Protein AF-A0A7C1VR73-F1 (afdb_monomer_lite)

Radius of gyration: 32.73 Å; chains: 1; bounding box: 96×60×107 Å

pLDDT: mean 88.0, std 13.29, range [36.06, 98.62]

Secondary structure (DSSP, 8-state):
----------------PPPPP----EEEEEE-SSS-SSS-EEE-SHHHHHHHH-TTSSPPTTS-THHHHHHHHHTT-S-EEEEEE-BS-BB-EEEEEB--SSS-----EE-SS-BS-GGG---S--PEEP-TT-EE-TT-EEE-SS--SEEEEEEE-EE--SS-----SSSS-EEESSS-EEEEEEESS-EEEEEEESS-SGGGGGEEEEEEETTT-TTT--STT-EEEEEEETTEEEEEEEEEBSSTT-B-TTS-B-BHHHHHTT-SSEEEEE-TTS-TTPPBPPEEEEEE-B--B-BS---HHHHHHHHGGGSSTTSTT--EEE-TT---HHHHHHHHHHHHHHSS-EEEEEPPHHHHHTHHHHHHHIIIIII----SSEEEEE--EEEEETTTTEEEEE-SHHHHHHHHHHHHHHS-TTS-S-STTT-EE--SEESS---HHHHHHHHHTTEEEEEEETTTEEEE---B-S--S-SGGGBHHHHHHHHHHHHHHHHHHHTTTTS--SHHHHHHHHHHHHHHHHHHHHTTSEEEEEEE-STTT--HHHHHTT----EEEEEEPPPP-----------TTS------

Structure (mmCIF, N/CA/C/O backbone):
data_AF-A0A7C1VR73-F1
#
_entry.id   AF-A0A7C1VR73-F1
#
loop_
_atom_site.group_PDB
_atom_site.id
_atom_site.type_symbol
_atom_site.label_atom_id
_atom_site.label_alt_id
_atom_site.label_comp_id
_atom_site.label_asym_id
_atom_site.label_entity_id
_atom_site.label_seq_id
_atom_site.pdbx_PDB_ins_code
_atom_site.Cartn_x
_atom_site.Cartn_y
_atom_site.Cartn_z
_atom_site.occupancy
_atom_site.B_iso_or_equiv
_atom_site.auth_seq_id
_atom_site.auth_comp_id
_atom_site.auth_asym_id
_atom_site.auth_atom_id
_atom_site.pdbx_PDB_model_num
ATOM 1 N N . MET A 1 1 ? -62.239 -28.107 -29.898 1.00 41.88 1 MET A N 1
ATOM 2 C CA . MET A 1 1 ? -61.138 -27.174 -29.583 1.00 41.88 1 MET A CA 1
ATOM 3 C C . MET A 1 1 ? -60.971 -27.168 -28.075 1.00 41.88 1 MET A C 1
ATOM 5 O O . MET A 1 1 ? -61.849 -26.666 -27.390 1.00 41.88 1 MET A O 1
ATOM 9 N N . ALA A 1 2 ? -59.943 -27.841 -27.559 1.00 41.19 2 ALA A N 1
ATOM 10 C CA . ALA A 1 2 ? -59.667 -27.897 -26.126 1.00 41.19 2 ALA A CA 1
ATOM 11 C C . ALA A 1 2 ? -58.832 -26.669 -25.737 1.00 41.19 2 ALA A C 1
ATOM 13 O O . ALA A 1 2 ? -57.740 -26.480 -26.274 1.00 41.19 2 ALA A O 1
ATOM 14 N N . GLY A 1 3 ? -59.363 -25.830 -24.846 1.00 45.09 3 GLY A N 1
ATOM 15 C CA . GLY A 1 3 ? -58.618 -24.732 -24.239 1.00 45.09 3 GLY A CA 1
ATOM 16 C C . GLY A 1 3 ? -57.527 -25.302 -23.340 1.00 45.09 3 GLY A C 1
ATOM 17 O O . GLY A 1 3 ? -57.824 -25.970 -22.351 1.00 45.09 3 GLY A O 1
ATOM 18 N N . ARG A 1 4 ? -56.263 -25.087 -23.708 1.00 42.50 4 ARG A N 1
ATOM 19 C CA . ARG A 1 4 ? -55.124 -25.401 -22.845 1.00 42.50 4 ARG A CA 1
ATOM 20 C C . ARG A 1 4 ? -55.093 -24.388 -21.703 1.00 42.50 4 ARG A C 1
ATOM 22 O O . ARG A 1 4 ? -54.873 -23.205 -21.941 1.00 42.50 4 ARG A O 1
ATOM 29 N N . ALA A 1 5 ? -55.314 -24.866 -20.483 1.00 45.78 5 ALA A N 1
ATOM 30 C CA . ALA A 1 5 ? -54.963 -24.141 -19.273 1.00 45.78 5 ALA A CA 1
ATOM 31 C C . ALA A 1 5 ? -53.433 -24.023 -19.217 1.00 45.78 5 ALA A C 1
ATOM 33 O O . ALA A 1 5 ? -52.739 -25.038 -19.175 1.00 45.78 5 ALA A O 1
ATOM 34 N N . ASN A 1 6 ? -52.920 -22.796 -19.269 1.00 43.28 6 ASN A N 1
ATOM 35 C CA . ASN A 1 6 ? -51.515 -22.501 -19.015 1.00 43.28 6 ASN A CA 1
ATOM 36 C C . ASN A 1 6 ? -51.379 -22.136 -17.534 1.00 43.28 6 ASN A C 1
ATOM 38 O O . ASN A 1 6 ? -52.066 -21.231 -17.065 1.00 43.28 6 ASN A O 1
ATOM 42 N N . VAL A 1 7 ? -50.504 -22.834 -16.812 1.00 46.16 7 VAL A N 1
ATOM 43 C CA . VAL A 1 7 ? -50.016 -22.399 -15.499 1.00 46.16 7 VAL A CA 1
ATOM 44 C C . VAL A 1 7 ? -48.717 -21.640 -15.773 1.00 46.16 7 VAL A C 1
ATOM 46 O O . VAL A 1 7 ? -47.742 -22.284 -16.162 1.00 46.16 7 VAL A O 1
ATOM 49 N N . PRO A 1 8 ? -48.680 -20.300 -15.672 1.00 47.41 8 PRO A N 1
ATOM 50 C CA . PRO A 1 8 ? -47.426 -19.575 -15.802 1.00 47.41 8 PRO A CA 1
ATOM 51 C C . PRO A 1 8 ? -46.543 -19.928 -14.602 1.00 47.41 8 PRO A C 1
ATOM 53 O O . PRO A 1 8 ? -46.908 -19.681 -13.455 1.00 47.41 8 PRO A O 1
ATOM 56 N N . ILE A 1 9 ? -45.401 -20.555 -14.873 1.00 47.34 9 ILE A N 1
ATOM 57 C CA . ILE A 1 9 ? -44.324 -20.713 -13.898 1.00 47.34 9 ILE A CA 1
ATOM 58 C C . ILE A 1 9 ? -43.444 -19.476 -14.062 1.00 47.34 9 ILE A C 1
ATOM 60 O O . ILE A 1 9 ? -42.855 -19.284 -15.123 1.00 47.34 9 ILE A O 1
ATOM 64 N N . SER A 1 10 ? -43.410 -18.619 -13.044 1.00 42.75 10 SER A N 1
ATOM 65 C CA . SER A 1 10 ? -42.447 -17.524 -12.944 1.00 42.75 10 SER A CA 1
ATOM 66 C C . SER A 1 10 ? -41.270 -17.994 -12.101 1.00 42.75 10 SER A C 1
ATOM 68 O O . SER A 1 10 ? -41.431 -18.289 -10.915 1.00 42.75 10 SER A O 1
ATOM 70 N N . GLU A 1 11 ? -40.100 -18.073 -12.714 1.00 36.06 11 GLU A N 1
ATOM 71 C CA . GLU A 1 11 ? -38.838 -18.241 -12.006 1.00 36.06 11 GLU A CA 1
ATOM 72 C C . GLU A 1 11 ? -38.366 -16.843 -11.591 1.00 36.06 11 GLU A C 1
ATOM 74 O O . GLU A 1 11 ? -38.124 -15.990 -12.441 1.00 36.06 11 GLU A O 1
ATOM 79 N N . ILE A 1 12 ? -38.352 -16.577 -10.283 1.00 45.25 12 ILE A N 1
ATOM 80 C CA . ILE A 1 12 ? -37.849 -15.323 -9.714 1.00 45.25 12 ILE A CA 1
ATOM 81 C C . ILE A 1 12 ? -36.491 -15.645 -9.108 1.00 45.25 12 ILE A C 1
ATOM 83 O O . ILE A 1 12 ? -36.416 -16.303 -8.068 1.00 45.25 12 ILE A O 1
ATOM 87 N N . ASP A 1 13 ? -35.431 -15.190 -9.766 1.00 41.38 13 ASP A N 1
ATOM 88 C CA . ASP A 1 13 ? -34.083 -15.256 -9.223 1.00 41.38 13 ASP A CA 1
ATOM 89 C C . ASP A 1 13 ? -33.935 -14.196 -8.118 1.00 41.38 13 ASP A C 1
ATOM 91 O O . ASP A 1 13 ? -33.962 -12.994 -8.374 1.00 41.38 13 ASP A O 1
ATOM 95 N N . GLN A 1 14 ? -33.846 -14.645 -6.864 1.00 45.62 14 GLN A N 1
ATOM 96 C CA . GLN A 1 14 ? -33.634 -13.783 -5.695 1.00 45.62 14 GLN A CA 1
ATOM 97 C C . GLN A 1 14 ? -32.149 -13.646 -5.326 1.00 45.62 14 GLN A C 1
ATOM 99 O O . GLN A 1 14 ? -31.835 -13.194 -4.227 1.00 45.62 14 GLN A O 1
ATOM 104 N N . SER A 1 15 ? -31.221 -14.047 -6.199 1.00 50.62 15 SER A N 1
ATOM 105 C CA . SER A 1 15 ? -29.792 -14.114 -5.885 1.00 50.62 15 SER A CA 1
ATOM 106 C C . SER A 1 15 ? -29.019 -12.804 -6.074 1.00 50.62 15 SER A C 1
ATOM 108 O O . SER A 1 15 ? -27.812 -12.860 -6.300 1.00 50.62 15 SER A O 1
ATOM 110 N N . VAL A 1 16 ? -29.649 -11.626 -5.907 1.00 50.84 16 VAL A N 1
ATOM 111 C CA . VAL A 1 16 ? -28.905 -10.357 -5.742 1.00 50.84 16 VAL A CA 1
ATOM 112 C C . VAL A 1 16 ? -28.076 -10.476 -4.462 1.00 50.84 16 VAL A C 1
ATOM 114 O O . VAL A 1 16 ? -28.526 -10.201 -3.349 1.00 50.84 16 VAL A O 1
ATOM 117 N N . ARG A 1 17 ? -26.880 -11.038 -4.619 1.00 55.00 17 ARG A N 1
ATOM 118 C CA . ARG A 1 17 ? -26.003 -11.451 -3.540 1.00 55.00 17 ARG A CA 1
ATOM 119 C C . ARG A 1 17 ? -25.170 -10.241 -3.179 1.00 55.00 17 ARG A C 1
ATOM 121 O O . ARG A 1 17 ? -24.411 -9.741 -4.002 1.00 55.00 17 ARG A O 1
ATOM 128 N N . VAL A 1 18 ? -25.303 -9.796 -1.938 1.00 58.94 18 VAL A N 1
ATOM 129 C CA . VAL A 1 18 ? -24.375 -8.821 -1.378 1.00 58.94 18 VAL A CA 1
ATOM 130 C C . VAL A 1 18 ? -22.959 -9.423 -1.439 1.00 58.94 18 VAL A C 1
ATOM 132 O O . VAL A 1 18 ? -22.805 -10.589 -1.044 1.00 58.94 18 VAL A O 1
ATOM 135 N N . PRO A 1 19 ? -21.957 -8.700 -1.978 1.00 61.22 19 PRO A N 1
ATOM 136 C CA . PRO A 1 19 ? -20.627 -9.248 -2.198 1.00 61.22 19 PRO A CA 1
ATOM 137 C C . PRO A 1 19 ? -20.040 -9.856 -0.922 1.00 61.22 19 PRO A C 1
ATOM 139 O O . PRO A 1 19 ? -20.206 -9.340 0.186 1.00 61.22 19 PRO A O 1
ATOM 142 N N . GLU A 1 20 ? -19.347 -10.980 -1.079 1.00 68.50 20 GLU A N 1
ATOM 143 C CA . GLU A 1 20 ? -18.633 -11.622 0.020 1.00 68.50 20 GLU A CA 1
ATOM 144 C C . GLU A 1 20 ? -17.377 -10.815 0.367 1.00 68.50 20 GLU A C 1
ATOM 146 O O . GLU A 1 20 ? -16.708 -10.287 -0.520 1.00 68.50 20 GLU A O 1
ATOM 151 N N . PHE A 1 21 ? -17.054 -10.715 1.660 1.00 82.62 21 PHE A N 1
ATOM 152 C CA . PHE A 1 21 ? -15.876 -9.985 2.124 1.00 82.62 21 PHE A CA 1
ATOM 153 C C . PHE A 1 21 ? -14.603 -10.571 1.482 1.00 82.62 21 PHE A C 1
ATOM 155 O O . PHE A 1 21 ? -14.265 -11.723 1.763 1.00 82.62 21 PHE A O 1
ATOM 162 N N . PRO A 1 22 ? -13.863 -9.803 0.661 1.00 84.12 22 PRO A N 1
ATOM 163 C CA . PRO A 1 22 ? -12.777 -10.353 -0.148 1.00 84.12 22 PRO A CA 1
ATOM 164 C C . PRO A 1 22 ? -11.484 -10.581 0.655 1.00 84.12 22 PRO A C 1
ATOM 166 O O . PRO A 1 22 ? -10.487 -11.046 0.107 1.00 84.12 22 PRO A O 1
ATOM 169 N N . GLY A 1 23 ? -11.482 -10.276 1.956 1.00 90.25 23 GLY A N 1
ATOM 170 C CA . GLY A 1 23 ? -10.312 -10.336 2.829 1.00 90.25 23 GLY A CA 1
ATOM 171 C C . GLY A 1 23 ? -9.720 -8.958 3.122 1.00 90.25 23 GLY A C 1
ATOM 172 O O . GLY A 1 23 ? -10.150 -7.938 2.589 1.00 90.25 23 GLY A O 1
ATOM 173 N N . VAL A 1 24 ? -8.722 -8.927 4.008 1.00 94.75 24 VAL A N 1
ATOM 174 C CA . VAL A 1 24 ? -8.040 -7.688 4.405 1.00 94.75 24 VAL A CA 1
ATOM 175 C C . VAL A 1 24 ? -6.930 -7.380 3.408 1.00 94.75 24 VAL A C 1
ATOM 177 O O . VAL A 1 24 ? -5.869 -8.007 3.428 1.00 94.75 24 VAL A O 1
ATOM 180 N N . TYR A 1 25 ? -7.182 -6.390 2.562 1.00 96.25 25 TYR A N 1
ATOM 181 C CA . TYR A 1 25 ? -6.183 -5.785 1.691 1.00 96.25 25 TYR A CA 1
ATOM 182 C C . TYR A 1 25 ? -5.473 -4.653 2.434 1.00 96.25 25 TYR A C 1
ATOM 184 O O . TYR A 1 25 ? -6.102 -3.686 2.873 1.00 96.25 25 TYR A O 1
ATOM 192 N N . GLY A 1 26 ? -4.161 -4.788 2.587 1.00 97.50 26 GLY A N 1
ATOM 193 C CA . GLY A 1 26 ? -3.307 -3.744 3.134 1.00 97.50 26 GLY A CA 1
ATOM 194 C C . GLY A 1 26 ? -2.782 -2.834 2.033 1.00 97.50 26 GLY A C 1
ATOM 195 O O . GLY A 1 26 ? -2.582 -3.276 0.905 1.00 97.50 26 GLY A O 1
ATOM 196 N N . GLY A 1 27 ? -2.518 -1.578 2.365 1.00 97.75 27 GLY A N 1
ATOM 197 C CA . GLY A 1 27 ? -1.725 -0.657 1.562 1.00 97.75 27 GLY A CA 1
ATOM 198 C C . GLY A 1 27 ? -0.509 -0.180 2.339 1.00 97.75 27 GLY A C 1
ATOM 199 O O . GLY A 1 27 ? -0.595 0.021 3.551 1.00 97.75 27 GLY A O 1
ATOM 200 N N . ILE A 1 28 ? 0.615 0.007 1.656 1.00 98.00 28 ILE A N 1
ATOM 201 C CA . ILE A 1 28 ? 1.827 0.586 2.235 1.00 98.00 28 ILE A CA 1
ATOM 202 C C . ILE A 1 28 ? 2.627 1.349 1.178 1.00 98.00 28 ILE A C 1
ATOM 204 O O . ILE A 1 28 ? 2.721 0.937 0.018 1.00 98.00 28 ILE A O 1
ATOM 208 N N . LEU A 1 29 ? 3.228 2.459 1.600 1.00 97.50 29 LEU A N 1
ATOM 209 C CA . LEU A 1 29 ? 4.176 3.226 0.804 1.00 97.50 29 LEU A CA 1
ATOM 210 C C . LEU A 1 29 ? 5.596 2.939 1.290 1.00 97.50 29 LEU A C 1
ATOM 212 O O . LEU A 1 29 ? 5.867 2.969 2.490 1.00 97.50 29 LEU A O 1
ATOM 216 N N . ILE A 1 30 ? 6.515 2.661 0.366 1.00 96.62 30 ILE A N 1
ATOM 217 C CA . ILE A 1 30 ? 7.900 2.309 0.696 1.00 96.62 30 ILE A CA 1
ATOM 218 C C . ILE A 1 30 ? 8.856 3.136 -0.163 1.00 96.62 30 ILE A C 1
ATOM 220 O O . ILE A 1 30 ? 8.864 3.019 -1.386 1.00 96.62 30 ILE A O 1
ATOM 224 N N . ALA A 1 31 ? 9.710 3.935 0.480 1.00 95.75 31 ALA A N 1
ATOM 225 C CA . ALA A 1 31 ? 10.888 4.490 -0.178 1.00 95.75 31 ALA A CA 1
ATOM 226 C C . ALA A 1 31 ? 11.865 3.349 -0.492 1.00 95.75 31 ALA A C 1
ATOM 228 O O . ALA A 1 31 ? 12.334 2.657 0.419 1.00 95.75 31 ALA A O 1
ATOM 229 N N . SER A 1 32 ? 12.119 3.127 -1.779 1.00 95.44 32 SER A N 1
ATOM 230 C CA . SER A 1 32 ? 12.824 1.947 -2.275 1.00 95.44 32 SER A CA 1
ATOM 231 C C . SER A 1 32 ? 13.739 2.288 -3.460 1.00 95.44 32 SER A C 1
ATOM 233 O O . SER A 1 32 ? 13.376 3.165 -4.245 1.00 95.44 32 SER A O 1
ATOM 235 N N . PRO A 1 33 ? 14.886 1.604 -3.645 1.00 93.06 33 PRO A N 1
ATOM 236 C CA . PRO A 1 33 ? 15.738 1.767 -4.830 1.00 93.06 33 PRO A CA 1
ATOM 237 C C . PRO A 1 33 ? 15.195 1.087 -6.099 1.00 93.06 33 PRO A C 1
ATOM 239 O O . PRO A 1 33 ? 15.652 1.397 -7.194 1.00 93.06 33 PRO A O 1
ATOM 242 N N . LYS A 1 34 ? 14.215 0.180 -5.990 1.00 94.88 34 LYS A N 1
ATOM 243 C CA . LYS A 1 34 ? 13.584 -0.504 -7.133 1.00 94.88 34 LYS A CA 1
ATOM 244 C C . LYS A 1 34 ? 12.065 -0.566 -6.967 1.00 94.88 34 LYS A C 1
ATOM 246 O O . LYS A 1 34 ? 11.558 -0.557 -5.842 1.00 94.88 34 LYS A O 1
ATOM 251 N N . GLY A 1 35 ? 11.353 -0.646 -8.089 1.00 94.75 35 GLY A N 1
ATOM 252 C CA . GLY A 1 35 ? 9.925 -0.949 -8.162 1.00 94.75 35 GLY A CA 1
ATOM 253 C C . GLY A 1 35 ? 9.114 0.139 -8.869 1.00 94.75 35 GLY A C 1
ATOM 254 O O . GLY A 1 35 ? 9.629 1.247 -9.060 1.00 94.75 35 GLY A O 1
ATOM 255 N N . PRO A 1 36 ? 7.851 -0.159 -9.217 1.00 92.00 36 PRO A N 1
ATOM 256 C CA . PRO A 1 36 ? 7.009 0.706 -10.036 1.00 92.00 36 PRO A CA 1
ATOM 257 C C . PRO A 1 36 ? 6.685 2.034 -9.359 1.00 92.00 36 PRO A C 1
ATOM 259 O O . PRO A 1 36 ? 6.276 2.091 -8.190 1.00 92.00 36 PRO A O 1
ATOM 262 N N . VAL A 1 37 ? 6.867 3.105 -10.134 1.00 91.31 37 VAL A N 1
ATOM 263 C CA . VAL A 1 37 ? 6.730 4.502 -9.703 1.00 91.31 37 VAL A CA 1
ATOM 264 C C . VAL A 1 37 ? 5.441 5.166 -10.190 1.00 91.31 37 VAL A C 1
ATOM 266 O O . VAL A 1 37 ? 5.194 6.312 -9.845 1.00 91.31 37 VAL A O 1
ATOM 269 N N . ASP A 1 38 ? 4.620 4.471 -10.972 1.00 86.12 38 ASP A N 1
ATOM 270 C CA . ASP A 1 38 ? 3.404 4.990 -11.608 1.00 86.12 38 ASP A CA 1
ATOM 271 C C . ASP A 1 38 ? 2.120 4.504 -10.927 1.00 86.12 38 ASP A C 1
ATOM 273 O O . ASP A 1 38 ? 1.092 5.171 -10.993 1.00 86.12 38 ASP A O 1
ATOM 277 N N . LYS A 1 39 ? 2.158 3.327 -10.291 1.00 88.38 39 LYS A N 1
ATOM 278 C CA . LYS A 1 39 ? 0.974 2.711 -9.684 1.00 88.38 39 LYS A CA 1
ATOM 279 C C . LYS A 1 39 ? 1.298 1.748 -8.543 1.00 88.38 39 LYS A C 1
ATOM 281 O O . LYS A 1 39 ? 2.384 1.161 -8.506 1.00 88.38 39 LYS A O 1
ATOM 286 N N . PRO A 1 40 ? 0.343 1.521 -7.624 1.00 94.75 40 PRO A N 1
ATOM 287 C CA . PRO A 1 40 ? 0.461 0.494 -6.603 1.00 94.75 40 PRO A CA 1
ATOM 288 C C . PRO A 1 40 ? 0.506 -0.897 -7.237 1.00 94.75 40 PRO A C 1
ATOM 290 O O . PRO A 1 40 ? -0.255 -1.224 -8.149 1.00 94.75 40 PRO A O 1
ATOM 293 N N . LYS A 1 41 ? 1.403 -1.741 -6.734 1.00 94.75 41 LYS A N 1
ATOM 294 C CA . LYS A 1 41 ? 1.575 -3.128 -7.162 1.00 94.75 41 LYS A CA 1
ATOM 295 C C . LYS A 1 41 ? 1.011 -4.051 -6.090 1.00 94.75 41 LYS A C 1
ATOM 297 O O . LYS A 1 41 ? 1.390 -3.937 -4.927 1.00 94.75 41 LYS A O 1
ATOM 302 N N . LEU A 1 42 ? 0.129 -4.973 -6.475 1.00 95.81 42 LEU A N 1
ATOM 303 C CA . LEU A 1 42 ? -0.329 -6.024 -5.569 1.00 95.81 42 LEU A CA 1
ATOM 304 C C . LEU A 1 42 ? 0.789 -7.052 -5.378 1.00 95.81 42 LEU A C 1
ATOM 306 O O . LEU A 1 42 ? 1.302 -7.607 -6.350 1.00 95.81 42 LEU A O 1
ATOM 310 N N . ILE A 1 43 ? 1.137 -7.295 -4.123 1.00 97.25 43 ILE A N 1
ATOM 311 C CA . ILE A 1 43 ? 2.166 -8.218 -3.670 1.00 97.25 43 ILE A CA 1
ATOM 312 C C . ILE A 1 43 ? 1.509 -9.293 -2.812 1.00 97.25 43 ILE A C 1
ATOM 314 O O . ILE A 1 43 ? 0.716 -8.989 -1.917 1.00 97.25 43 ILE A O 1
ATOM 318 N N . THR A 1 44 ? 1.843 -10.551 -3.106 1.00 96.81 44 THR A N 1
ATOM 319 C CA . THR A 1 44 ? 1.170 -11.715 -2.511 1.00 96.81 44 THR A CA 1
ATOM 320 C C . THR A 1 44 ? 2.013 -12.462 -1.490 1.00 96.81 44 THR A C 1
ATOM 322 O O . THR A 1 44 ? 1.487 -13.226 -0.687 1.00 96.81 44 THR A O 1
ATOM 325 N N . ASN A 1 45 ? 3.328 -12.258 -1.507 1.00 97.69 45 ASN A N 1
ATOM 326 C CA . ASN A 1 45 ? 4.260 -12.922 -0.611 1.00 97.69 45 ASN A CA 1
ATOM 327 C C . ASN A 1 45 ? 5.569 -12.123 -0.501 1.00 97.69 45 ASN A C 1
ATOM 329 O O . ASN A 1 45 ? 5.811 -11.175 -1.250 1.00 97.69 45 ASN A O 1
ATOM 333 N N . GLU A 1 46 ? 6.416 -12.508 0.451 1.00 97.38 46 GLU A N 1
ATOM 334 C CA . GLU A 1 46 ? 7.709 -11.860 0.681 1.00 97.38 46 GLU A CA 1
ATOM 335 C C . GLU A 1 46 ? 8.643 -11.947 -0.535 1.00 97.38 46 GLU A C 1
ATOM 337 O O . GLU A 1 46 ? 9.313 -10.970 -0.857 1.00 97.38 46 GLU A O 1
ATOM 342 N N . THR A 1 47 ? 8.688 -13.085 -1.231 1.00 96.88 47 THR A N 1
ATOM 343 C CA . THR A 1 47 ? 9.548 -13.251 -2.409 1.00 96.88 47 THR A CA 1
ATOM 344 C C . THR A 1 47 ? 9.164 -12.265 -3.510 1.00 96.88 47 THR A C 1
ATOM 346 O O . THR A 1 47 ? 10.044 -11.615 -4.064 1.00 96.88 47 THR A O 1
ATOM 349 N N . ASP A 1 48 ? 7.868 -12.073 -3.768 1.00 96.06 48 ASP A N 1
ATOM 350 C CA . ASP A 1 48 ? 7.373 -11.063 -4.707 1.00 96.06 48 ASP A CA 1
ATOM 351 C C . ASP A 1 48 ? 7.776 -9.652 -4.264 1.00 96.06 48 ASP A C 1
ATOM 353 O O . ASP A 1 48 ? 8.258 -8.868 -5.083 1.00 96.06 48 ASP A O 1
ATOM 357 N N . LEU A 1 49 ? 7.615 -9.326 -2.974 1.00 97.69 49 LEU A N 1
ATOM 358 C CA . LEU A 1 49 ? 8.002 -8.019 -2.434 1.00 97.69 49 LEU A CA 1
ATOM 359 C C . LEU A 1 49 ? 9.469 -7.718 -2.747 1.00 97.69 49 LEU A C 1
ATOM 361 O O . LEU A 1 49 ? 9.783 -6.666 -3.297 1.00 97.69 49 LEU A O 1
ATOM 365 N N . LEU A 1 50 ? 10.356 -8.646 -2.394 1.00 97.38 50 LEU A N 1
ATOM 366 C CA . LEU A 1 50 ? 11.794 -8.485 -2.569 1.00 97.38 50 LEU A CA 1
ATOM 367 C C . LEU A 1 50 ? 12.161 -8.452 -4.055 1.00 97.38 50 LEU A C 1
ATOM 369 O O . LEU A 1 50 ? 12.889 -7.570 -4.490 1.00 97.38 50 LEU A O 1
ATOM 373 N N . ARG A 1 51 ? 11.576 -9.330 -4.869 1.00 94.81 51 ARG A N 1
ATOM 374 C CA . ARG A 1 51 ? 11.825 -9.385 -6.314 1.00 94.81 51 ARG A CA 1
ATOM 375 C C . ARG A 1 51 ? 11.458 -8.089 -7.042 1.00 94.81 51 ARG A C 1
ATOM 377 O O . ARG A 1 51 ? 12.201 -7.635 -7.920 1.00 94.81 51 ARG A O 1
ATOM 384 N N . PHE A 1 52 ? 10.316 -7.490 -6.703 1.00 95.75 52 PHE A N 1
ATOM 385 C CA . PHE A 1 52 ? 9.842 -6.265 -7.354 1.00 95.75 52 PHE A CA 1
ATOM 386 C C . PHE A 1 52 ? 10.448 -4.997 -6.764 1.00 95.75 52 PHE A C 1
ATOM 388 O O . PHE A 1 52 ? 10.701 -4.060 -7.514 1.00 95.75 52 PHE A O 1
ATOM 395 N N . PHE A 1 53 ? 10.682 -4.950 -5.453 1.00 97.19 53 PHE A N 1
ATOM 396 C CA . PHE A 1 53 ? 11.075 -3.716 -4.779 1.00 97.19 53 PHE A CA 1
ATOM 397 C C . PHE A 1 53 ? 12.524 -3.699 -4.302 1.00 97.19 53 PHE A C 1
ATOM 399 O O . PHE A 1 53 ? 12.963 -2.660 -3.840 1.00 97.19 53 PHE A O 1
ATOM 406 N N . THR A 1 54 ? 13.313 -4.767 -4.424 1.00 96.38 54 THR A N 1
ATOM 407 C CA . THR A 1 54 ? 14.742 -4.709 -4.085 1.00 96.38 54 THR A CA 1
ATOM 408 C C . THR A 1 54 ? 15.627 -5.182 -5.245 1.00 96.38 54 THR A C 1
ATOM 410 O O . THR A 1 54 ? 15.255 -6.092 -5.987 1.00 96.38 54 THR A O 1
ATOM 413 N N . PRO A 1 55 ? 16.799 -4.554 -5.466 1.00 93.75 55 PRO A N 1
ATOM 414 C CA . PRO A 1 55 ? 17.715 -4.957 -6.533 1.00 93.75 55 PRO A CA 1
ATOM 415 C C . PRO A 1 55 ? 18.262 -6.377 -6.362 1.00 93.75 55 PRO A C 1
ATOM 417 O O . PRO A 1 55 ? 18.463 -7.078 -7.354 1.00 93.75 55 PRO A O 1
ATOM 420 N N . ASP A 1 56 ? 18.502 -6.792 -5.117 1.00 92.75 56 ASP A N 1
ATOM 421 C CA . ASP A 1 56 ? 19.199 -8.032 -4.740 1.00 92.75 56 ASP A CA 1
ATOM 422 C C . ASP A 1 56 ? 18.296 -9.050 -4.032 1.00 92.75 56 ASP A C 1
ATOM 424 O O . ASP A 1 56 ? 18.784 -9.916 -3.310 1.00 92.75 56 ASP A O 1
ATOM 428 N N . GLU A 1 57 ? 16.976 -8.911 -4.178 1.00 94.94 57 GLU A N 1
ATOM 429 C CA . GLU A 1 57 ? 15.970 -9.779 -3.546 1.00 94.94 57 GLU A CA 1
ATOM 430 C C . GLU A 1 57 ? 16.158 -9.940 -2.024 1.00 94.94 57 GLU A C 1
ATOM 432 O O . GLU A 1 57 ? 15.823 -10.959 -1.421 1.00 94.94 57 GLU A O 1
ATOM 437 N N . ARG A 1 58 ? 16.688 -8.899 -1.377 1.00 95.81 58 ARG A N 1
ATOM 438 C CA . ARG A 1 58 ? 16.883 -8.811 0.073 1.00 95.81 58 ARG A CA 1
ATOM 439 C C . ARG A 1 58 ? 16.715 -7.377 0.564 1.00 95.81 58 ARG A C 1
ATOM 441 O O . ARG A 1 58 ? 16.850 -6.437 -0.216 1.00 95.81 58 ARG A O 1
ATOM 448 N N . VAL A 1 59 ? 16.441 -7.207 1.855 1.00 96.69 59 VAL A N 1
ATOM 449 C CA . VAL A 1 59 ? 16.416 -5.881 2.495 1.00 96.69 59 VAL A CA 1
ATOM 450 C C . VAL A 1 59 ? 17.817 -5.538 2.988 1.00 96.69 59 VAL A C 1
ATOM 452 O O . VAL A 1 59 ? 18.377 -6.269 3.804 1.00 96.69 59 VAL A O 1
ATOM 455 N N . GLU A 1 60 ? 18.383 -4.424 2.532 1.00 95.44 60 GLU A N 1
ATOM 456 C CA . GLU A 1 60 ? 19.728 -4.001 2.934 1.00 95.44 60 GLU A CA 1
ATOM 457 C C . GLU A 1 60 ? 19.722 -2.991 4.087 1.00 95.44 60 GLU A C 1
ATOM 459 O O . GLU A 1 60 ? 18.723 -2.325 4.384 1.00 95.44 60 GLU A O 1
ATOM 464 N N . VAL A 1 61 ? 20.869 -2.850 4.757 1.00 94.69 61 VAL A N 1
ATOM 465 C CA . VAL A 1 61 ? 21.054 -1.818 5.781 1.00 94.69 61 VAL A CA 1
ATOM 466 C C . VAL A 1 61 ? 20.869 -0.431 5.163 1.00 94.69 61 VAL A C 1
ATOM 468 O O . VAL A 1 61 ? 21.604 -0.041 4.266 1.00 94.69 61 VAL A O 1
ATOM 471 N N . GLY A 1 62 ? 19.920 0.334 5.703 1.00 91.06 62 GLY A N 1
ATOM 472 C CA . GLY A 1 62 ? 19.589 1.681 5.228 1.00 91.06 62 GLY A CA 1
ATOM 473 C C . GLY A 1 62 ? 18.281 1.745 4.443 1.00 91.06 62 GLY A C 1
ATOM 474 O O . GLY A 1 62 ? 17.757 2.838 4.253 1.00 91.06 62 GLY A O 1
ATOM 475 N N . PHE A 1 63 ? 17.711 0.600 4.053 1.00 94.75 63 PHE A N 1
ATOM 476 C CA . PHE A 1 63 ? 16.385 0.575 3.438 1.00 94.75 63 PHE A CA 1
ATOM 477 C C . PHE A 1 63 ? 15.300 0.964 4.444 1.00 94.75 63 PHE A C 1
ATOM 479 O O . PHE A 1 63 ? 15.462 0.818 5.661 1.00 94.75 63 PHE A O 1
ATOM 486 N N . SER A 1 64 ? 14.177 1.448 3.910 1.00 94.69 64 SER A N 1
ATOM 487 C CA . SER A 1 64 ? 13.010 1.846 4.693 1.00 94.69 64 SER A CA 1
ATOM 488 C C . SER A 1 64 ? 12.549 0.733 5.637 1.00 94.69 64 SER A C 1
ATOM 490 O O . SER A 1 64 ? 12.444 -0.435 5.252 1.00 94.69 64 SER A O 1
ATOM 492 N N . SER A 1 65 ? 12.175 1.107 6.864 1.00 94.62 65 SER A N 1
ATOM 493 C CA . SER A 1 65 ? 11.536 0.192 7.813 1.00 94.62 65 SER A CA 1
ATOM 494 C C . SER A 1 65 ? 10.227 -0.398 7.287 1.00 94.62 65 SER A C 1
ATOM 496 O O . SER A 1 65 ? 9.826 -1.470 7.737 1.00 94.62 65 SER A O 1
ATOM 498 N N . GLY A 1 66 ? 9.605 0.257 6.299 1.00 96.88 66 GLY A N 1
ATOM 499 C CA . GLY A 1 66 ? 8.372 -0.193 5.661 1.00 96.88 66 GLY A CA 1
ATOM 500 C C . GLY A 1 66 ? 8.490 -1.566 4.998 1.00 96.88 66 GLY A C 1
ATOM 501 O O . GLY A 1 66 ? 7.492 -2.274 4.915 1.00 96.88 66 GLY A O 1
ATOM 502 N N . PHE A 1 67 ? 9.698 -2.010 4.624 1.00 98.19 67 PHE A N 1
ATOM 503 C CA . PHE A 1 67 ? 9.912 -3.392 4.185 1.00 98.19 67 PHE A CA 1
ATOM 504 C C . PHE A 1 67 ? 9.574 -4.404 5.283 1.00 98.19 67 PHE A C 1
ATOM 506 O O . PHE A 1 67 ? 8.927 -5.408 5.008 1.00 98.19 67 PHE A O 1
ATOM 513 N N . TYR A 1 68 ? 9.948 -4.138 6.537 1.00 97.81 68 TYR A N 1
ATOM 514 C CA . TYR A 1 68 ? 9.634 -5.039 7.648 1.00 97.81 68 TYR A CA 1
ATOM 515 C C . TYR A 1 68 ? 8.149 -4.999 8.013 1.00 97.81 68 TYR A C 1
ATOM 517 O O . TYR A 1 68 ? 7.594 -6.042 8.356 1.00 97.81 68 TYR A O 1
ATOM 525 N N . SER A 1 69 ? 7.487 -3.843 7.884 1.00 98.06 69 SER A N 1
ATOM 526 C CA . SER A 1 69 ? 6.026 -3.748 8.023 1.00 98.06 69 SER A CA 1
ATOM 527 C C . SER A 1 69 ? 5.307 -4.559 6.942 1.00 98.06 69 SER A C 1
ATOM 529 O O . SER A 1 69 ? 4.402 -5.334 7.248 1.00 98.06 69 SER A O 1
ATOM 531 N N . ALA A 1 70 ? 5.747 -4.433 5.687 1.00 98.31 70 ALA A N 1
ATOM 532 C CA . ALA A 1 70 ? 5.213 -5.190 4.561 1.00 98.31 70 ALA A CA 1
ATOM 533 C C . ALA A 1 70 ? 5.409 -6.701 4.744 1.00 98.31 70 ALA A C 1
ATOM 535 O O . ALA A 1 70 ? 4.449 -7.457 4.616 1.00 98.31 70 ALA A O 1
ATOM 536 N N . ILE A 1 71 ? 6.619 -7.139 5.111 1.00 97.81 71 ILE A N 1
ATOM 537 C CA . ILE A 1 71 ? 6.922 -8.552 5.383 1.00 97.81 71 ILE A CA 1
ATOM 538 C C . ILE A 1 71 ? 6.035 -9.083 6.512 1.00 97.81 71 ILE A C 1
ATOM 540 O O . ILE A 1 71 ? 5.402 -10.120 6.341 1.00 97.81 71 ILE A O 1
ATOM 544 N N . ALA A 1 72 ? 5.922 -8.354 7.627 1.00 97.56 72 ALA A N 1
ATOM 545 C CA . ALA A 1 72 ? 5.089 -8.762 8.757 1.00 97.56 72 ALA A CA 1
ATOM 546 C C . ALA A 1 72 ? 3.612 -8.924 8.363 1.00 97.56 72 ALA A C 1
ATOM 548 O O . ALA A 1 72 ? 2.965 -9.889 8.770 1.00 97.56 72 ALA A O 1
ATOM 549 N N . PHE A 1 73 ? 3.078 -8.013 7.543 1.00 98.31 73 PHE A N 1
ATOM 550 C CA . PHE A 1 73 ? 1.719 -8.125 7.016 1.00 98.31 73 PHE A CA 1
ATOM 551 C C . PHE A 1 73 ? 1.550 -9.356 6.112 1.00 98.31 73 PHE A C 1
ATOM 553 O O . PHE A 1 73 ? 0.583 -10.111 6.269 1.00 98.31 73 PHE A O 1
ATOM 560 N N . LEU A 1 74 ? 2.515 -9.590 5.217 1.00 97.94 74 LEU A N 1
ATOM 561 C CA . LEU A 1 74 ? 2.514 -10.698 4.257 1.00 97.94 74 LEU A CA 1
ATOM 562 C C . LEU A 1 74 ? 2.608 -12.086 4.913 1.00 97.94 74 LEU A C 1
ATOM 564 O O . LEU A 1 74 ? 2.256 -13.085 4.292 1.00 97.94 74 LEU A O 1
ATOM 568 N N . GLU A 1 75 ? 2.996 -12.181 6.189 1.00 94.75 75 GLU A N 1
ATOM 569 C CA . GLU A 1 75 ? 2.908 -13.439 6.946 1.00 94.75 75 GLU A CA 1
ATOM 570 C C . GLU A 1 75 ? 1.459 -13.901 7.184 1.00 94.75 75 GLU A C 1
ATOM 572 O O . GLU A 1 75 ? 1.218 -15.069 7.497 1.00 94.75 75 GLU A O 1
ATOM 577 N N . SER A 1 76 ? 0.489 -12.983 7.124 1.00 93.69 76 SER A N 1
ATOM 578 C CA . SER A 1 76 ? -0.923 -13.245 7.445 1.00 93.69 76 SER A CA 1
ATOM 579 C C . SER A 1 76 ? -1.900 -12.827 6.342 1.00 93.69 76 SER A C 1
ATOM 581 O O . SER A 1 76 ? -3.106 -12.994 6.526 1.00 93.69 76 SER A O 1
ATOM 583 N N . SER A 1 77 ? -1.429 -12.259 5.231 1.00 94.75 77 SER A N 1
ATOM 584 C CA . SER A 1 77 ? -2.259 -11.861 4.089 1.00 94.75 77 SER A CA 1
ATOM 585 C C . SER A 1 77 ? -1.473 -11.959 2.786 1.00 94.75 77 SER A C 1
ATOM 587 O O . SER A 1 77 ? -0.286 -11.671 2.755 1.00 94.75 77 SER A O 1
ATOM 589 N N . ASP A 1 78 ? -2.157 -12.299 1.702 1.00 95.50 78 ASP A N 1
ATOM 590 C CA . ASP A 1 78 ? -1.644 -12.326 0.328 1.00 95.50 78 ASP A CA 1
ATOM 591 C C . ASP A 1 78 ? -2.090 -11.097 -0.488 1.00 95.50 78 ASP A C 1
ATOM 593 O O . ASP A 1 78 ? -2.059 -11.099 -1.718 1.00 95.50 78 ASP A O 1
ATOM 597 N N . LYS A 1 79 ? -2.566 -10.053 0.198 1.00 95.94 79 LYS A N 1
ATOM 598 C CA . LYS A 1 79 ? -3.248 -8.900 -0.398 1.00 95.94 79 LYS A CA 1
ATOM 599 C C . LYS A 1 79 ? -2.608 -7.589 0.046 1.00 95.94 79 LYS A C 1
ATOM 601 O O . LYS A 1 79 ? -3.214 -6.831 0.802 1.00 95.94 79 LYS A O 1
ATOM 606 N N . LEU A 1 80 ? -1.371 -7.327 -0.371 1.00 97.75 80 LEU A N 1
ATOM 607 C CA . LEU A 1 80 ? -0.671 -6.086 -0.030 1.00 97.75 80 LEU A CA 1
ATOM 608 C C . LEU A 1 80 ? -0.444 -5.214 -1.262 1.00 97.75 80 LEU A C 1
ATOM 610 O O . LEU A 1 80 ? 0.342 -5.555 -2.138 1.00 97.75 80 LEU A O 1
ATOM 614 N N . TRP A 1 81 ? -1.083 -4.055 -1.307 1.00 97.50 81 TRP A N 1
ATOM 615 C CA . TRP A 1 81 ? -0.761 -3.001 -2.254 1.00 97.50 81 TRP A CA 1
ATOM 616 C C . TRP A 1 81 ? 0.489 -2.256 -1.788 1.00 97.50 81 TRP A C 1
ATOM 618 O O . TRP A 1 81 ? 0.489 -1.623 -0.733 1.00 97.50 81 TRP A O 1
ATOM 628 N N . VAL A 1 82 ? 1.555 -2.322 -2.579 1.00 97.56 82 VAL A N 1
ATOM 629 C CA . VAL A 1 82 ? 2.811 -1.620 -2.310 1.00 97.56 82 VAL A CA 1
ATOM 630 C C . VAL A 1 82 ? 3.013 -0.548 -3.361 1.00 97.56 82 VAL A C 1
ATOM 632 O O . VAL A 1 82 ? 2.956 -0.824 -4.560 1.00 97.56 82 VAL A O 1
ATOM 635 N N . ARG A 1 83 ? 3.290 0.673 -2.916 1.00 96.38 83 ARG A N 1
ATOM 636 C CA . ARG A 1 83 ? 3.664 1.777 -3.796 1.00 96.38 83 ARG A CA 1
ATOM 637 C C . ARG A 1 83 ? 5.060 2.272 -3.457 1.00 96.38 83 ARG A C 1
ATOM 639 O O . ARG A 1 83 ? 5.333 2.611 -2.305 1.00 96.38 83 ARG A O 1
ATOM 646 N N . ARG A 1 84 ? 5.943 2.319 -4.455 1.00 96.56 84 ARG A N 1
ATOM 647 C CA . ARG A 1 84 ? 7.266 2.919 -4.284 1.00 96.56 84 ARG A CA 1
ATOM 648 C C . ARG A 1 84 ? 7.150 4.435 -4.182 1.00 96.56 84 ARG A C 1
ATOM 650 O O . ARG A 1 84 ? 6.448 5.047 -4.978 1.00 96.56 84 ARG A O 1
ATOM 657 N N . VAL A 1 85 ? 7.899 5.026 -3.264 1.00 96.69 85 VAL A N 1
ATOM 658 C CA . VAL A 1 85 ? 8.101 6.477 -3.204 1.00 96.69 85 VAL A CA 1
ATOM 659 C C . VAL A 1 85 ? 9.526 6.793 -3.639 1.00 96.69 85 VAL A C 1
ATOM 661 O O . VAL A 1 85 ? 10.468 6.119 -3.220 1.00 96.69 85 VAL A O 1
ATOM 664 N N . GLU A 1 86 ? 9.670 7.787 -4.504 1.00 95.00 86 GLU A N 1
ATOM 665 C CA . GLU A 1 86 ? 10.932 8.227 -5.096 1.00 95.00 86 GLU A CA 1
ATOM 666 C C . GLU A 1 86 ? 10.958 9.759 -5.203 1.00 95.00 86 GLU A C 1
ATOM 668 O O . GLU A 1 86 ? 9.945 10.406 -4.937 1.00 95.00 86 GLU A O 1
ATOM 673 N N . ASN A 1 87 ? 12.118 10.330 -5.526 1.00 95.06 87 ASN A N 1
ATOM 674 C CA . ASN A 1 87 ? 12.262 11.759 -5.789 1.00 95.06 87 ASN A CA 1
ATOM 675 C C . ASN A 1 87 ? 13.134 11.984 -7.032 1.00 95.06 87 ASN A C 1
ATOM 677 O O . ASN A 1 87 ? 14.358 12.037 -6.923 1.00 95.06 87 ASN A O 1
ATOM 681 N N . ALA A 1 88 ? 12.507 12.151 -8.195 1.00 91.69 88 ALA A N 1
ATOM 682 C CA . ALA A 1 88 ? 13.172 12.354 -9.480 1.00 91.69 88 ALA A CA 1
ATOM 683 C C . ALA A 1 88 ? 14.180 11.243 -9.848 1.00 91.69 88 ALA A C 1
ATOM 685 O O . ALA A 1 88 ? 15.264 11.520 -10.372 1.00 91.69 88 ALA A O 1
ATOM 686 N N . ALA A 1 89 ? 13.839 9.987 -9.559 1.00 94.81 89 ALA A N 1
ATOM 687 C CA . ALA A 1 89 ? 14.580 8.825 -10.030 1.00 94.81 89 ALA A CA 1
ATOM 688 C C . ALA A 1 89 ? 14.486 8.710 -11.560 1.00 94.81 89 ALA A C 1
ATOM 690 O O . ALA A 1 89 ? 13.439 8.969 -12.153 1.00 94.81 89 ALA A O 1
ATOM 691 N N . LEU A 1 90 ? 15.579 8.295 -12.200 1.00 92.56 90 LEU A N 1
ATOM 692 C CA . LEU A 1 90 ? 15.669 8.164 -13.654 1.00 92.56 90 LEU A CA 1
ATOM 693 C C . LEU A 1 90 ? 15.975 6.726 -14.068 1.00 92.56 90 LEU A C 1
ATOM 695 O O . LEU A 1 90 ? 16.689 5.989 -13.379 1.00 92.56 90 LEU A O 1
ATOM 699 N N . HIS A 1 91 ? 15.451 6.345 -15.227 1.00 93.19 91 HIS A N 1
ATOM 700 C CA . HIS A 1 91 ? 15.739 5.079 -15.878 1.00 93.19 91 HIS A CA 1
ATOM 701 C C . HIS A 1 91 ? 17.132 5.104 -16.498 1.00 93.19 91 HIS A C 1
ATOM 703 O O . HIS A 1 91 ? 17.510 6.050 -17.190 1.00 93.19 91 HIS A O 1
ATOM 709 N N . GLY A 1 92 ? 17.873 4.026 -16.278 1.00 90.00 92 GLY A N 1
ATOM 710 C CA . GLY A 1 92 ? 19.041 3.685 -17.069 1.00 90.00 92 GLY A CA 1
ATOM 711 C C . GLY A 1 92 ? 18.634 2.908 -18.312 1.00 90.00 92 GLY A C 1
ATOM 712 O O . GLY A 1 92 ? 17.593 2.246 -18.335 1.00 90.00 92 GLY A O 1
ATOM 713 N N . GLY A 1 93 ? 19.461 2.972 -19.348 1.00 91.31 93 GLY A N 1
ATOM 714 C CA . GLY A 1 93 ? 19.144 2.337 -20.618 1.00 91.31 93 GLY A CA 1
ATOM 715 C C . GLY A 1 93 ? 20.334 2.141 -21.539 1.00 91.31 93 GLY A C 1
ATOM 716 O O . GLY A 1 93 ? 21.463 2.556 -21.259 1.00 91.31 93 GLY A O 1
ATOM 717 N N . VAL A 1 94 ? 20.045 1.482 -22.649 1.00 88.19 94 VAL A N 1
ATOM 718 C CA . VAL A 1 94 ? 20.941 1.207 -23.761 1.00 88.19 94 VAL A CA 1
ATOM 719 C C . VAL A 1 94 ? 20.158 1.364 -25.060 1.00 88.19 94 VAL A C 1
ATOM 721 O O . VAL A 1 94 ? 19.028 0.889 -25.180 1.00 88.19 94 VAL A O 1
ATOM 724 N N . MET A 1 95 ? 20.763 2.030 -26.034 1.00 86.69 95 MET A N 1
ATOM 725 C CA . MET A 1 95 ? 20.230 2.136 -27.382 1.00 86.69 95 MET A CA 1
ATOM 726 C C . MET A 1 95 ? 20.757 0.982 -28.230 1.00 86.69 95 MET A C 1
ATOM 728 O O . MET A 1 95 ? 21.970 0.778 -28.333 1.00 86.69 95 MET A O 1
ATOM 732 N N . LEU A 1 96 ? 19.843 0.219 -28.824 1.00 86.50 96 LEU A N 1
ATOM 733 C CA . LEU A 1 96 ? 20.164 -0.791 -29.820 1.00 86.50 96 LEU A CA 1
ATOM 734 C C . LEU A 1 96 ? 20.167 -0.143 -31.195 1.00 86.50 96 LEU A C 1
ATOM 736 O O . LEU A 1 96 ? 19.133 0.359 -31.643 1.00 86.50 96 LEU A O 1
ATOM 740 N N . THR A 1 97 ? 21.311 -0.207 -31.869 1.00 78.19 97 THR A N 1
ATOM 741 C CA . THR A 1 97 ? 21.444 0.311 -33.224 1.00 78.19 97 THR A CA 1
ATOM 742 C C . THR A 1 97 ? 21.297 -0.784 -34.278 1.00 78.19 97 THR A C 1
ATOM 744 O O . THR A 1 97 ? 21.591 -1.963 -34.042 1.00 78.19 97 THR A O 1
ATOM 747 N N . GLY A 1 98 ? 20.770 -0.393 -35.432 1.00 68.19 98 GLY A N 1
ATOM 748 C CA . GLY A 1 98 ? 20.577 -1.230 -36.600 1.00 68.19 98 GLY A CA 1
ATOM 749 C C . GLY A 1 98 ? 21.832 -1.309 -37.442 1.00 68.19 98 GLY A C 1
ATOM 750 O O . GLY A 1 98 ? 22.674 -0.416 -37.416 1.00 68.19 98 GLY A O 1
ATOM 751 N N . ASP A 1 99 ? 21.940 -2.389 -38.203 1.00 57.16 99 ASP A N 1
ATOM 752 C CA . ASP A 1 99 ? 23.015 -2.573 -39.167 1.00 57.16 99 ASP A CA 1
ATOM 753 C C . ASP A 1 99 ? 22.468 -2.575 -40.602 1.00 57.16 99 ASP A C 1
ATOM 755 O O . ASP A 1 99 ? 21.648 -3.419 -40.968 1.00 57.16 99 ASP A O 1
ATOM 759 N N . ILE A 1 100 ? 22.937 -1.631 -41.423 1.00 47.81 100 ILE A N 1
ATOM 760 C CA . ILE A 1 100 ? 22.749 -1.620 -42.887 1.00 47.81 100 ILE A CA 1
ATOM 761 C C . ILE A 1 100 ? 24.050 -1.942 -43.646 1.00 47.81 100 ILE A C 1
ATOM 763 O O . ILE A 1 100 ? 24.077 -1.923 -44.880 1.00 47.81 100 ILE A O 1
ATOM 767 N N . SER A 1 101 ? 25.143 -2.223 -42.930 1.00 44.50 101 SER A N 1
ATOM 768 C CA . SER A 1 101 ? 26.485 -2.440 -43.471 1.00 44.50 101 SER A CA 1
ATOM 769 C C . SER A 1 101 ? 26.876 -3.923 -43.486 1.00 44.50 101 SER A C 1
ATOM 771 O O . SER A 1 101 ? 26.301 -4.755 -42.800 1.00 44.50 101 SER A O 1
ATOM 773 N N . ASN A 1 102 ? 27.850 -4.297 -44.320 1.00 39.44 102 ASN A N 1
ATOM 774 C CA . ASN A 1 102 ? 28.381 -5.661 -44.356 1.00 39.44 102 ASN A CA 1
ATOM 775 C C . ASN A 1 102 ? 29.921 -5.611 -44.382 1.00 39.44 102 ASN A C 1
ATOM 777 O O . ASN A 1 102 ? 30.476 -5.185 -45.403 1.00 39.44 102 ASN A O 1
ATOM 781 N N . PRO A 1 103 ? 30.636 -6.040 -43.322 1.00 43.91 103 PRO A N 1
ATOM 782 C CA . PRO A 1 103 ? 30.130 -6.637 -42.079 1.00 43.91 103 PRO A CA 1
ATOM 783 C C . PRO A 1 103 ? 29.610 -5.594 -41.059 1.00 43.91 103 PRO A C 1
ATOM 785 O O . PRO A 1 103 ? 30.088 -4.460 -41.094 1.00 43.91 103 PRO A O 1
ATOM 788 N N . PRO A 1 104 ? 28.723 -5.990 -40.121 1.00 48.44 104 PRO A N 1
ATOM 789 C CA . PRO A 1 104 ? 28.228 -5.130 -39.045 1.00 48.44 104 PRO A CA 1
ATOM 790 C C . PRO A 1 104 ? 29.372 -4.529 -38.229 1.00 48.44 104 PRO A C 1
ATOM 792 O O . PRO A 1 104 ? 30.191 -5.271 -37.681 1.00 48.44 104 PRO A O 1
ATOM 795 N N . THR A 1 105 ? 29.440 -3.202 -38.105 1.00 48.59 105 THR A N 1
ATOM 796 C CA . THR A 1 105 ? 30.464 -2.527 -37.275 1.00 48.59 105 THR A CA 1
ATOM 797 C C . THR A 1 105 ? 29.918 -1.751 -36.081 1.00 48.59 105 THR A C 1
ATOM 799 O O . THR A 1 105 ? 30.717 -1.221 -35.309 1.00 48.59 105 THR A O 1
ATOM 802 N N . GLN A 1 106 ? 28.599 -1.680 -35.892 1.00 55.81 106 GLN A N 1
ATOM 803 C CA . GLN A 1 106 ? 28.011 -0.934 -34.778 1.00 55.81 106 GLN A CA 1
ATOM 804 C C . GLN A 1 106 ? 27.588 -1.824 -33.616 1.00 55.81 106 GLN A C 1
ATOM 806 O O . GLN A 1 106 ? 27.111 -2.941 -33.791 1.00 55.81 106 GLN A O 1
ATOM 811 N N . THR A 1 107 ? 27.787 -1.298 -32.413 1.00 61.06 107 THR A N 1
ATOM 812 C CA . THR A 1 107 ? 27.435 -1.930 -31.145 1.00 61.06 107 THR A CA 1
ATOM 813 C C . THR A 1 107 ? 26.499 -1.002 -30.396 1.00 61.06 107 THR A C 1
ATOM 815 O O . THR A 1 107 ? 26.689 0.213 -30.448 1.00 61.06 107 THR A O 1
ATOM 818 N N . ALA A 1 108 ? 25.550 -1.574 -29.657 1.00 70.50 108 ALA A N 1
ATOM 819 C CA . ALA A 1 108 ? 24.717 -0.830 -28.724 1.00 70.50 108 ALA A CA 1
ATOM 820 C C . ALA A 1 108 ? 25.538 0.151 -27.872 1.00 70.50 108 ALA A C 1
ATOM 822 O O . ALA A 1 108 ? 26.697 -0.120 -27.544 1.00 70.50 108 ALA A O 1
ATOM 823 N N . PHE A 1 109 ? 24.940 1.283 -27.508 1.00 75.12 109 PHE A N 1
ATOM 824 C CA . PHE A 1 109 ? 25.580 2.267 -26.640 1.00 75.12 109 PHE A CA 1
ATOM 825 C C . PHE A 1 109 ? 24.697 2.578 -25.439 1.00 75.12 109 PHE A C 1
ATOM 827 O O . PHE A 1 109 ? 23.475 2.660 -25.536 1.00 75.12 109 PHE A O 1
ATOM 834 N N . ALA A 1 110 ? 25.320 2.732 -24.275 1.00 74.75 110 ALA A N 1
ATOM 835 C CA . ALA A 1 110 ? 24.590 3.054 -23.062 1.00 74.75 110 ALA A CA 1
ATOM 836 C C . ALA A 1 110 ? 24.144 4.522 -23.092 1.00 74.75 110 ALA A C 1
ATOM 838 O O . ALA A 1 110 ? 24.861 5.379 -23.620 1.00 74.75 110 ALA A O 1
ATOM 839 N N . LEU A 1 111 ? 22.983 4.823 -22.508 1.00 69.25 111 LEU A N 1
ATOM 840 C CA . LEU A 1 111 ? 22.524 6.205 -22.396 1.00 69.25 111 LEU A CA 1
ATOM 841 C C . LEU A 1 111 ? 23.546 7.051 -21.629 1.00 69.25 111 LEU A C 1
ATOM 843 O O . LEU A 1 111 ? 24.132 6.599 -20.644 1.00 69.25 111 LEU A O 1
ATOM 847 N N . GLN A 1 112 ? 23.747 8.294 -22.069 1.00 69.31 112 GLN A N 1
ATOM 848 C CA . GLN A 1 112 ? 24.659 9.245 -21.417 1.00 69.31 112 GLN A CA 1
ATOM 849 C C . GLN A 1 112 ? 23.998 10.004 -20.258 1.00 69.31 112 GLN A C 1
ATOM 851 O O . GLN A 1 112 ? 24.685 10.489 -19.361 1.00 69.31 112 GLN A O 1
ATOM 856 N N . THR A 1 113 ? 22.670 10.097 -20.279 1.00 69.00 113 THR A N 1
ATOM 857 C CA . THR A 1 113 ? 21.825 10.684 -19.238 1.00 69.00 113 THR A CA 1
ATOM 858 C C . THR A 1 113 ? 20.642 9.760 -18.995 1.00 69.00 113 THR A C 1
ATOM 860 O O . THR A 1 113 ? 20.158 9.129 -19.930 1.00 69.00 113 THR A O 1
ATOM 863 N N . GLY A 1 114 ? 20.202 9.647 -17.743 1.00 70.25 114 GLY A N 1
ATOM 864 C CA . GLY A 1 114 ? 19.001 8.882 -17.425 1.00 70.25 114 GLY A CA 1
ATOM 865 C C . GLY A 1 114 ? 17.749 9.564 -17.966 1.00 70.25 114 GLY A C 1
ATOM 866 O O . GLY A 1 114 ? 17.742 10.777 -18.171 1.00 70.25 114 GLY A O 1
ATOM 867 N N . GLU A 1 115 ? 16.687 8.788 -18.146 1.00 73.94 115 GLU A N 1
ATOM 868 C CA . GLU A 1 115 ? 15.415 9.263 -18.700 1.00 73.94 115 GLU A CA 1
ATOM 869 C C . GLU A 1 115 ? 14.296 9.216 -17.660 1.00 73.94 115 GLU A C 1
ATOM 871 O O . GLU A 1 115 ? 14.260 8.326 -16.809 1.00 73.94 115 GLU A O 1
ATOM 876 N N . LEU A 1 116 ? 13.359 10.166 -17.732 1.00 73.69 116 LEU A N 1
ATOM 877 C CA . LEU A 1 116 ? 12.223 10.225 -16.802 1.00 73.69 116 LEU A CA 1
ATOM 878 C C . LEU A 1 116 ? 11.261 9.050 -16.997 1.00 73.69 116 LEU A C 1
ATOM 880 O O . LEU A 1 116 ? 10.794 8.468 -16.024 1.00 73.69 116 LEU A O 1
ATOM 884 N N . SER A 1 117 ? 10.957 8.709 -18.250 1.00 77.19 117 SER A N 1
ATOM 885 C CA . SER A 1 117 ? 10.149 7.541 -18.590 1.00 77.19 117 SER A CA 1
ATOM 886 C C . SER A 1 117 ? 10.502 7.025 -19.988 1.00 77.19 117 SER A C 1
ATOM 888 O O . SER A 1 117 ? 10.568 7.822 -20.930 1.00 77.19 117 SER A O 1
ATOM 890 N N . PRO A 1 118 ? 10.648 5.699 -20.165 1.00 72.19 118 PRO A N 1
ATOM 891 C CA . PRO A 1 118 ? 10.888 5.093 -21.470 1.00 72.19 118 PRO A CA 1
ATOM 892 C C . PRO A 1 118 ? 9.738 5.335 -22.446 1.00 72.19 118 PRO A C 1
ATOM 894 O O . PRO A 1 118 ? 9.967 5.534 -23.625 1.00 72.19 118 PRO A O 1
ATOM 897 N N . SER A 1 119 ? 8.487 5.381 -21.978 1.00 69.06 119 SER A N 1
ATOM 898 C CA . SER A 1 119 ? 7.333 5.568 -22.873 1.00 69.06 119 SER A CA 1
ATOM 899 C C . SER A 1 119 ? 7.235 6.981 -23.453 1.00 69.06 119 SER A C 1
ATOM 901 O O . SER A 1 119 ? 6.466 7.216 -24.379 1.00 69.06 119 SER A O 1
ATOM 903 N N . THR A 1 120 ? 7.946 7.942 -22.859 1.00 63.28 120 THR A N 1
ATOM 904 C CA . THR A 1 120 ? 8.003 9.335 -23.323 1.00 63.28 120 THR A CA 1
ATOM 905 C C . THR A 1 120 ? 9.306 9.663 -24.033 1.00 63.28 120 THR A C 1
ATOM 907 O O . THR A 1 120 ? 9.464 10.791 -24.497 1.00 63.28 120 THR A O 1
ATOM 910 N N . PHE A 1 121 ? 10.244 8.714 -24.091 1.00 68.00 121 PHE A N 1
ATOM 911 C CA . PHE A 1 121 ? 11.482 8.915 -24.817 1.00 68.00 121 PHE A CA 1
ATOM 912 C C . PHE A 1 121 ? 11.159 9.110 -26.301 1.00 68.00 121 PHE A C 1
ATOM 914 O O . PHE A 1 121 ? 10.252 8.495 -26.862 1.00 68.00 121 PHE A O 1
ATOM 921 N N . ALA A 1 122 ? 11.854 10.046 -26.927 1.00 64.12 122 ALA A N 1
ATOM 922 C CA . ALA A 1 122 ? 11.718 10.309 -28.344 1.00 64.12 122 ALA A CA 1
ATOM 923 C C . ALA A 1 122 ? 13.030 9.906 -28.997 1.00 64.12 122 ALA A C 1
ATOM 925 O O . ALA A 1 122 ? 14.079 10.463 -28.673 1.00 64.12 122 ALA A O 1
ATOM 926 N N . PHE A 1 123 ? 12.966 8.961 -29.933 1.00 68.00 123 PHE A N 1
ATOM 927 C CA . PHE A 1 123 ? 14.092 8.706 -30.820 1.00 68.00 123 PHE A CA 1
ATOM 928 C C . PHE A 1 123 ? 14.452 10.009 -31.525 1.00 68.00 123 PHE A C 1
ATOM 930 O O . PHE A 1 123 ? 13.561 10.741 -31.978 1.00 68.00 123 PHE A O 1
ATOM 937 N N . GLY A 1 124 ? 15.749 10.319 -31.558 1.00 54.69 124 GLY A N 1
ATOM 938 C CA . GLY A 1 124 ? 16.264 11.530 -32.174 1.00 54.69 124 GLY A CA 1
ATOM 939 C C . GLY A 1 124 ? 15.722 11.670 -33.593 1.00 54.69 124 GLY A C 1
ATOM 940 O O . GLY A 1 124 ? 16.141 10.977 -34.507 1.00 54.69 124 GLY A O 1
ATOM 941 N N . SER A 1 125 ? 14.764 12.573 -33.773 1.00 54.19 125 SER A N 1
ATOM 942 C CA . SER A 1 125 ? 14.255 13.003 -35.080 1.00 54.19 125 SER A CA 1
ATOM 943 C C . SER A 1 125 ? 14.087 14.526 -35.106 1.00 54.19 125 SER A C 1
ATOM 945 O O . SER A 1 125 ? 13.159 15.072 -35.695 1.00 54.19 125 SER A O 1
ATOM 947 N N . GLY A 1 126 ? 14.985 15.232 -34.410 1.00 50.81 126 GLY A N 1
ATOM 948 C CA . GLY A 1 126 ? 14.952 16.690 -34.257 1.00 50.81 126 GLY A CA 1
ATOM 949 C C . GLY A 1 126 ? 16.024 17.443 -35.041 1.00 50.81 126 GLY A C 1
ATOM 950 O O . GLY A 1 126 ? 16.025 18.673 -35.015 1.00 50.81 126 GLY A O 1
ATOM 951 N N . ALA A 1 127 ? 16.936 16.740 -35.719 1.00 65.62 127 ALA A N 1
ATOM 952 C CA . ALA A 1 127 ? 18.001 17.381 -36.470 1.00 65.62 127 ALA A CA 1
ATOM 953 C C . ALA A 1 127 ? 17.406 18.206 -37.620 1.00 65.62 127 ALA A C 1
ATOM 955 O O . ALA A 1 127 ? 16.735 17.686 -38.513 1.00 65.62 127 ALA A O 1
ATOM 956 N N . THR A 1 128 ? 17.624 19.517 -37.583 1.00 74.19 128 THR A N 1
ATOM 957 C CA . THR A 1 128 ? 17.163 20.401 -38.660 1.00 74.19 128 THR A CA 1
ATOM 958 C C . THR A 1 128 ? 18.102 20.281 -39.854 1.00 74.19 128 THR A C 1
ATOM 960 O O . THR A 1 128 ? 19.292 20.023 -39.693 1.00 74.19 128 THR A O 1
ATOM 963 N N . THR A 1 129 ? 17.611 20.467 -41.078 1.00 84.19 129 THR A N 1
ATOM 964 C CA . THR A 1 129 ? 18.528 20.574 -42.219 1.00 84.19 129 THR A CA 1
ATOM 965 C C . THR A 1 129 ? 19.465 21.756 -41.988 1.00 84.19 129 THR A C 1
ATOM 967 O O . THR A 1 129 ? 19.007 22.855 -41.659 1.00 84.19 129 THR A O 1
ATOM 970 N N . TRP A 1 130 ? 20.768 21.526 -42.141 1.00 92.69 130 TRP A N 1
ATOM 971 C CA . TRP A 1 130 ? 21.784 22.561 -42.054 1.00 92.69 130 TRP A CA 1
ATOM 972 C C . TRP A 1 130 ? 21.382 23.725 -42.964 1.00 92.69 130 TRP A C 1
ATOM 974 O O . TRP A 1 130 ? 20.997 23.542 -44.122 1.00 92.69 130 TRP A O 1
ATOM 984 N N . ALA A 1 131 ? 21.426 24.935 -42.417 1.00 91.62 131 ALA A N 1
ATOM 985 C CA . ALA A 1 131 ? 21.026 26.149 -43.103 1.00 91.62 131 ALA A CA 1
ATOM 986 C C . ALA A 1 131 ? 22.211 27.125 -43.151 1.00 91.62 131 ALA A C 1
ATOM 988 O O . ALA A 1 131 ? 22.910 27.287 -42.145 1.00 91.62 131 ALA A O 1
ATOM 989 N N . PRO A 1 132 ? 22.449 27.803 -44.287 1.00 95.31 132 PRO A N 1
ATOM 990 C CA . PRO A 1 132 ? 23.567 28.726 -44.425 1.00 95.31 132 PRO A CA 1
ATOM 991 C C . PRO A 1 132 ? 23.360 29.985 -43.585 1.00 95.31 132 PRO A C 1
ATOM 993 O O . PRO A 1 132 ? 22.276 30.567 -43.583 1.00 95.31 132 PRO A O 1
ATOM 996 N N . SER A 1 133 ? 24.427 30.453 -42.931 1.00 95.06 133 SER A N 1
ATOM 997 C CA . SER A 1 133 ? 24.411 31.667 -42.096 1.00 95.06 133 SER A CA 1
ATOM 998 C C . SER A 1 133 ? 23.344 31.647 -40.992 1.00 95.06 133 SER A C 1
ATOM 1000 O O . SER A 1 133 ? 22.835 32.700 -40.601 1.00 95.06 133 SER A O 1
ATOM 1002 N N . ASN A 1 134 ? 22.994 30.458 -40.497 1.00 94.19 134 ASN A N 1
ATOM 1003 C CA . ASN A 1 134 ? 22.021 30.278 -39.430 1.00 94.19 134 ASN A CA 1
ATOM 1004 C C . ASN A 1 134 ? 22.720 30.203 -38.068 1.00 94.19 134 ASN A C 1
ATOM 1006 O O . ASN A 1 134 ? 23.817 29.659 -37.947 1.00 94.19 134 ASN A O 1
ATOM 1010 N N . SER A 1 135 ? 22.090 30.764 -37.037 1.00 95.56 135 SER A N 1
ATOM 1011 C CA . SER A 1 135 ? 22.615 30.701 -35.672 1.00 95.56 135 SER A CA 1
ATOM 1012 C C . SER A 1 135 ? 22.161 29.411 -35.000 1.00 95.56 135 SER A C 1
ATOM 1014 O O . SER A 1 135 ? 20.966 29.127 -34.975 1.00 95.56 135 SER A O 1
ATOM 1016 N N . TYR A 1 136 ? 23.109 28.697 -34.402 1.00 92.88 136 TYR A N 1
ATOM 1017 C CA . TYR A 1 136 ? 22.889 27.452 -33.674 1.00 92.88 136 TYR A CA 1
ATOM 1018 C C . TYR A 1 136 ? 23.469 27.552 -32.260 1.00 92.88 136 TYR A C 1
ATOM 1020 O O . TYR A 1 136 ? 24.508 28.184 -32.028 1.00 92.88 136 TYR A O 1
ATOM 1028 N N . THR A 1 137 ? 22.789 26.937 -31.300 1.00 90.31 137 THR A N 1
ATOM 1029 C CA . THR A 1 137 ? 23.225 26.856 -29.906 1.00 90.31 137 THR A CA 1
ATOM 1030 C C . THR A 1 137 ? 23.996 25.570 -29.619 1.00 90.31 137 THR A C 1
ATOM 1032 O O . THR A 1 137 ? 24.072 24.666 -30.447 1.00 90.31 137 THR A O 1
ATOM 1035 N N . LEU A 1 138 ? 24.657 25.509 -28.460 1.00 85.69 138 LEU A N 1
ATOM 1036 C CA . LEU A 1 138 ? 25.382 24.310 -28.040 1.00 85.69 138 LEU A CA 1
ATOM 1037 C C . LEU A 1 138 ? 24.396 23.137 -27.940 1.00 85.69 138 LEU A C 1
ATOM 1039 O O . LEU A 1 138 ? 23.365 23.272 -27.288 1.00 85.69 138 LEU A O 1
ATOM 1043 N N . ASN A 1 139 ? 24.764 21.996 -28.520 1.00 75.38 139 ASN A N 1
ATOM 1044 C CA . ASN A 1 139 ? 23.958 20.780 -28.663 1.00 75.38 139 ASN A CA 1
ATOM 1045 C C . ASN A 1 139 ? 22.826 20.816 -29.700 1.00 75.38 139 ASN A C 1
ATOM 1047 O O . ASN A 1 139 ? 22.120 19.816 -29.807 1.00 75.38 139 ASN A O 1
ATOM 1051 N N . ASP A 1 140 ? 22.677 21.877 -30.498 1.00 84.75 140 ASP A N 1
ATOM 1052 C CA . ASP A 1 140 ? 21.805 21.811 -31.677 1.00 84.75 140 ASP A CA 1
ATOM 1053 C C . ASP A 1 140 ? 22.296 20.709 -32.626 1.00 84.75 140 ASP A C 1
ATOM 1055 O O . ASP A 1 140 ? 23.506 20.524 -32.805 1.00 84.75 140 ASP A O 1
ATOM 1059 N N . GLU A 1 141 ? 21.359 19.992 -33.242 1.00 87.69 141 GLU A N 1
ATOM 1060 C CA . GLU A 1 141 ? 21.648 18.895 -34.164 1.00 87.69 141 GLU A CA 1
ATOM 1061 C C . GLU A 1 141 ? 21.175 19.231 -35.577 1.00 87.69 141 GLU A C 1
ATOM 1063 O O . GLU A 1 141 ? 20.093 19.799 -35.781 1.00 87.69 141 GLU A O 1
ATOM 1068 N N . VAL A 1 142 ? 22.007 18.886 -36.560 1.00 85.06 142 VAL A N 1
ATOM 1069 C CA . VAL A 1 142 ? 21.723 19.119 -37.976 1.00 85.06 142 VAL A CA 1
ATOM 1070 C C . VAL A 1 142 ? 22.026 17.907 -38.845 1.00 85.06 142 VAL A C 1
ATOM 1072 O O . VAL A 1 142 ? 22.879 17.081 -38.512 1.00 85.06 142 VAL A O 1
ATOM 1075 N N . ILE A 1 143 ? 21.341 17.848 -39.986 1.00 81.75 143 ILE A N 1
ATOM 1076 C CA . ILE A 1 143 ? 21.662 16.965 -41.115 1.00 81.75 143 ILE A CA 1
ATOM 1077 C C . ILE A 1 143 ? 22.119 17.795 -42.318 1.00 81.75 143 ILE A C 1
ATOM 1079 O O . ILE A 1 143 ? 21.639 18.922 -42.472 1.00 81.75 143 ILE A O 1
ATOM 1083 N N . PRO A 1 144 ? 22.980 17.273 -43.205 1.00 82.31 144 PRO A N 1
ATOM 1084 C CA . PRO A 1 144 ? 23.360 18.009 -44.406 1.00 82.31 144 PRO A CA 1
ATOM 1085 C C . PRO A 1 144 ? 22.174 18.240 -45.365 1.00 82.31 144 PRO A C 1
ATOM 1087 O O . PRO A 1 144 ? 21.193 17.492 -45.356 1.00 82.31 144 PRO A O 1
ATOM 1090 N N . ILE A 1 145 ? 22.265 19.255 -46.235 1.00 78.75 145 ILE A N 1
ATOM 1091 C CA . ILE A 1 145 ? 21.268 19.616 -47.260 1.00 78.75 145 ILE A CA 1
ATOM 1092 C C . ILE A 1 145 ? 20.979 18.421 -48.169 1.00 78.75 145 ILE A C 1
ATOM 1094 O O . ILE A 1 145 ? 19.830 18.187 -48.547 1.00 78.75 145 ILE A O 1
ATOM 1098 N N . THR A 1 146 ? 22.024 17.673 -48.533 1.00 72.06 146 THR A N 1
ATOM 1099 C CA . THR A 1 146 ? 21.887 16.338 -49.124 1.00 72.06 146 THR A CA 1
ATOM 1100 C C . THR A 1 146 ? 22.250 15.319 -48.050 1.00 72.06 146 THR A C 1
ATOM 1102 O O . THR A 1 146 ? 23.438 15.194 -47.762 1.00 72.06 146 THR A O 1
ATOM 1105 N N . PRO A 1 147 ? 21.271 14.611 -47.459 1.00 66.69 147 PRO A N 1
ATOM 1106 C CA . PRO A 1 147 ? 21.532 13.696 -46.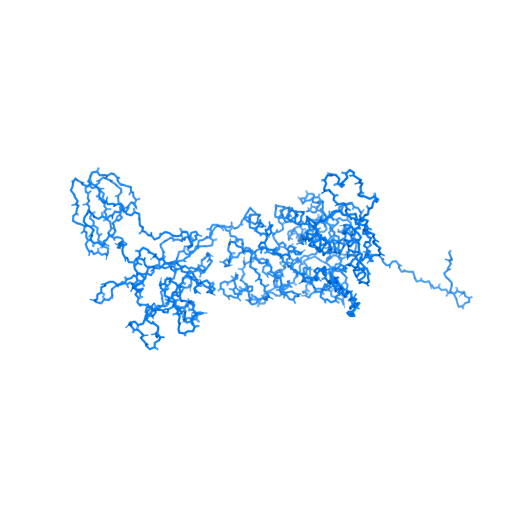354 1.00 66.69 147 PRO A CA 1
ATOM 1107 C C . PRO A 1 147 ? 22.608 12.664 -46.708 1.00 66.69 147 PRO A C 1
ATOM 1109 O O . PRO A 1 147 ? 22.522 12.001 -47.743 1.00 66.69 147 PRO A O 1
ATOM 1112 N N . ASP A 1 148 ? 23.613 12.535 -45.846 1.00 64.00 148 ASP A N 1
ATOM 1113 C CA . ASP A 1 148 ? 24.731 11.591 -45.974 1.00 64.00 148 ASP A CA 1
ATOM 1114 C C . ASP A 1 148 ? 24.646 10.426 -44.974 1.00 64.00 148 ASP A C 1
ATOM 1116 O O . ASP A 1 148 ? 25.548 9.591 -44.908 1.00 64.00 148 ASP A O 1
ATOM 1120 N N . GLY A 1 149 ? 23.543 10.368 -44.224 1.00 56.06 149 GLY A N 1
ATOM 1121 C CA . GLY A 1 149 ? 23.266 9.365 -43.207 1.00 56.06 149 GLY A CA 1
ATOM 1122 C C . GLY A 1 149 ? 23.661 9.788 -41.797 1.00 56.06 149 GLY A C 1
ATOM 1123 O O . GLY A 1 149 ? 23.220 9.127 -40.871 1.00 56.06 149 GLY A O 1
ATOM 1124 N N . PHE A 1 150 ? 24.398 10.884 -41.587 1.00 64.19 150 PHE A N 1
ATOM 1125 C CA . PHE A 1 150 ? 24.902 11.283 -40.267 1.00 64.19 150 PHE A CA 1
ATOM 1126 C C . PHE A 1 150 ? 24.109 12.434 -39.618 1.00 64.19 150 PHE A C 1
ATOM 1128 O O . PHE A 1 150 ? 23.486 13.256 -40.291 1.00 64.19 150 PHE A O 1
ATOM 1135 N N . VAL A 1 151 ? 24.164 12.504 -38.284 1.00 76.19 151 VAL A N 1
ATOM 1136 C CA . VAL A 1 151 ? 23.711 13.637 -37.462 1.00 76.19 151 VAL A CA 1
ATOM 1137 C C . VAL A 1 151 ? 24.921 14.333 -36.853 1.00 76.19 151 VAL A C 1
ATOM 1139 O O . VAL A 1 151 ? 25.823 13.700 -36.289 1.00 76.19 151 VAL A O 1
ATOM 1142 N N . TYR A 1 152 ? 24.914 15.660 -36.932 1.00 83.19 152 TYR A N 1
ATOM 1143 C CA . TYR A 1 152 ? 26.002 16.511 -36.480 1.00 83.19 152 TYR A CA 1
ATOM 1144 C C . TYR A 1 152 ? 25.545 17.409 -35.337 1.00 83.19 152 TYR A C 1
ATOM 1146 O O . TYR A 1 152 ? 24.635 18.215 -35.504 1.00 83.19 152 TYR A O 1
ATOM 1154 N N . ARG A 1 153 ? 26.200 17.295 -34.177 1.00 86.62 153 ARG A N 1
ATOM 1155 C CA . ARG A 1 153 ? 25.897 18.092 -32.981 1.00 86.62 153 ARG A CA 1
ATOM 1156 C C . ARG A 1 153 ? 26.869 19.250 -32.832 1.00 86.62 153 ARG A C 1
ATOM 1158 O O . ARG A 1 153 ? 28.086 19.062 -32.926 1.00 86.62 153 ARG A O 1
ATOM 1165 N N . ALA A 1 154 ? 26.350 20.437 -32.547 1.00 90.50 154 ALA A N 1
ATOM 1166 C CA . ALA A 1 154 ? 27.160 21.606 -32.240 1.00 90.50 154 ALA A CA 1
ATOM 1167 C C . ALA A 1 154 ? 27.873 21.419 -30.890 1.00 90.50 154 ALA A C 1
ATOM 1169 O O . ALA A 1 154 ? 27.240 21.364 -29.838 1.00 90.50 154 ALA A O 1
ATOM 1170 N N . THR A 1 155 ? 29.203 21.350 -30.911 1.00 86.06 155 THR A N 1
ATOM 1171 C CA . THR A 1 155 ? 30.068 21.269 -29.714 1.00 86.06 155 THR A CA 1
ATOM 1172 C C . THR A 1 155 ? 30.639 22.623 -29.300 1.00 86.06 155 THR A C 1
ATOM 1174 O O . THR A 1 155 ? 31.089 22.801 -28.169 1.00 86.06 155 THR A O 1
ATOM 1177 N N . VAL A 1 156 ? 30.570 23.602 -30.201 1.00 90.56 156 VAL A N 1
ATOM 1178 C CA . VAL A 1 156 ? 30.819 25.021 -29.944 1.00 90.56 156 VAL A CA 1
ATOM 1179 C C . VAL A 1 156 ? 29.673 25.776 -30.598 1.00 90.56 156 VAL A C 1
ATOM 1181 O O . VAL A 1 156 ? 29.468 25.589 -31.787 1.00 90.56 156 VAL A O 1
ATOM 1184 N N . ALA A 1 157 ? 28.915 26.579 -29.845 1.00 92.38 157 ALA A N 1
ATOM 1185 C CA . ALA A 1 157 ? 27.811 27.381 -30.384 1.00 92.38 157 ALA A CA 1
ATOM 1186 C C . ALA A 1 157 ? 28.325 28.482 -31.329 1.00 92.38 157 ALA A C 1
ATOM 1188 O O . ALA A 1 157 ? 29.399 29.038 -31.099 1.00 92.38 157 ALA A O 1
ATOM 1189 N N . GLY A 1 158 ? 27.549 28.846 -32.351 1.00 93.62 158 GLY A N 1
ATOM 1190 C CA . GLY A 1 158 ? 28.005 29.798 -33.362 1.00 93.62 158 GLY A CA 1
ATOM 1191 C C . GLY A 1 158 ? 27.026 29.990 -34.516 1.00 93.62 158 GLY A C 1
ATOM 1192 O O . GLY A 1 158 ? 25.859 29.614 -34.441 1.00 93.62 158 GLY A O 1
ATOM 1193 N N . THR A 1 159 ? 27.498 30.615 -35.591 1.00 95.81 159 THR A N 1
ATOM 1194 C CA . THR A 1 159 ? 26.738 30.781 -36.838 1.00 95.81 159 THR A CA 1
ATOM 1195 C C . THR A 1 159 ? 27.411 29.975 -37.940 1.00 95.81 159 THR A C 1
ATOM 1197 O O . THR A 1 159 ? 28.614 30.128 -38.132 1.00 95.81 159 THR A O 1
ATOM 1200 N N . SER A 1 160 ? 26.651 29.148 -38.659 1.00 96.00 160 SER A N 1
ATOM 1201 C CA . SER A 1 160 ? 27.182 28.335 -39.760 1.00 96.00 160 SER A CA 1
ATOM 1202 C C . SER A 1 160 ? 27.724 29.188 -40.914 1.00 96.00 160 SER A C 1
ATOM 1204 O O . SER A 1 160 ? 27.370 30.363 -41.083 1.00 96.00 160 SER A O 1
ATOM 1206 N N . GLY A 1 161 ? 28.579 28.596 -41.747 1.00 94.69 161 GLY A N 1
ATOM 1207 C CA . GLY A 1 161 ? 29.106 29.219 -42.954 1.00 94.69 161 GLY A CA 1
ATOM 1208 C C . GLY A 1 161 ? 28.030 29.594 -43.983 1.00 94.69 161 GLY A C 1
ATOM 1209 O O . GLY A 1 161 ? 26.861 29.219 -43.901 1.00 94.69 161 GLY A O 1
ATOM 1210 N N . SER A 1 162 ? 28.418 30.355 -45.009 1.00 94.69 162 SER A N 1
ATOM 1211 C CA . SER A 1 162 ? 27.532 30.681 -46.141 1.00 94.69 162 SER A CA 1
ATOM 1212 C C . SER A 1 162 ? 27.408 29.546 -47.166 1.00 94.69 162 SER A C 1
ATOM 1214 O O . SER A 1 162 ? 26.598 29.633 -48.086 1.00 94.69 162 SER A O 1
ATOM 1216 N N . THR A 1 163 ? 28.224 28.498 -47.043 1.00 93.69 163 THR A N 1
ATOM 1217 C CA . THR A 1 163 ? 28.215 27.283 -47.867 1.00 93.69 163 THR A CA 1
ATOM 1218 C C . THR A 1 163 ? 28.364 26.087 -46.941 1.00 93.69 163 THR A C 1
ATOM 1220 O O . THR A 1 163 ? 29.149 26.163 -45.999 1.00 93.69 163 THR A O 1
ATOM 1223 N N . GLU A 1 164 ? 27.614 25.021 -47.214 1.00 93.62 164 GLU A N 1
ATOM 1224 C CA . GLU A 1 164 ? 27.640 23.802 -46.407 1.00 93.62 164 GLU A CA 1
ATOM 1225 C C . GLU A 1 164 ? 29.061 23.218 -46.342 1.00 93.62 164 GLU A C 1
ATOM 1227 O O . GLU A 1 164 ? 29.698 23.060 -47.395 1.00 93.62 164 GLU A O 1
ATOM 1232 N N . PRO A 1 165 ? 29.592 22.922 -45.139 1.00 93.38 165 PRO A N 1
ATOM 1233 C CA . PRO A 1 165 ? 30.893 22.284 -45.008 1.00 93.38 165 PRO A CA 1
ATOM 1234 C C . PRO A 1 165 ? 30.841 20.850 -45.546 1.00 93.38 165 PRO A C 1
ATOM 1236 O O . PRO A 1 165 ? 29.808 20.188 -45.535 1.00 93.38 165 PRO A O 1
ATOM 1239 N N . THR A 1 166 ? 31.983 20.321 -45.986 1.00 93.50 166 THR A N 1
ATOM 1240 C CA . THR A 1 166 ? 32.083 18.878 -46.236 1.00 93.50 166 THR A CA 1
ATOM 1241 C C . THR A 1 166 ? 32.119 18.165 -44.895 1.00 93.50 166 THR A C 1
ATOM 1243 O O . THR A 1 166 ? 33.156 18.142 -44.227 1.00 93.50 166 THR A O 1
ATOM 1246 N N . PHE A 1 167 ? 30.974 17.630 -44.490 1.00 88.38 167 PHE A N 1
ATOM 1247 C CA . PHE A 1 167 ? 30.855 16.942 -43.223 1.00 88.38 167 PHE A CA 1
ATOM 1248 C C . PHE A 1 167 ? 31.708 15.657 -43.178 1.00 88.38 167 PHE A C 1
ATOM 1250 O O . PHE A 1 167 ? 31.921 14.998 -44.202 1.00 88.38 167 PHE A O 1
ATOM 1257 N N . PRO A 1 168 ? 32.269 15.309 -42.005 1.00 79.12 168 PRO A N 1
ATOM 1258 C CA . PRO A 1 168 ? 33.081 14.111 -41.852 1.00 79.12 168 PRO A CA 1
ATOM 1259 C C . PRO A 1 168 ? 32.212 12.848 -41.902 1.00 79.12 168 PRO A C 1
ATOM 1261 O O . PRO A 1 168 ? 31.203 12.757 -41.209 1.00 79.12 168 PRO A O 1
ATOM 1264 N N . ALA A 1 169 ? 32.664 11.844 -42.659 1.00 74.75 169 ALA A N 1
ATOM 1265 C CA . ALA A 1 169 ? 31.983 10.555 -42.846 1.00 74.75 169 ALA A CA 1
ATOM 1266 C C . ALA A 1 169 ? 32.475 9.449 -41.882 1.00 74.75 169 ALA A C 1
ATOM 1268 O O . ALA A 1 169 ? 32.447 8.264 -42.208 1.00 74.75 169 ALA A O 1
ATOM 1269 N N . THR A 1 170 ? 33.018 9.826 -40.720 1.00 54.72 170 THR A N 1
ATOM 1270 C CA . THR A 1 170 ? 33.579 8.902 -39.717 1.00 54.72 170 THR A CA 1
ATOM 1271 C C . THR A 1 170 ? 33.249 9.380 -38.308 1.00 54.72 170 THR A C 1
ATOM 1273 O O . THR A 1 170 ? 33.333 10.581 -38.052 1.00 54.72 170 THR A O 1
ATOM 1276 N N . ILE A 1 171 ? 32.967 8.454 -37.386 1.00 53.59 171 ILE A N 1
ATOM 1277 C CA . ILE A 1 171 ? 32.668 8.754 -35.976 1.00 53.59 171 ILE A CA 1
ATOM 1278 C C . ILE A 1 171 ? 33.852 8.325 -35.078 1.00 53.59 171 ILE A C 1
ATOM 1280 O O . ILE A 1 171 ? 34.299 7.182 -35.183 1.00 53.59 171 ILE A O 1
ATOM 1284 N N . PRO A 1 172 ? 34.354 9.189 -34.172 1.00 47.25 172 PRO A N 1
ATOM 1285 C CA . PRO A 1 172 ? 34.064 10.616 -34.081 1.00 47.25 172 PRO A CA 1
ATOM 1286 C C . PRO A 1 172 ? 34.814 11.394 -35.174 1.00 47.25 172 PRO A C 1
ATOM 1288 O O . PRO A 1 172 ? 35.994 11.157 -35.432 1.00 47.25 172 PRO A O 1
ATOM 1291 N N . GLY A 1 173 ? 34.147 12.372 -35.775 1.00 74.62 173 GLY A N 1
ATOM 1292 C CA . GLY A 1 173 ? 34.738 13.300 -36.735 1.00 74.62 173 GLY A CA 1
ATOM 1293 C C . GLY A 1 173 ? 34.230 14.703 -36.455 1.00 74.62 173 GLY A C 1
ATOM 1294 O O . GLY A 1 173 ? 33.044 14.876 -36.184 1.00 74.62 173 GLY A O 1
ATOM 1295 N N . THR A 1 174 ? 35.111 15.701 -36.487 1.00 87.75 174 THR A N 1
ATOM 1296 C CA . THR A 1 174 ? 34.735 17.099 -36.248 1.00 87.75 174 THR A CA 1
ATOM 1297 C C . THR A 1 174 ? 35.043 17.981 -37.445 1.00 87.75 174 THR A C 1
ATOM 1299 O O . THR A 1 174 ? 35.979 17.717 -38.203 1.00 87.75 174 THR A O 1
ATOM 1302 N N . ILE A 1 175 ? 34.261 19.047 -37.606 1.00 94.81 175 ILE A N 1
ATOM 1303 C CA . ILE A 1 175 ? 34.500 20.076 -38.618 1.00 94.81 175 ILE A CA 1
ATOM 1304 C C . ILE A 1 175 ? 34.168 21.462 -38.059 1.00 94.81 175 ILE A C 1
ATOM 1306 O O . ILE A 1 175 ? 33.153 21.644 -37.387 1.00 94.81 175 ILE A O 1
ATOM 1310 N N . ASP A 1 176 ? 35.052 22.428 -38.315 1.00 95.00 176 ASP A N 1
ATOM 1311 C CA . ASP A 1 176 ? 34.779 23.845 -38.070 1.00 95.00 176 ASP A CA 1
ATOM 1312 C C . ASP A 1 176 ? 34.025 24.428 -39.268 1.00 95.00 176 ASP A C 1
ATOM 1314 O O . ASP A 1 176 ? 34.445 24.277 -40.417 1.00 95.00 176 ASP A O 1
ATOM 1318 N N . ASP A 1 177 ? 32.910 25.086 -38.985 1.00 94.50 177 ASP A N 1
ATOM 1319 C CA . ASP A 1 177 ? 31.988 25.661 -39.959 1.00 94.50 177 ASP A CA 1
ATOM 1320 C C . ASP A 1 177 ? 31.803 27.155 -39.660 1.00 94.50 177 ASP A C 1
ATOM 1322 O O . ASP A 1 177 ? 30.722 27.629 -39.323 1.00 94.50 177 ASP A O 1
ATOM 1326 N N . ASN A 1 178 ? 32.902 27.915 -39.745 1.00 90.44 178 ASN A N 1
ATOM 1327 C CA . ASN A 1 178 ? 32.927 29.366 -39.522 1.00 90.44 178 ASN A CA 1
ATOM 1328 C C . ASN A 1 178 ? 32.625 29.782 -38.063 1.00 90.44 178 ASN A C 1
ATOM 1330 O O . ASN A 1 178 ? 31.902 30.745 -37.801 1.00 90.44 178 ASN A O 1
ATOM 1334 N N . GLY A 1 179 ? 33.241 29.089 -37.099 1.00 83.75 179 GLY A N 1
ATOM 1335 C CA . GLY A 1 179 ? 33.166 29.418 -35.671 1.00 83.75 179 GLY A CA 1
ATOM 1336 C C . GLY A 1 179 ? 32.128 28.623 -34.877 1.00 83.75 179 GLY A C 1
ATOM 1337 O O . GLY A 1 179 ? 32.127 28.712 -33.650 1.00 83.75 179 GLY A O 1
ATOM 1338 N N . ILE A 1 180 ? 31.291 27.825 -35.547 1.00 94.38 180 ILE A N 1
ATOM 1339 C CA . ILE A 1 180 ? 30.601 26.683 -34.938 1.00 94.38 180 ILE A CA 1
ATOM 1340 C C . ILE A 1 180 ? 31.422 25.411 -35.204 1.00 94.38 180 ILE A C 1
ATOM 1342 O O . ILE A 1 180 ? 32.005 25.260 -36.277 1.00 94.38 180 ILE A O 1
ATOM 1346 N N . THR A 1 181 ? 31.481 24.485 -34.246 1.00 95.12 181 THR A N 1
ATOM 1347 C CA . THR A 1 181 ? 32.156 23.189 -34.437 1.00 95.12 181 THR A CA 1
ATOM 1348 C C . THR A 1 181 ? 31.145 22.059 -34.363 1.00 95.12 181 THR A C 1
ATOM 1350 O O . THR A 1 181 ? 30.519 21.849 -33.323 1.00 95.12 181 THR A O 1
ATOM 1353 N N . TRP A 1 182 ? 31.032 21.299 -35.444 1.00 91.50 182 TRP A N 1
ATOM 1354 C CA . TRP A 1 182 ? 30.173 20.126 -35.536 1.00 91.50 182 TRP A CA 1
ATOM 1355 C C . TRP A 1 182 ? 30.946 18.863 -35.163 1.00 91.50 182 TRP A C 1
ATOM 1357 O O . TRP A 1 182 ? 32.094 18.696 -35.574 1.00 91.50 182 TRP A O 1
ATOM 1367 N N . LEU A 1 183 ? 30.314 17.968 -34.409 1.00 83.69 183 LEU A N 1
ATOM 1368 C CA . LEU A 1 183 ? 30.780 16.610 -34.136 1.00 83.69 183 LEU A CA 1
ATOM 1369 C C . LEU A 1 183 ? 29.789 15.626 -34.758 1.00 83.69 183 LEU A C 1
ATOM 1371 O O . LEU A 1 183 ? 28.594 15.728 -34.494 1.00 83.69 183 LEU A O 1
ATOM 1375 N N . ALA A 1 184 ? 30.276 14.673 -35.550 1.00 77.75 184 ALA A N 1
ATOM 1376 C CA . ALA A 1 184 ? 29.480 13.525 -35.975 1.00 77.75 184 ALA A CA 1
ATOM 1377 C C . ALA A 1 184 ? 29.120 12.699 -34.731 1.00 77.75 184 ALA A C 1
ATOM 1379 O O . ALA A 1 184 ? 30.014 12.124 -34.101 1.00 77.75 184 ALA A O 1
ATOM 1380 N N . VAL A 1 185 ? 27.842 12.699 -34.345 1.00 62.75 185 VAL A N 1
ATOM 1381 C CA . VAL A 1 185 ? 27.358 12.071 -33.100 1.00 62.75 185 VAL A CA 1
ATOM 1382 C C . VAL A 1 185 ? 26.482 10.844 -33.327 1.00 62.75 185 VAL A C 1
ATOM 1384 O O . VAL A 1 185 ? 26.242 10.112 -32.374 1.00 62.75 185 VAL A O 1
ATOM 1387 N N . GLY A 1 186 ? 26.038 10.597 -34.558 1.00 60.56 186 GLY A N 1
ATOM 1388 C CA . GLY A 1 186 ? 25.214 9.439 -34.892 1.00 60.56 186 GLY A CA 1
ATOM 1389 C C . GLY A 1 186 ? 24.802 9.431 -36.356 1.00 60.56 186 GLY A C 1
ATOM 1390 O O . GLY A 1 186 ? 25.323 10.214 -37.154 1.00 60.56 186 GLY A O 1
ATOM 1391 N N . THR A 1 187 ? 23.855 8.564 -36.689 1.00 54.09 187 THR A N 1
ATOM 1392 C CA . THR A 1 187 ? 23.151 8.526 -37.972 1.00 54.09 187 THR A CA 1
ATOM 1393 C C . THR A 1 187 ? 21.669 8.819 -37.764 1.00 54.09 187 THR A C 1
ATOM 1395 O O . THR A 1 187 ? 21.158 8.709 -36.653 1.00 54.09 187 THR A O 1
ATOM 1398 N N . THR A 1 188 ? 20.966 9.243 -38.813 1.00 52.22 188 THR A N 1
ATOM 1399 C CA . THR A 1 188 ? 19.508 9.480 -38.735 1.00 52.22 188 THR A CA 1
ATOM 1400 C C . THR A 1 188 ? 18.676 8.192 -38.781 1.00 52.22 188 THR A C 1
ATOM 1402 O O . THR A 1 188 ? 17.481 8.243 -38.506 1.00 52.22 188 THR A O 1
ATOM 1405 N N . ASP A 1 189 ? 19.305 7.047 -39.078 1.00 54.22 189 ASP A N 1
ATOM 1406 C CA . ASP A 1 189 ? 18.637 5.825 -39.548 1.00 54.22 189 ASP A CA 1
ATOM 1407 C C . ASP A 1 189 ? 18.957 4.556 -38.728 1.00 54.22 189 ASP A C 1
ATOM 1409 O O . ASP A 1 189 ? 18.564 3.461 -39.136 1.00 54.22 189 ASP A O 1
ATOM 1413 N N . GLU A 1 190 ? 19.661 4.648 -37.590 1.00 63.88 190 GLU A N 1
ATOM 1414 C CA . GLU A 1 190 ? 20.156 3.438 -36.905 1.00 63.88 190 GLU A CA 1
ATOM 1415 C C . GLU A 1 190 ? 19.663 3.236 -35.469 1.00 63.88 190 GLU A C 1
ATOM 1417 O O . GLU A 1 190 ? 19.716 2.101 -35.021 1.00 63.88 190 GLU A O 1
ATOM 1422 N N . ASP A 1 191 ? 19.119 4.219 -34.748 1.00 77.00 191 ASP A N 1
ATOM 1423 C CA . ASP A 1 191 ? 18.568 3.988 -33.398 1.00 77.00 191 ASP A CA 1
ATOM 1424 C C . ASP A 1 191 ? 17.247 3.203 -33.473 1.00 77.00 191 ASP A C 1
ATOM 1426 O O . ASP A 1 191 ? 16.183 3.777 -33.702 1.00 77.00 191 ASP A O 1
ATOM 1430 N N . LEU A 1 192 ? 17.293 1.879 -33.307 1.00 82.56 192 LEU A N 1
ATOM 1431 C CA . LEU A 1 192 ? 16.132 1.015 -33.542 1.00 82.56 192 LEU A CA 1
ATOM 1432 C C . LEU A 1 192 ? 15.243 0.850 -32.324 1.00 82.56 192 LEU A C 1
ATOM 1434 O O . LEU A 1 192 ? 14.021 0.806 -32.454 1.00 82.56 192 LEU A O 1
ATOM 1438 N N . VAL A 1 193 ? 15.857 0.613 -31.167 1.00 88.38 193 VAL A N 1
ATOM 1439 C CA . VAL A 1 193 ? 15.145 0.211 -29.954 1.00 88.38 193 VAL A CA 1
ATOM 1440 C C . VAL A 1 193 ? 15.881 0.759 -28.744 1.00 88.38 193 VAL A C 1
ATOM 1442 O O . VAL A 1 193 ? 17.049 0.440 -28.523 1.00 88.38 193 VAL A O 1
ATOM 1445 N N . LEU A 1 194 ? 15.174 1.510 -27.909 1.00 89.31 194 LEU A N 1
ATOM 1446 C CA . LEU A 1 194 ? 15.637 1.821 -26.565 1.00 89.31 194 LEU A CA 1
ATOM 1447 C C . LEU A 1 194 ? 15.288 0.641 -25.661 1.00 89.31 194 LEU A C 1
ATOM 1449 O O . LEU A 1 194 ? 14.114 0.306 -25.519 1.00 89.31 194 LEU A O 1
ATOM 1453 N N . ILE A 1 195 ? 16.288 0.047 -25.013 1.00 94.44 195 ILE A N 1
ATOM 1454 C CA . ILE A 1 195 ? 16.075 -0.856 -23.882 1.00 94.44 195 ILE A CA 1
ATOM 1455 C C . ILE A 1 195 ? 16.381 -0.091 -22.601 1.00 94.44 195 ILE A C 1
ATOM 1457 O O . ILE A 1 195 ? 17.502 0.367 -22.393 1.00 94.44 195 ILE A O 1
ATOM 1461 N N . SER A 1 196 ? 15.399 0.030 -21.720 1.00 95.31 196 SER A N 1
ATOM 1462 C CA . SER A 1 196 ? 15.541 0.699 -20.427 1.00 95.31 196 SER A CA 1
ATOM 1463 C C . SER A 1 196 ? 15.331 -0.277 -19.278 1.00 95.31 196 SER A C 1
ATOM 1465 O O . SER A 1 196 ? 14.748 -1.346 -19.462 1.00 95.31 196 SER A O 1
ATOM 1467 N N . GLY A 1 197 ? 15.713 0.114 -18.062 1.00 95.94 197 GLY A N 1
AT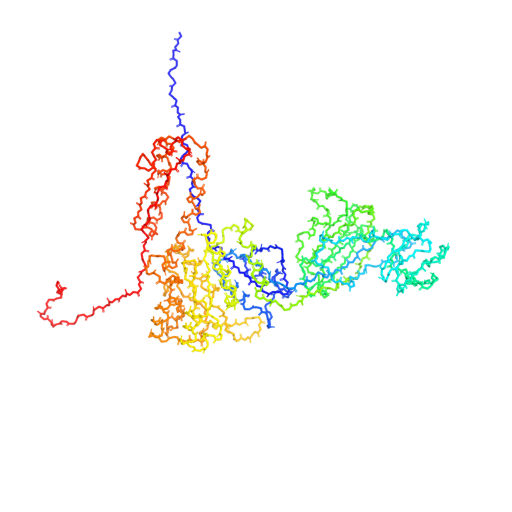OM 1468 C CA . GLY A 1 197 ? 15.241 -0.565 -16.860 1.00 95.94 197 GLY A CA 1
ATOM 1469 C C . GLY A 1 197 ? 13.717 -0.492 -16.744 1.00 95.94 197 GLY A C 1
ATOM 1470 O O . GLY A 1 197 ? 13.097 0.483 -17.184 1.00 95.94 197 GLY A O 1
ATOM 1471 N N . ALA A 1 198 ? 13.112 -1.529 -16.163 1.00 94.75 198 ALA A N 1
ATOM 1472 C CA . ALA A 1 198 ? 11.659 -1.630 -16.014 1.00 94.75 198 ALA A CA 1
ATOM 1473 C C . ALA A 1 198 ? 11.060 -0.537 -15.126 1.00 94.75 198 ALA A C 1
ATOM 1475 O O . ALA A 1 198 ? 9.955 -0.074 -15.387 1.00 94.75 198 ALA A O 1
ATOM 1476 N N . ASP A 1 199 ? 11.833 -0.109 -14.135 1.00 95.31 199 ASP A N 1
ATOM 1477 C CA . ASP A 1 199 ? 11.530 0.960 -13.196 1.00 95.31 199 ASP A CA 1
ATOM 1478 C C . ASP A 1 199 ? 12.802 1.807 -13.012 1.00 95.31 199 ASP A C 1
ATOM 1480 O O . ASP A 1 199 ? 13.906 1.255 -13.143 1.00 95.31 199 ASP A O 1
ATOM 1484 N N . PRO A 1 200 ? 12.696 3.103 -12.668 1.00 95.31 200 PRO A N 1
ATOM 1485 C CA . PRO A 1 200 ? 13.870 3.957 -12.534 1.00 95.31 200 PRO A CA 1
ATOM 1486 C C . PRO A 1 200 ? 14.735 3.532 -11.343 1.00 95.31 200 PRO A C 1
ATOM 1488 O O . PRO A 1 200 ? 14.261 2.865 -10.415 1.00 95.31 200 PRO A O 1
ATOM 1491 N N . GLY A 1 201 ? 16.005 3.920 -11.340 1.00 96.12 201 GLY A N 1
ATOM 1492 C CA . GLY A 1 201 ? 16.911 3.655 -10.224 1.00 96.12 201 GLY A CA 1
ATOM 1493 C C . GLY A 1 201 ? 18.319 3.260 -10.644 1.00 96.12 201 GLY A C 1
ATOM 1494 O O . GLY A 1 201 ? 18.569 2.820 -11.769 1.00 96.12 201 GLY A O 1
ATOM 1495 N N . VAL A 1 202 ? 19.251 3.359 -9.694 1.00 96.19 202 VAL A N 1
ATOM 1496 C CA . VAL A 1 202 ? 20.665 2.990 -9.896 1.00 96.19 202 VAL A CA 1
ATOM 1497 C C . VAL A 1 202 ? 20.818 1.512 -10.251 1.00 96.19 202 VAL A C 1
ATOM 1499 O O . VAL A 1 202 ? 21.724 1.161 -11.002 1.00 96.19 202 VAL A O 1
ATOM 1502 N N . TRP A 1 203 ? 19.902 0.654 -9.790 1.00 95.81 203 TRP A N 1
ATOM 1503 C CA . TRP A 1 203 ? 19.912 -0.784 -10.081 1.00 95.81 203 TRP A CA 1
ATOM 1504 C C . TRP A 1 203 ? 19.895 -1.111 -11.580 1.00 95.81 203 TRP A C 1
ATOM 1506 O O . TRP A 1 203 ? 20.325 -2.192 -11.972 1.00 95.81 203 TRP A O 1
ATOM 1516 N N . ASN A 1 204 ? 19.415 -0.193 -12.429 1.00 96.81 204 ASN A N 1
ATOM 1517 C CA . ASN A 1 204 ? 19.446 -0.354 -13.885 1.00 96.81 204 ASN A CA 1
ATOM 1518 C C . ASN A 1 204 ? 20.883 -0.523 -14.401 1.00 96.81 204 ASN A C 1
ATOM 1520 O O . ASN A 1 204 ? 21.099 -1.238 -15.371 1.00 96.81 204 ASN A O 1
ATOM 1524 N N . ASN A 1 205 ? 21.862 0.095 -13.734 1.00 95.56 205 ASN A N 1
ATOM 1525 C CA . ASN A 1 205 ? 23.268 0.085 -14.140 1.00 95.56 205 ASN A CA 1
ATOM 1526 C C . ASN A 1 205 ? 23.959 -1.269 -13.890 1.00 95.56 205 ASN A C 1
ATOM 1528 O O . ASN A 1 205 ? 25.053 -1.500 -14.400 1.00 95.56 205 ASN A O 1
ATOM 1532 N N . ASP A 1 206 ? 23.323 -2.164 -13.126 1.00 95.69 206 ASP A N 1
ATOM 1533 C CA . ASP A 1 206 ? 23.800 -3.533 -12.890 1.00 95.69 206 ASP A CA 1
ATOM 1534 C C . ASP A 1 206 ? 23.228 -4.537 -13.904 1.00 95.69 206 ASP A C 1
ATOM 1536 O O . ASP A 1 206 ? 23.580 -5.722 -13.885 1.00 95.69 206 ASP A O 1
ATOM 1540 N N . ILE A 1 207 ? 22.328 -4.073 -14.777 1.00 96.75 207 ILE A N 1
ATOM 1541 C CA . ILE A 1 207 ? 21.672 -4.885 -15.795 1.00 96.75 207 ILE A CA 1
ATOM 1542 C C . ILE A 1 207 ? 22.439 -4.779 -17.105 1.00 96.75 207 ILE A C 1
ATOM 1544 O O . ILE A 1 207 ? 22.833 -3.703 -17.547 1.00 96.75 207 ILE A O 1
ATOM 1548 N N . SER A 1 208 ? 22.615 -5.919 -17.759 1.00 95.81 208 SER A N 1
ATOM 1549 C CA . SER A 1 208 ? 23.164 -6.001 -19.106 1.00 95.81 208 SER A CA 1
ATOM 1550 C C . SER A 1 208 ? 22.325 -6.930 -19.968 1.00 95.81 208 SER A C 1
ATOM 1552 O O . SER A 1 208 ? 21.587 -7.770 -19.456 1.00 95.81 208 SER A O 1
ATOM 1554 N N . ILE A 1 209 ? 22.413 -6.768 -21.284 1.00 95.06 209 ILE A N 1
ATOM 1555 C CA . ILE A 1 209 ? 21.636 -7.555 -22.238 1.00 95.06 209 ILE A CA 1
ATOM 1556 C C . ILE A 1 209 ? 22.528 -8.224 -23.274 1.00 95.06 209 ILE A C 1
ATOM 1558 O O . ILE A 1 209 ? 23.575 -7.698 -23.656 1.00 95.06 209 ILE A O 1
ATOM 1562 N N . LYS A 1 210 ? 22.082 -9.379 -23.756 1.00 91.81 210 LYS A N 1
ATOM 1563 C CA . LYS A 1 210 ? 22.570 -10.000 -24.987 1.00 91.81 210 LYS A CA 1
ATOM 1564 C C . LYS A 1 210 ? 21.458 -10.046 -26.012 1.00 91.81 210 LYS A C 1
ATOM 1566 O O . LYS A 1 210 ? 20.299 -10.261 -25.663 1.00 91.81 210 LYS A O 1
ATOM 1571 N N . VAL A 1 211 ? 21.839 -9.880 -27.269 1.00 89.75 211 VAL A N 1
ATOM 1572 C CA . VAL A 1 211 ? 20.931 -9.871 -28.413 1.00 89.75 211 VAL A CA 1
ATOM 1573 C C . VAL A 1 211 ? 21.445 -10.881 -29.419 1.00 89.75 211 VAL A C 1
ATOM 1575 O O . VAL A 1 211 ? 22.585 -10.766 -29.855 1.00 89.75 211 VAL A O 1
ATOM 1578 N N . LEU A 1 212 ? 20.623 -11.864 -29.781 1.00 86.12 212 LEU A N 1
ATOM 1579 C CA . LEU A 1 212 ? 20.941 -12.841 -30.829 1.00 86.12 212 LEU A CA 1
ATOM 1580 C C . LEU A 1 212 ? 19.883 -12.773 -31.924 1.00 86.12 212 LEU A C 1
ATOM 1582 O O . LEU A 1 212 ? 18.694 -12.697 -31.621 1.00 86.12 212 LEU A O 1
ATOM 1586 N N . THR A 1 213 ? 20.296 -12.811 -33.188 1.00 77.31 213 THR A N 1
ATOM 1587 C CA . THR A 1 213 ? 19.383 -12.667 -34.333 1.00 77.31 213 THR A CA 1
ATOM 1588 C C . THR A 1 213 ? 19.195 -13.990 -35.074 1.00 77.31 213 THR A C 1
ATOM 1590 O O . THR A 1 213 ? 20.044 -14.878 -34.993 1.00 77.31 213 THR A O 1
ATOM 1593 N N . PHE A 1 214 ? 18.095 -14.128 -35.824 1.00 69.56 214 PHE A N 1
ATOM 1594 C CA . PHE A 1 214 ? 17.902 -15.254 -36.751 1.00 69.56 214 PHE A CA 1
ATOM 1595 C C . PHE A 1 214 ? 19.049 -15.390 -37.759 1.00 69.56 214 PHE A C 1
ATOM 1597 O O . PHE A 1 214 ? 19.519 -16.497 -38.005 1.00 69.56 214 PHE A O 1
ATOM 1604 N N . GLU A 1 215 ? 19.512 -14.272 -38.316 1.00 63.84 215 GLU A N 1
ATOM 1605 C CA . GLU A 1 215 ? 20.483 -14.259 -39.416 1.00 63.84 215 GLU A CA 1
ATOM 1606 C C . GLU A 1 215 ? 21.874 -14.748 -38.987 1.00 63.84 215 GLU A C 1
ATOM 1608 O O . GLU A 1 215 ? 22.578 -15.400 -39.759 1.00 63.84 215 GLU A O 1
ATOM 1613 N N . THR A 1 216 ? 22.266 -14.476 -37.742 1.00 64.88 216 THR A N 1
ATOM 1614 C CA . THR A 1 216 ? 23.584 -14.839 -37.197 1.00 64.88 216 THR A CA 1
ATOM 1615 C C . THR A 1 216 ? 23.551 -16.090 -36.320 1.00 64.88 216 THR A C 1
ATOM 1617 O O . THR A 1 216 ? 24.551 -16.802 -36.230 1.00 64.88 216 THR A O 1
ATOM 1620 N N . SER A 1 217 ? 22.394 -16.400 -35.723 1.00 69.31 217 SER A N 1
ATOM 1621 C CA . SER A 1 217 ? 22.189 -17.506 -34.781 1.00 69.31 217 SER A CA 1
ATOM 1622 C C . SER A 1 217 ? 20.906 -18.321 -35.091 1.00 69.31 217 SER A C 1
ATOM 1624 O O . SER A 1 217 ? 20.037 -18.469 -34.220 1.00 69.31 217 SER A O 1
ATOM 1626 N N . PRO A 1 218 ? 20.766 -18.917 -36.298 1.00 67.94 218 PRO A N 1
ATOM 1627 C CA . PRO A 1 218 ? 19.537 -19.598 -36.745 1.00 67.94 218 PRO A CA 1
ATOM 1628 C C . PRO A 1 218 ? 19.213 -20.891 -35.973 1.00 67.94 218 PRO A C 1
ATOM 1630 O O . PRO A 1 218 ? 18.084 -21.385 -35.996 1.00 67.94 218 PRO A O 1
ATOM 1633 N N . ASP A 1 219 ? 20.196 -21.452 -35.263 1.00 70.44 219 ASP A N 1
ATOM 1634 C CA . ASP A 1 219 ? 19.988 -22.606 -34.381 1.00 70.44 219 ASP A CA 1
ATOM 1635 C C . ASP A 1 219 ? 19.212 -22.227 -33.103 1.00 70.44 219 ASP A C 1
ATOM 1637 O O . ASP A 1 219 ? 18.560 -23.083 -32.492 1.00 70.44 219 ASP A O 1
ATOM 1641 N N . VAL A 1 220 ? 19.254 -20.943 -32.723 1.00 68.75 220 VAL A N 1
ATOM 1642 C CA . VAL A 1 220 ? 18.649 -20.383 -31.505 1.00 68.75 220 VAL A CA 1
ATOM 1643 C C . VAL A 1 220 ? 17.338 -19.667 -31.829 1.00 68.75 220 VAL A C 1
ATOM 1645 O O . VAL A 1 220 ? 16.314 -19.938 -31.201 1.00 68.75 220 VAL A O 1
ATOM 1648 N N . VAL A 1 221 ? 17.336 -18.805 -32.846 1.00 76.00 221 VAL A N 1
ATOM 1649 C CA . VAL A 1 221 ? 16.145 -18.078 -33.294 1.00 76.00 221 VAL A CA 1
ATOM 1650 C C . VAL A 1 221 ? 15.597 -18.776 -34.532 1.00 76.00 221 VAL A C 1
ATOM 1652 O O . VAL A 1 221 ? 16.283 -18.876 -35.537 1.00 76.00 221 VAL A O 1
ATOM 1655 N N . LYS A 1 222 ? 14.361 -19.284 -34.466 1.00 77.25 222 LYS A N 1
ATOM 1656 C CA . LYS A 1 222 ? 13.738 -20.071 -35.557 1.00 77.25 222 LYS A CA 1
ATOM 1657 C C . LYS A 1 222 ? 12.595 -19.353 -36.271 1.00 77.25 222 LYS A C 1
ATOM 1659 O O . LYS A 1 222 ? 12.023 -19.893 -37.215 1.00 77.25 222 LYS A O 1
ATOM 1664 N N . VAL A 1 223 ? 12.242 -18.161 -35.799 1.00 82.12 223 VAL A N 1
ATOM 1665 C CA . VAL A 1 223 ? 11.194 -17.322 -36.381 1.00 82.12 223 VAL A CA 1
ATOM 1666 C C . VAL A 1 223 ? 11.868 -16.244 -37.222 1.00 82.12 223 VAL A C 1
ATOM 1668 O O . VAL A 1 223 ? 12.734 -15.525 -36.734 1.00 82.12 223 VAL A O 1
ATOM 1671 N N . THR A 1 224 ? 11.478 -16.140 -38.490 1.00 81.31 224 THR A N 1
ATOM 1672 C CA . THR A 1 224 ? 11.962 -15.087 -39.390 1.00 81.31 224 THR A CA 1
ATOM 1673 C C . THR A 1 224 ? 11.489 -13.718 -38.912 1.00 81.31 224 THR A C 1
ATOM 1675 O O . THR A 1 224 ? 10.339 -13.581 -38.480 1.00 81.31 224 THR A O 1
ATOM 1678 N N . ASN A 1 225 ? 12.332 -12.702 -39.068 1.00 81.69 225 ASN A N 1
ATOM 1679 C CA . ASN A 1 225 ? 12.119 -11.353 -38.542 1.00 81.69 225 ASN A CA 1
ATOM 1680 C C . ASN A 1 225 ? 11.951 -11.287 -37.015 1.00 81.69 225 ASN A C 1
ATOM 1682 O O . ASN A 1 225 ? 11.173 -10.482 -36.502 1.00 81.69 225 ASN A O 1
ATOM 1686 N N . ALA A 1 226 ? 12.661 -12.146 -36.287 1.00 88.06 226 ALA A N 1
ATOM 1687 C CA . ALA A 1 226 ? 12.718 -12.121 -34.833 1.00 88.06 226 ALA A CA 1
ATOM 1688 C C . ALA A 1 226 ? 14.170 -12.168 -34.342 1.00 88.06 226 ALA A C 1
ATOM 1690 O O . ALA A 1 226 ? 15.090 -12.557 -35.067 1.00 88.06 226 ALA A O 1
ATOM 1691 N N . PHE A 1 227 ? 14.359 -11.784 -33.088 1.00 89.88 227 PHE A N 1
ATOM 1692 C CA . PHE A 1 227 ? 15.615 -11.859 -32.354 1.00 89.88 227 PHE A CA 1
ATOM 1693 C C . PHE A 1 227 ? 15.315 -12.145 -30.883 1.00 89.88 227 PHE A C 1
ATOM 1695 O O . PHE A 1 227 ? 14.169 -12.048 -30.442 1.00 89.88 227 PHE A O 1
ATOM 1702 N N . THR A 1 228 ? 16.325 -12.545 -30.120 1.00 91.88 228 THR A N 1
ATOM 1703 C CA . THR A 1 228 ? 16.184 -12.791 -28.685 1.00 91.88 228 THR A CA 1
ATOM 1704 C C . THR A 1 228 ? 16.903 -11.749 -27.863 1.00 91.88 228 THR A C 1
ATOM 1706 O O . THR A 1 228 ? 18.027 -11.393 -28.207 1.00 91.88 228 THR A O 1
ATOM 1709 N N . ILE A 1 229 ? 16.302 -11.353 -26.743 1.00 93.81 229 ILE A N 1
ATOM 1710 C CA . ILE A 1 229 ? 16.945 -10.542 -25.708 1.00 93.81 229 ILE A CA 1
ATOM 1711 C C . ILE A 1 229 ? 17.071 -11.378 -24.436 1.00 93.81 229 ILE A C 1
ATOM 1713 O O . ILE A 1 229 ? 16.073 -11.840 -23.887 1.00 93.81 229 ILE A O 1
ATOM 1717 N N . GLU A 1 230 ? 18.293 -11.570 -23.958 1.00 95.06 230 GLU A N 1
ATOM 1718 C CA . GLU A 1 230 ? 18.579 -12.229 -22.681 1.00 95.06 230 GLU A CA 1
ATOM 1719 C C . GLU A 1 230 ? 19.145 -11.207 -21.693 1.00 95.06 230 GLU A C 1
ATOM 1721 O O . GLU A 1 230 ? 20.003 -10.401 -22.058 1.00 95.06 230 GLU A O 1
ATOM 1726 N N . VAL A 1 231 ? 18.653 -11.227 -20.454 1.00 96.81 231 VAL A N 1
ATOM 1727 C CA . VAL A 1 231 ? 18.975 -10.246 -19.414 1.00 96.81 231 VAL A CA 1
ATOM 1728 C C . VAL A 1 231 ? 19.936 -10.856 -18.404 1.00 96.81 231 VAL A C 1
ATOM 1730 O O . VAL A 1 231 ? 19.714 -11.949 -17.884 1.00 96.81 231 VAL A O 1
ATOM 1733 N N . PHE A 1 232 ? 20.984 -10.111 -18.082 1.00 95.88 232 PHE A N 1
ATOM 1734 C CA . PHE A 1 232 ? 22.047 -10.508 -17.173 1.00 95.88 232 PHE A CA 1
ATOM 1735 C C . PHE A 1 232 ? 22.192 -9.511 -16.028 1.00 95.88 232 PHE A C 1
ATOM 1737 O O . PHE A 1 232 ? 22.084 -8.300 -16.227 1.00 95.88 232 PHE A O 1
ATOM 1744 N N . LYS A 1 233 ? 22.532 -10.029 -14.847 1.00 94.50 233 LYS A N 1
ATOM 1745 C CA . LYS A 1 233 ? 23.043 -9.248 -13.720 1.00 94.50 233 LYS A CA 1
ATOM 1746 C C . LYS A 1 233 ? 24.432 -9.765 -13.364 1.00 94.50 233 LYS A C 1
ATOM 1748 O O . LYS A 1 233 ? 24.607 -10.932 -13.010 1.00 94.50 233 LYS A O 1
ATOM 1753 N N . GLY A 1 234 ? 25.448 -8.917 -13.507 1.00 90.69 234 GLY A N 1
ATOM 1754 C CA . GLY A 1 234 ? 26.835 -9.382 -13.486 1.00 90.69 234 GLY A CA 1
ATOM 1755 C C . GLY A 1 234 ? 27.084 -10.431 -14.580 1.00 90.69 234 GLY A C 1
ATOM 1756 O O . GLY A 1 234 ? 26.910 -10.149 -15.761 1.00 90.69 234 GLY A O 1
ATOM 1757 N N . ALA A 1 235 ? 27.496 -11.641 -14.196 1.00 90.38 235 ALA A N 1
ATOM 1758 C CA . ALA A 1 235 ? 27.731 -12.747 -15.134 1.00 90.38 235 ALA A CA 1
ATOM 1759 C C . ALA A 1 235 ? 26.553 -13.734 -15.242 1.00 90.38 235 ALA A C 1
ATOM 1761 O O . ALA A 1 235 ? 26.602 -14.651 -16.063 1.00 90.38 235 ALA A O 1
ATOM 1762 N N . GLU A 1 236 ? 25.523 -13.583 -14.408 1.00 94.06 236 GLU A N 1
ATOM 1763 C CA . GLU A 1 236 ? 24.407 -14.523 -14.319 1.00 94.06 236 GLU A CA 1
ATOM 1764 C C . GLU A 1 236 ? 23.255 -14.078 -15.220 1.00 94.06 236 GLU A C 1
ATOM 1766 O O . GLU A 1 236 ? 22.868 -12.909 -15.209 1.00 94.06 236 GLU A O 1
ATOM 1771 N N . SER A 1 237 ? 22.714 -15.016 -16.002 1.00 94.69 237 SER A N 1
ATOM 1772 C CA . SER A 1 237 ? 21.457 -14.812 -16.728 1.00 94.69 237 SER A CA 1
ATOM 1773 C C . SER A 1 237 ? 20.315 -14.845 -15.718 1.00 94.69 237 SER A C 1
ATOM 1775 O O . SER A 1 237 ? 20.153 -15.832 -14.996 1.00 94.69 237 SER A O 1
ATOM 1777 N N . VAL A 1 238 ? 19.569 -13.746 -15.630 1.00 94.38 238 VAL A N 1
ATOM 1778 C CA . VAL A 1 238 ? 18.485 -13.560 -14.653 1.00 94.38 238 VAL A CA 1
ATOM 1779 C C . VAL A 1 238 ? 17.104 -13.628 -15.297 1.00 94.38 238 VAL A C 1
ATOM 1781 O O . VAL A 1 238 ? 16.115 -13.851 -14.600 1.00 94.38 238 VAL A O 1
ATOM 1784 N N . G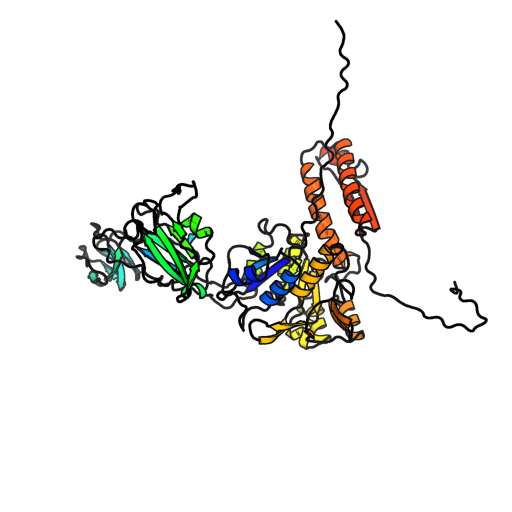LU A 1 239 ? 17.013 -13.450 -16.617 1.00 94.25 239 GLU A N 1
ATOM 1785 C CA . GLU A 1 239 ? 15.746 -13.502 -17.344 1.00 94.25 239 GLU A CA 1
ATOM 1786 C C . GLU A 1 239 ? 15.944 -13.723 -18.853 1.00 94.25 239 GLU A C 1
ATOM 1788 O O . GLU A 1 239 ? 16.917 -13.259 -19.446 1.00 94.25 239 GLU A O 1
ATOM 1793 N N . GLY A 1 240 ? 14.972 -14.372 -19.499 1.00 87.81 240 GLY A N 1
ATOM 1794 C CA . GLY A 1 240 ? 14.996 -14.660 -20.934 1.00 87.81 240 GLY A CA 1
ATOM 1795 C C . GLY A 1 240 ? 15.645 -16.013 -21.279 1.00 87.81 240 GLY A C 1
ATOM 1796 O O . GLY A 1 240 ? 15.767 -16.874 -20.405 1.00 87.81 240 GLY A O 1
ATOM 1797 N N . PRO A 1 241 ? 16.011 -16.242 -22.557 1.00 91.06 241 PRO A N 1
ATOM 1798 C CA . PRO A 1 241 ? 15.895 -15.312 -23.684 1.00 91.06 241 PRO A CA 1
ATOM 1799 C C . PRO A 1 241 ? 14.435 -15.044 -24.088 1.00 91.06 241 PRO A C 1
ATOM 1801 O O . PRO A 1 241 ? 13.660 -15.968 -24.332 1.00 91.06 241 PRO A O 1
ATOM 1804 N N . TRP A 1 242 ? 14.069 -13.769 -24.197 1.00 93.81 242 TRP A N 1
ATOM 1805 C CA . TRP A 1 242 ? 12.784 -13.308 -24.719 1.00 93.81 242 TRP A CA 1
ATOM 1806 C C . TRP A 1 242 ? 12.823 -13.286 -26.242 1.00 93.81 242 TRP A C 1
ATOM 1808 O O . TRP A 1 242 ? 13.638 -12.563 -26.807 1.00 93.81 242 TRP A O 1
ATOM 1818 N N . LEU A 1 243 ? 11.957 -14.045 -26.914 1.00 93.12 243 LEU A N 1
ATOM 1819 C CA . LEU A 1 243 ? 11.812 -13.981 -28.370 1.00 93.12 243 LEU A CA 1
ATOM 1820 C C . LEU A 1 243 ? 10.927 -12.789 -28.749 1.00 93.12 243 LEU A C 1
ATOM 1822 O O . LEU A 1 243 ? 9.771 -12.729 -28.335 1.00 93.12 243 LEU A O 1
ATOM 1826 N N . VAL A 1 244 ? 11.463 -11.864 -29.542 1.00 93.81 244 VAL A N 1
ATOM 1827 C CA . VAL A 1 244 ? 10.819 -10.588 -29.875 1.00 93.81 244 VAL A CA 1
ATOM 1828 C C . VAL A 1 244 ? 10.981 -10.228 -31.352 1.00 93.81 244 VAL A C 1
ATOM 1830 O O . VAL A 1 244 ? 11.835 -10.758 -32.062 1.00 93.81 244 VAL A O 1
ATOM 1833 N N . SER A 1 245 ? 10.145 -9.309 -31.817 1.00 92.62 245 SER A N 1
ATOM 1834 C CA . SER A 1 245 ? 10.150 -8.725 -33.152 1.00 92.62 245 SER A CA 1
ATOM 1835 C C . SER A 1 245 ? 9.768 -7.247 -33.074 1.00 92.62 245 SER A C 1
ATOM 1837 O O . SER A 1 245 ? 8.989 -6.846 -32.211 1.00 92.62 245 SER A O 1
ATOM 1839 N N . ARG A 1 246 ? 10.296 -6.439 -33.997 1.00 91.19 246 ARG A N 1
ATOM 1840 C CA . ARG A 1 246 ? 9.887 -5.036 -34.173 1.00 91.19 246 ARG A CA 1
ATOM 1841 C C . ARG A 1 246 ? 8.588 -4.901 -34.982 1.00 91.19 246 ARG A C 1
ATOM 1843 O O . ARG A 1 246 ? 7.980 -3.843 -34.978 1.00 91.19 246 ARG A O 1
ATOM 1850 N N . GLU A 1 247 ? 8.153 -5.965 -35.659 1.00 91.44 247 GLU A N 1
ATOM 1851 C CA . GLU A 1 247 ? 6.959 -5.965 -36.513 1.00 91.44 247 GLU A CA 1
ATOM 1852 C C . GLU A 1 247 ? 5.677 -5.991 -35.657 1.00 91.44 247 GLU A C 1
ATOM 1854 O O . GLU A 1 247 ? 5.417 -6.944 -34.910 1.00 91.44 247 GLU A O 1
ATOM 1859 N N . LEU A 1 248 ? 4.851 -4.946 -35.773 1.00 91.62 248 LEU A N 1
ATOM 1860 C CA . LEU A 1 248 ? 3.603 -4.827 -35.020 1.00 91.62 248 LEU A CA 1
ATOM 1861 C C . LEU A 1 248 ? 2.612 -5.932 -35.413 1.00 91.62 248 LEU A C 1
ATOM 1863 O O . LEU A 1 248 ? 2.268 -6.116 -36.580 1.00 91.62 248 LEU A O 1
ATOM 1867 N N . GLY A 1 249 ? 2.109 -6.663 -34.417 1.00 90.12 249 GLY A N 1
ATOM 1868 C CA . GLY A 1 249 ? 1.174 -7.769 -34.631 1.00 90.12 249 GLY A CA 1
ATOM 1869 C C . GLY A 1 249 ? 1.827 -9.068 -35.108 1.00 90.12 249 GLY A C 1
ATOM 1870 O O . GLY A 1 249 ? 1.104 -10.035 -35.373 1.00 90.12 249 GLY A O 1
ATOM 1871 N N . LYS A 1 250 ? 3.166 -9.128 -35.183 1.00 91.75 250 LYS A N 1
ATOM 1872 C CA . LYS A 1 250 ? 3.903 -10.365 -35.445 1.00 91.75 250 LYS A CA 1
ATOM 1873 C C . LYS A 1 250 ? 3.575 -11.413 -34.393 1.00 91.75 250 LYS A C 1
ATOM 1875 O O . LYS A 1 250 ? 3.525 -11.130 -33.198 1.00 91.75 250 LYS A O 1
ATOM 1880 N N . LYS A 1 251 ? 3.382 -12.650 -34.847 1.00 92.88 251 LYS A N 1
ATOM 1881 C CA . LYS A 1 251 ? 3.117 -13.794 -33.978 1.00 92.88 251 LYS A CA 1
ATOM 1882 C C . LYS A 1 251 ? 3.995 -14.981 -34.315 1.00 92.88 251 LYS A C 1
ATOM 1884 O O . LYS A 1 251 ? 4.445 -15.128 -35.452 1.00 92.88 251 LYS A O 1
ATOM 1889 N N . ASP A 1 252 ? 4.211 -15.829 -33.322 1.00 88.50 252 ASP A N 1
ATOM 1890 C CA . ASP A 1 252 ? 4.876 -17.111 -33.506 1.00 88.50 252 ASP A CA 1
ATOM 1891 C C . ASP A 1 252 ? 3.933 -18.177 -34.107 1.00 88.50 252 ASP A C 1
ATOM 1893 O O . ASP A 1 252 ? 2.753 -17.938 -34.387 1.00 88.50 252 ASP A O 1
ATOM 1897 N N . GLY A 1 253 ? 4.451 -19.397 -34.286 1.00 87.19 253 GLY A N 1
ATOM 1898 C CA . GLY A 1 253 ? 3.670 -20.540 -34.776 1.00 87.19 253 GLY A CA 1
ATOM 1899 C C . GLY A 1 253 ? 2.549 -21.008 -33.834 1.00 87.19 253 GLY A C 1
ATOM 1900 O O . GLY A 1 253 ? 1.731 -21.834 -34.237 1.00 87.19 253 GLY A O 1
ATOM 1901 N N . PHE A 1 254 ? 2.490 -20.482 -32.607 1.00 90.38 254 PHE A N 1
ATOM 1902 C CA . PHE A 1 254 ? 1.463 -20.754 -31.602 1.00 90.38 254 PHE A CA 1
ATOM 1903 C C . PHE A 1 254 ? 0.494 -19.575 -31.419 1.00 90.38 254 PHE A C 1
ATOM 1905 O O . PHE A 1 254 ? -0.332 -19.608 -30.506 1.00 90.38 254 PHE A O 1
ATOM 1912 N N . ASN A 1 255 ? 0.544 -18.566 -32.301 1.00 91.56 255 ASN A N 1
ATOM 1913 C CA . ASN A 1 255 ? -0.293 -17.364 -32.257 1.00 91.56 255 ASN A CA 1
ATOM 1914 C C . ASN A 1 255 ? -0.055 -16.494 -30.999 1.00 91.56 255 ASN A C 1
ATOM 1916 O O . ASN A 1 255 ? -0.940 -15.729 -30.604 1.00 91.56 255 ASN A O 1
ATOM 1920 N N . GLN A 1 256 ? 1.132 -16.580 -30.391 1.00 91.44 256 GLN A N 1
ATOM 1921 C CA . GLN A 1 256 ? 1.588 -15.672 -29.336 1.00 91.44 256 GLN A CA 1
ATOM 1922 C C . GLN A 1 256 ? 2.192 -14.412 -29.953 1.00 91.44 256 GLN A C 1
ATOM 1924 O O . GLN A 1 256 ? 2.870 -14.490 -30.975 1.00 91.44 256 GLN A O 1
ATOM 1929 N N . ASN A 1 257 ? 1.922 -13.254 -29.350 1.00 94.94 257 ASN A N 1
ATOM 1930 C CA . ASN A 1 257 ? 2.459 -11.969 -29.796 1.00 94.94 257 ASN A CA 1
ATOM 1931 C C . ASN A 1 257 ? 3.982 -11.922 -29.618 1.00 94.94 257 ASN A C 1
ATOM 1933 O O . ASN A 1 257 ? 4.482 -12.333 -28.574 1.00 94.94 257 ASN A O 1
ATOM 1937 N N . LEU A 1 258 ? 4.686 -11.401 -30.621 1.00 94.62 258 LEU A N 1
ATOM 1938 C CA . LEU A 1 258 ? 6.133 -11.200 -30.602 1.00 94.62 258 LEU A CA 1
ATOM 1939 C C . LEU A 1 258 ? 6.529 -9.720 -30.619 1.00 94.62 258 LEU A C 1
ATOM 1941 O O . LEU A 1 258 ? 7.722 -9.442 -30.574 1.00 94.62 258 LEU A O 1
ATOM 1945 N N . TYR A 1 259 ? 5.582 -8.778 -30.688 1.00 95.56 259 TYR A N 1
ATOM 1946 C CA . TYR A 1 259 ? 5.917 -7.354 -30.697 1.00 95.56 259 TYR A CA 1
ATOM 1947 C C . TYR A 1 259 ? 6.714 -6.969 -29.440 1.00 95.56 259 TYR A C 1
ATOM 1949 O O . TYR A 1 259 ? 6.291 -7.245 -28.316 1.00 95.56 259 TYR A O 1
ATOM 1957 N N . ILE A 1 260 ? 7.895 -6.379 -29.640 1.00 94.25 260 ILE A N 1
ATOM 1958 C CA . ILE A 1 260 ? 8.929 -6.232 -28.610 1.00 94.25 260 ILE A CA 1
ATOM 1959 C C . ILE A 1 260 ? 8.451 -5.473 -27.371 1.00 94.25 260 ILE A C 1
ATOM 1961 O O . ILE A 1 260 ? 8.739 -5.908 -26.255 1.00 94.25 260 ILE A O 1
ATOM 1965 N N . GLU A 1 261 ? 7.703 -4.384 -27.546 1.00 94.44 261 GLU A N 1
ATOM 1966 C CA . GLU A 1 261 ? 7.206 -3.591 -26.420 1.00 94.44 261 GLU A CA 1
ATOM 1967 C C . GLU A 1 261 ? 6.235 -4.414 -25.569 1.00 94.44 261 GLU A C 1
ATOM 1969 O O . GLU A 1 261 ? 6.403 -4.490 -24.356 1.00 94.44 261 GLU A O 1
ATOM 1974 N N . ASP A 1 262 ? 5.298 -5.125 -26.204 1.00 95.06 262 ASP A N 1
ATOM 1975 C CA . ASP A 1 262 ? 4.296 -5.954 -25.525 1.00 95.06 262 ASP A CA 1
ATOM 1976 C C . ASP A 1 262 ? 4.910 -7.166 -24.817 1.00 95.06 262 ASP A C 1
ATOM 1978 O O . ASP A 1 262 ? 4.515 -7.517 -23.702 1.00 95.06 262 ASP A O 1
ATOM 1982 N N . VAL A 1 263 ? 5.868 -7.840 -25.462 1.00 95.25 263 VAL A N 1
ATOM 1983 C CA . VAL A 1 263 ? 6.544 -9.001 -24.871 1.00 95.25 263 VAL A CA 1
ATOM 1984 C C . VAL A 1 263 ? 7.327 -8.567 -23.635 1.00 95.25 263 VAL A C 1
ATOM 1986 O O . VAL A 1 263 ? 7.209 -9.195 -22.582 1.00 95.25 263 VAL A O 1
ATOM 1989 N N . LEU A 1 264 ? 8.073 -7.462 -23.725 1.00 95.25 264 LEU A N 1
ATOM 1990 C CA . LEU A 1 264 ? 8.910 -6.986 -22.626 1.00 95.25 264 LEU A CA 1
ATOM 1991 C C . LEU A 1 264 ? 8.136 -6.273 -21.510 1.00 95.25 264 LEU A C 1
ATOM 1993 O O . LEU A 1 264 ? 8.708 -6.059 -20.443 1.00 95.25 264 LEU A O 1
ATOM 1997 N N . LEU A 1 265 ? 6.828 -6.015 -21.648 1.00 92.31 265 LEU A N 1
ATOM 1998 C CA . LEU A 1 265 ? 5.974 -5.670 -20.497 1.00 92.31 265 LEU A CA 1
ATOM 1999 C C . LEU A 1 265 ? 5.951 -6.777 -19.427 1.00 92.31 265 LEU A C 1
ATOM 2001 O O . LEU A 1 265 ? 5.685 -6.493 -18.258 1.00 92.31 265 LEU A O 1
ATOM 2005 N N . GLN A 1 266 ? 6.225 -8.029 -19.811 1.00 92.75 266 GLN A N 1
ATOM 2006 C CA . GLN A 1 266 ? 6.282 -9.174 -18.895 1.00 92.75 266 GLN A CA 1
ATOM 2007 C C . GLN A 1 266 ? 7.611 -9.270 -18.138 1.00 92.75 266 GLN A C 1
ATOM 2009 O O . GLN A 1 266 ? 7.664 -9.928 -17.098 1.00 92.75 266 GLN A O 1
ATOM 2014 N N . SER A 1 267 ? 8.666 -8.620 -18.640 1.00 94.62 267 SER A N 1
ATOM 2015 C CA . SER A 1 267 ? 9.968 -8.601 -17.979 1.00 94.62 267 SER A CA 1
ATOM 2016 C C . SER A 1 267 ? 9.877 -7.872 -16.639 1.00 94.62 267 SER A C 1
ATOM 2018 O O . SER A 1 267 ? 9.184 -6.860 -16.499 1.00 94.62 267 SER A O 1
ATOM 2020 N N . ILE A 1 268 ? 10.607 -8.346 -15.634 1.00 93.06 268 ILE A N 1
ATOM 2021 C CA . ILE A 1 268 ? 10.749 -7.619 -14.362 1.00 93.06 268 ILE A CA 1
ATOM 2022 C C . ILE A 1 268 ? 11.937 -6.645 -14.362 1.00 93.06 268 ILE A C 1
ATOM 2024 O O . ILE A 1 268 ? 12.095 -5.886 -13.406 1.00 93.06 268 ILE A O 1
ATOM 2028 N N . TYR A 1 269 ? 12.803 -6.710 -15.379 1.00 95.44 269 TYR A N 1
ATOM 2029 C CA . TYR A 1 269 ? 14.077 -5.988 -15.414 1.00 95.44 269 TYR A CA 1
ATOM 2030 C C . TYR A 1 269 ? 14.127 -4.912 -16.489 1.00 95.44 269 TYR A C 1
ATOM 2032 O O . TYR A 1 269 ? 14.714 -3.864 -16.238 1.00 95.44 269 TYR A O 1
ATOM 2040 N N . ILE A 1 270 ? 13.528 -5.143 -17.658 1.00 95.75 270 ILE A N 1
ATOM 2041 C CA . ILE A 1 270 ? 13.676 -4.249 -18.807 1.00 95.75 270 ILE A CA 1
ATOM 2042 C C . ILE A 1 270 ? 12.349 -3.888 -19.469 1.00 95.75 270 ILE A C 1
ATOM 2044 O O . ILE A 1 270 ? 11.358 -4.611 -19.384 1.00 95.75 270 ILE A O 1
ATOM 2048 N N . ARG A 1 271 ? 12.341 -2.755 -20.164 1.00 94.88 271 ARG A N 1
ATOM 2049 C CA . ARG A 1 271 ? 11.295 -2.345 -21.108 1.00 94.88 271 ARG A CA 1
ATOM 2050 C C . ARG A 1 271 ? 11.950 -2.018 -22.437 1.00 94.88 271 ARG A C 1
ATOM 2052 O O . ARG A 1 271 ? 13.138 -1.701 -22.476 1.00 94.88 271 ARG A O 1
ATOM 2059 N N . ALA A 1 272 ? 11.167 -2.099 -23.502 1.00 93.69 272 ALA A N 1
ATOM 2060 C CA . ALA A 1 272 ? 11.573 -1.612 -24.805 1.00 93.69 272 ALA A CA 1
ATOM 2061 C C . ALA A 1 272 ? 10.667 -0.477 -25.249 1.00 93.69 272 ALA A C 1
ATOM 2063 O O . ALA A 1 272 ? 9.473 -0.479 -24.952 1.00 93.69 272 ALA A O 1
ATOM 2064 N N . GLN A 1 273 ? 11.256 0.426 -26.013 1.00 89.81 273 GLN A N 1
ATOM 2065 C CA . GLN A 1 273 ? 10.545 1.304 -26.916 1.00 89.81 273 GLN A CA 1
ATOM 2066 C C . GLN A 1 273 ? 11.100 1.062 -28.317 1.00 89.81 273 GLN A C 1
ATOM 2068 O O . GLN A 1 273 ? 12.318 1.003 -28.490 1.00 89.81 273 GLN A O 1
ATOM 2073 N N . ASN A 1 274 ? 10.231 0.870 -29.300 1.00 89.31 274 ASN A N 1
ATOM 2074 C CA . ASN A 1 274 ? 10.598 0.675 -30.691 1.00 89.31 274 ASN A CA 1
ATOM 2075 C C . ASN A 1 274 ? 10.593 2.013 -31.432 1.00 89.31 274 ASN A C 1
ATOM 2077 O O . ASN A 1 274 ? 9.688 2.832 -31.275 1.00 89.31 274 ASN A O 1
ATOM 2081 N N . ASN A 1 275 ? 11.589 2.221 -32.286 1.00 84.38 275 ASN A N 1
ATOM 2082 C CA . ASN A 1 275 ? 11.572 3.317 -33.234 1.00 84.38 275 ASN A CA 1
ATOM 2083 C C . ASN A 1 275 ? 10.746 2.921 -34.463 1.00 84.38 275 ASN A C 1
ATOM 2085 O O . ASN A 1 275 ? 11.247 2.263 -35.380 1.00 84.38 275 ASN A O 1
ATOM 2089 N N . ASP A 1 276 ? 9.485 3.344 -34.483 1.00 80.50 276 ASP A N 1
ATOM 2090 C CA . ASP A 1 276 ? 8.561 3.103 -35.596 1.00 80.50 276 ASP A CA 1
ATOM 2091 C C . ASP A 1 276 ? 8.911 3.901 -36.866 1.00 80.50 276 ASP A C 1
ATOM 2093 O O . ASP A 1 276 ? 8.353 3.640 -37.933 1.00 80.50 276 ASP A O 1
ATOM 2097 N N . ALA A 1 277 ? 9.833 4.872 -36.785 1.00 74.44 277 ALA A N 1
ATOM 2098 C CA . ALA A 1 277 ? 10.288 5.622 -37.956 1.00 74.44 277 ALA A CA 1
ATOM 2099 C C . ALA A 1 277 ? 11.189 4.783 -38.878 1.00 74.44 277 ALA A C 1
ATOM 2101 O O . ALA A 1 277 ? 11.307 5.089 -40.065 1.00 74.44 277 ALA A O 1
ATOM 2102 N N . ILE A 1 278 ? 11.802 3.719 -38.350 1.00 77.19 278 ILE A N 1
ATOM 2103 C CA . ILE A 1 278 ? 12.710 2.841 -39.090 1.00 77.19 278 ILE A CA 1
ATOM 2104 C C . ILE A 1 278 ? 11.998 1.528 -39.411 1.00 77.19 278 ILE A C 1
ATOM 2106 O O . ILE A 1 278 ? 11.397 0.915 -38.529 1.00 77.19 278 ILE A O 1
ATOM 2110 N N . ALA A 1 279 ? 12.131 1.051 -40.654 1.00 79.38 279 ALA A N 1
ATOM 2111 C CA . ALA A 1 279 ? 11.514 -0.194 -41.113 1.00 79.38 279 ALA A CA 1
ATOM 2112 C C . ALA A 1 279 ? 11.766 -1.363 -40.141 1.00 79.38 279 ALA A C 1
ATOM 2114 O O . ALA A 1 279 ? 12.901 -1.621 -39.732 1.00 79.38 279 ALA A O 1
ATOM 2115 N N . ASP A 1 280 ? 10.703 -2.088 -39.798 1.00 80.62 280 ASP A N 1
ATOM 2116 C CA . ASP A 1 280 ? 10.699 -3.217 -38.857 1.00 80.62 280 ASP A CA 1
ATOM 2117 C C . ASP A 1 280 ? 11.512 -4.435 -39.333 1.00 80.62 280 ASP A C 1
ATOM 2119 O O . ASP A 1 280 ? 11.852 -5.314 -38.541 1.00 80.62 280 ASP A O 1
ATOM 2123 N N . THR A 1 281 ? 11.884 -4.458 -40.615 1.00 78.25 281 THR A N 1
ATOM 2124 C CA . THR A 1 281 ? 12.789 -5.441 -41.219 1.00 78.25 281 THR A CA 1
ATOM 2125 C C . THR A 1 281 ? 14.263 -5.221 -40.877 1.00 78.25 281 THR A C 1
ATOM 2127 O O . THR A 1 281 ? 15.083 -6.069 -41.215 1.00 78.25 281 THR A O 1
ATOM 2130 N N . ILE A 1 282 ? 14.626 -4.085 -40.271 1.00 79.25 282 ILE A N 1
ATOM 2131 C CA . ILE A 1 282 ? 15.997 -3.823 -39.811 1.00 79.25 282 ILE A CA 1
ATOM 2132 C C . ILE A 1 282 ? 16.144 -4.365 -38.385 1.00 79.25 282 ILE A C 1
ATOM 2134 O O . ILE A 1 282 ? 15.333 -4.060 -37.509 1.00 79.25 282 ILE A O 1
ATOM 2138 N N . PHE A 1 283 ? 17.170 -5.179 -38.139 1.00 77.00 283 PHE A N 1
ATOM 2139 C CA . PHE A 1 283 ? 17.394 -5.805 -36.835 1.00 77.00 283 PHE A CA 1
ATOM 2140 C C . PHE A 1 283 ? 18.499 -5.104 -36.056 1.00 77.00 283 PHE A C 1
ATOM 2142 O O . PHE A 1 283 ? 19.429 -4.571 -36.666 1.00 77.00 283 PHE A O 1
ATOM 2149 N N . PRO A 1 284 ? 18.422 -5.129 -34.714 1.00 82.06 284 PRO A N 1
ATOM 2150 C CA . PRO A 1 284 ? 19.548 -4.713 -33.897 1.00 82.06 284 PRO A CA 1
ATOM 2151 C C . PRO A 1 284 ? 20.760 -5.602 -34.177 1.00 82.06 284 PRO A C 1
ATOM 2153 O O . PRO A 1 284 ? 20.617 -6.807 -34.409 1.00 82.06 284 PRO A O 1
ATOM 2156 N N . ALA A 1 285 ? 21.949 -5.005 -34.126 1.00 77.88 285 ALA A N 1
ATOM 2157 C CA . ALA A 1 285 ? 23.199 -5.746 -34.228 1.00 77.88 285 ALA A CA 1
ATOM 2158 C C . ALA A 1 285 ? 23.299 -6.835 -33.141 1.00 77.88 285 ALA A C 1
ATOM 2160 O O . ALA A 1 285 ? 22.786 -6.686 -32.027 1.00 77.88 285 ALA A O 1
ATOM 2161 N N . GLU A 1 286 ? 23.974 -7.944 -33.458 1.00 79.81 286 GLU A N 1
ATOM 2162 C CA . GLU A 1 286 ? 24.171 -9.035 -32.503 1.00 79.81 286 GLU A CA 1
ATOM 2163 C C . GLU A 1 286 ? 25.077 -8.593 -31.340 1.00 79.81 286 GLU A C 1
ATOM 2165 O O . GLU A 1 286 ? 26.162 -8.043 -31.532 1.00 79.81 286 GLU A O 1
ATOM 2170 N N . ILE A 1 287 ? 24.648 -8.887 -30.113 1.00 84.81 287 ILE A N 1
ATOM 2171 C CA . ILE A 1 287 ? 25.367 -8.602 -28.871 1.00 84.81 287 ILE A CA 1
ATOM 2172 C C . ILE A 1 287 ? 25.661 -9.935 -28.183 1.00 84.81 287 ILE A C 1
ATOM 2174 O O . ILE A 1 287 ? 24.879 -10.434 -27.372 1.00 84.81 287 ILE A O 1
ATOM 2178 N N . VAL A 1 288 ? 26.808 -10.528 -28.520 1.00 83.06 288 VAL A N 1
ATOM 2179 C CA . VAL A 1 288 ? 27.249 -11.832 -27.981 1.00 83.06 288 VAL A CA 1
ATOM 2180 C C . VAL A 1 288 ? 27.907 -11.733 -26.597 1.00 83.06 288 VAL A C 1
ATOM 2182 O O . VAL A 1 288 ? 27.901 -12.692 -25.818 1.00 83.06 288 VAL A O 1
ATOM 2185 N N . ILE A 1 289 ? 28.454 -10.562 -26.262 1.00 84.75 289 ILE A N 1
ATOM 2186 C CA . ILE A 1 289 ? 28.982 -10.221 -24.935 1.00 84.75 289 ILE A CA 1
ATOM 2187 C C . ILE A 1 289 ? 27.994 -9.253 -24.297 1.00 84.75 289 ILE A C 1
ATOM 2189 O O . ILE A 1 289 ? 27.654 -8.257 -24.924 1.00 84.75 289 ILE A O 1
ATOM 2193 N N . ALA A 1 290 ? 27.545 -9.550 -23.075 1.00 88.50 290 ALA A N 1
ATOM 2194 C CA . ALA A 1 290 ? 26.500 -8.771 -22.422 1.00 88.50 290 ALA A CA 1
ATOM 2195 C C . ALA A 1 290 ? 26.891 -7.288 -22.334 1.00 88.50 290 ALA A C 1
ATOM 2197 O O . ALA A 1 290 ? 27.981 -6.957 -21.860 1.00 88.50 290 ALA A O 1
ATOM 2198 N N . PHE A 1 291 ? 26.003 -6.418 -22.808 1.00 91.00 291 PHE A N 1
ATOM 2199 C CA . PHE A 1 291 ? 26.207 -4.977 -22.849 1.00 91.00 291 PHE A CA 1
ATOM 2200 C C . PHE A 1 291 ? 25.360 -4.295 -21.774 1.00 91.00 291 PHE A C 1
ATOM 2202 O O . PHE A 1 291 ? 24.157 -4.535 -21.690 1.00 91.00 291 PHE A O 1
ATOM 2209 N N . GLY A 1 292 ? 25.996 -3.482 -20.929 1.00 91.31 292 GLY A N 1
ATOM 2210 C CA . GLY A 1 292 ? 25.359 -2.848 -19.773 1.00 91.31 292 GLY A CA 1
ATOM 2211 C C . GLY A 1 292 ? 24.430 -1.695 -20.141 1.00 91.31 292 GLY A C 1
ATOM 2212 O O . GLY A 1 292 ? 24.752 -0.878 -21.003 1.00 91.31 292 GLY A O 1
ATOM 2213 N N . LEU A 1 293 ? 23.305 -1.604 -19.437 1.00 93.50 293 LEU A N 1
ATOM 2214 C CA . LEU A 1 293 ? 22.542 -0.366 -19.328 1.00 93.50 293 LEU A CA 1
ATOM 2215 C C . LEU A 1 293 ? 23.346 0.630 -18.475 1.00 93.50 293 LEU A C 1
ATOM 2217 O O . LEU A 1 293 ? 24.154 0.232 -17.634 1.00 93.50 293 LEU A O 1
ATOM 2221 N N . ALA A 1 294 ? 23.129 1.930 -18.673 1.00 88.81 294 ALA A N 1
ATOM 2222 C CA . ALA A 1 294 ? 23.763 2.954 -17.843 1.00 88.81 294 ALA A CA 1
ATOM 2223 C C . ALA A 1 294 ? 22.849 4.152 -17.586 1.00 88.81 294 ALA A C 1
ATOM 2225 O O . ALA A 1 294 ? 21.789 4.292 -18.193 1.00 88.81 294 ALA A O 1
ATOM 2226 N N . SER A 1 295 ? 23.323 5.040 -16.710 1.00 89.75 295 SER A N 1
ATOM 2227 C CA . SER A 1 295 ? 22.727 6.337 -16.374 1.00 89.75 295 SER A CA 1
ATOM 2228 C C . SER A 1 295 ? 21.414 6.297 -15.583 1.00 89.75 295 SER A C 1
ATOM 2230 O O . SER A 1 295 ? 20.770 7.330 -15.425 1.00 89.75 295 SER A O 1
ATOM 2232 N N . GLY A 1 296 ? 21.055 5.152 -14.998 1.00 94.19 296 GLY A N 1
ATOM 2233 C CA . GLY A 1 296 ? 19.971 5.075 -14.018 1.00 94.19 296 GLY A CA 1
ATOM 2234 C C . GLY A 1 296 ? 20.349 5.750 -12.701 1.00 94.19 296 GLY A C 1
ATOM 2235 O O . GLY A 1 296 ? 21.497 5.648 -12.252 1.00 94.19 296 GLY A O 1
ATOM 2236 N N . THR A 1 297 ? 19.395 6.439 -12.072 1.00 95.12 297 THR A N 1
ATOM 2237 C CA . THR A 1 297 ? 19.605 7.166 -10.810 1.00 95.12 297 THR A CA 1
ATOM 2238 C C . THR A 1 297 ? 18.429 6.965 -9.857 1.00 95.12 297 THR A C 1
ATOM 2240 O O . THR A 1 297 ? 17.284 6.864 -10.288 1.00 95.12 297 THR A O 1
ATOM 2243 N N . ASP A 1 298 ? 18.695 6.953 -8.550 1.00 94.38 298 ASP A N 1
ATOM 2244 C CA . ASP A 1 298 ? 17.650 6.925 -7.510 1.00 94.38 298 ASP A CA 1
ATOM 2245 C C . ASP A 1 298 ? 17.089 8.327 -7.218 1.00 94.38 298 ASP A C 1
ATOM 2247 O O . ASP A 1 298 ? 16.218 8.484 -6.364 1.00 94.38 298 ASP A O 1
ATOM 2251 N N . GLY A 1 299 ? 17.595 9.342 -7.926 1.00 93.69 299 GLY A N 1
ATOM 2252 C CA . GLY A 1 299 ? 17.215 10.731 -7.736 1.00 93.69 299 GLY A CA 1
ATOM 2253 C C . GLY A 1 299 ? 17.715 11.322 -6.414 1.00 93.69 299 GLY A C 1
ATOM 2254 O O . GLY A 1 299 ? 18.828 11.045 -5.957 1.00 93.69 299 GLY A O 1
ATOM 2255 N N . GLY A 1 300 ? 16.911 12.213 -5.838 1.00 94.12 300 GLY A N 1
ATOM 2256 C CA . GLY A 1 300 ? 17.159 12.875 -4.563 1.00 94.12 300 GLY A CA 1
ATOM 2257 C C . GLY A 1 300 ? 16.667 12.082 -3.350 1.00 94.12 300 GLY A C 1
ATOM 2258 O O . GLY A 1 300 ? 16.054 11.023 -3.452 1.00 94.12 300 GLY A O 1
ATOM 2259 N N . ALA A 1 301 ? 16.912 12.624 -2.156 1.00 93.50 301 ALA A N 1
ATOM 2260 C CA . ALA A 1 301 ? 16.343 12.064 -0.934 1.00 93.50 301 ALA A CA 1
ATOM 2261 C C . ALA A 1 301 ? 14.815 12.235 -0.928 1.00 93.50 301 ALA A C 1
ATOM 2263 O O . ALA A 1 301 ? 14.314 13.339 -1.151 1.00 93.50 301 ALA A O 1
ATOM 2264 N N . VAL A 1 302 ? 14.093 11.153 -0.637 1.00 94.88 302 VAL A N 1
ATOM 2265 C CA . VAL A 1 302 ? 12.628 11.161 -0.536 1.00 94.88 302 VAL A CA 1
ATOM 2266 C C . VAL A 1 302 ? 12.178 12.048 0.627 1.00 94.88 302 VAL A C 1
ATOM 2268 O O . VAL A 1 302 ? 12.714 11.970 1.734 1.00 94.88 302 VAL A O 1
ATOM 2271 N N . SER A 1 303 ? 11.183 12.886 0.365 1.00 94.69 303 SER A N 1
ATOM 2272 C CA . SER A 1 303 ? 10.591 13.846 1.293 1.00 94.69 303 SER A CA 1
ATOM 2273 C C . SER A 1 303 ? 9.157 13.468 1.678 1.00 94.69 303 SER A C 1
ATOM 2275 O O . SER A 1 303 ? 8.511 12.653 1.019 1.00 94.69 303 SER A O 1
ATOM 2277 N N . ASP A 1 304 ? 8.617 14.106 2.721 1.00 93.00 304 ASP A N 1
ATOM 2278 C CA . ASP A 1 304 ? 7.206 13.941 3.103 1.00 93.00 304 ASP A CA 1
ATOM 2279 C C . ASP A 1 304 ? 6.252 14.297 1.950 1.00 93.00 304 ASP A C 1
ATOM 2281 O O . ASP A 1 304 ? 5.221 13.646 1.783 1.00 93.00 304 ASP A O 1
ATOM 2285 N N . SER A 1 305 ? 6.591 15.298 1.125 1.00 94.75 305 SER A N 1
ATOM 2286 C CA . SER A 1 305 ? 5.763 15.669 -0.027 1.00 94.75 305 SER A CA 1
ATOM 2287 C C . SER A 1 305 ? 5.688 14.559 -1.072 1.00 94.75 305 SER A C 1
ATOM 2289 O O . SER A 1 305 ? 4.617 14.342 -1.644 1.00 94.75 305 SER A O 1
ATOM 2291 N N . ASP A 1 306 ? 6.775 13.814 -1.272 1.00 96.38 306 ASP A N 1
ATOM 2292 C CA . ASP A 1 306 ? 6.802 12.691 -2.213 1.00 96.38 306 ASP A CA 1
ATOM 2293 C C . ASP A 1 306 ? 5.888 11.564 -1.716 1.00 96.38 306 ASP A C 1
ATOM 2295 O O . ASP A 1 306 ? 5.082 11.031 -2.478 1.00 96.38 306 ASP A O 1
ATOM 2299 N N . PHE A 1 307 ? 5.914 11.275 -0.407 1.00 96.12 307 PHE A N 1
ATOM 2300 C CA . PHE A 1 307 ? 4.984 10.329 0.217 1.00 96.12 307 PHE A CA 1
ATOM 2301 C C . PHE A 1 307 ? 3.525 10.761 0.054 1.00 96.12 307 PHE A C 1
ATOM 2303 O O . PHE A 1 307 ? 2.685 9.944 -0.320 1.00 96.12 307 PHE A O 1
ATOM 2310 N N . THR A 1 308 ? 3.206 12.035 0.304 1.00 94.25 308 THR A N 1
ATOM 2311 C CA . THR A 1 308 ? 1.830 12.529 0.128 1.00 94.25 308 THR A CA 1
ATOM 2312 C C . THR A 1 308 ? 1.373 12.507 -1.331 1.00 94.25 308 THR A C 1
ATOM 2314 O O . THR A 1 308 ? 0.202 12.245 -1.587 1.00 94.25 308 THR A O 1
ATOM 2317 N N . THR A 1 309 ? 2.288 12.719 -2.282 1.00 93.94 309 THR A N 1
ATOM 2318 C CA . THR A 1 309 ? 1.986 12.663 -3.720 1.00 93.94 309 THR A CA 1
ATOM 2319 C C . THR A 1 309 ? 1.718 11.227 -4.157 1.00 93.94 309 THR A C 1
ATOM 2321 O O . THR A 1 309 ? 0.680 10.953 -4.749 1.00 93.94 309 THR A O 1
ATOM 2324 N N . ALA A 1 310 ? 2.591 10.286 -3.788 1.00 94.75 310 ALA A N 1
ATOM 2325 C CA . ALA A 1 310 ? 2.416 8.867 -4.099 1.00 94.75 310 ALA A CA 1
ATOM 2326 C C . ALA A 1 310 ? 1.181 8.251 -3.414 1.00 94.75 310 ALA A C 1
ATOM 2328 O O . ALA A 1 310 ? 0.612 7.275 -3.903 1.00 94.75 310 ALA A O 1
ATOM 2329 N N . LEU A 1 311 ? 0.741 8.815 -2.283 1.00 94.94 311 LEU A N 1
ATOM 2330 C CA . LEU A 1 311 ? -0.456 8.354 -1.584 1.00 94.94 311 LEU A CA 1
ATOM 2331 C C . LEU A 1 311 ? -1.739 8.616 -2.388 1.00 94.94 311 LEU A C 1
ATOM 2333 O O . LEU A 1 311 ? -2.701 7.865 -2.235 1.00 94.94 311 LEU A O 1
ATOM 2337 N N . ALA A 1 312 ? -1.749 9.619 -3.272 1.00 91.62 312 ALA A N 1
ATOM 2338 C CA . ALA A 1 312 ? -2.899 9.912 -4.125 1.00 91.62 312 ALA A CA 1
ATOM 2339 C C . ALA A 1 312 ? -3.309 8.707 -4.990 1.00 91.62 312 ALA A C 1
ATOM 2341 O O . ALA A 1 312 ? -4.496 8.518 -5.239 1.00 91.62 312 ALA A O 1
ATOM 2342 N N . ASP A 1 313 ? -2.366 7.833 -5.360 1.00 91.94 313 ASP A N 1
ATOM 2343 C CA . ASP A 1 313 ? -2.658 6.641 -6.162 1.00 91.94 313 ASP A CA 1
ATOM 2344 C C . ASP A 1 313 ? -3.547 5.620 -5.426 1.00 91.94 313 ASP A C 1
ATOM 2346 O O . ASP A 1 313 ? -4.234 4.816 -6.062 1.00 91.94 313 ASP A O 1
ATOM 2350 N N . PHE A 1 314 ? -3.578 5.661 -4.089 1.00 92.38 314 PHE A N 1
ATOM 2351 C CA . PHE A 1 314 ? -4.468 4.839 -3.264 1.00 92.38 314 PHE A CA 1
ATOM 2352 C C . PHE A 1 314 ? -5.899 5.383 -3.183 1.00 92.38 314 PHE A C 1
ATOM 2354 O O . PHE A 1 314 ? -6.789 4.653 -2.750 1.00 92.38 314 PHE A O 1
ATOM 2361 N N . ASP A 1 315 ? -6.150 6.622 -3.609 1.00 86.50 315 ASP A N 1
ATOM 2362 C CA . ASP A 1 315 ? -7.488 7.227 -3.682 1.00 86.50 315 ASP A CA 1
ATOM 2363 C C . ASP A 1 315 ? -8.063 7.123 -5.108 1.00 86.50 315 ASP A C 1
ATOM 2365 O O . ASP A 1 315 ? -8.674 8.048 -5.639 1.00 86.50 315 ASP A O 1
ATOM 2369 N N . THR A 1 316 ? -7.805 5.995 -5.781 1.00 80.31 316 THR A N 1
ATOM 2370 C CA . THR A 1 316 ? -8.216 5.759 -7.171 1.00 80.31 316 THR A CA 1
ATOM 2371 C C . THR A 1 316 ? -8.864 4.380 -7.350 1.00 80.31 316 THR A C 1
ATOM 2373 O O . THR A 1 316 ? -8.597 3.462 -6.565 1.00 80.31 316 THR A O 1
ATOM 2376 N N . PRO A 1 317 ? -9.659 4.172 -8.422 1.00 69.56 317 PRO A N 1
ATOM 2377 C CA . PRO A 1 317 ? -10.195 2.853 -8.772 1.00 69.56 317 PRO A CA 1
ATOM 2378 C C . PRO A 1 317 ? -9.126 1.781 -9.047 1.00 69.56 317 PRO A C 1
ATOM 2380 O O . PRO A 1 317 ? -9.456 0.599 -9.098 1.00 69.56 317 PRO A O 1
ATOM 2383 N N . LEU A 1 318 ? -7.854 2.167 -9.232 1.00 70.06 318 LEU A N 1
ATOM 2384 C CA . LEU A 1 318 ? -6.742 1.237 -9.466 1.00 70.06 318 LEU A CA 1
ATOM 2385 C C . LEU A 1 318 ? -6.380 0.419 -8.222 1.00 70.06 318 LEU A C 1
ATOM 2387 O O . LEU A 1 318 ? -5.766 -0.639 -8.351 1.00 70.06 318 LEU A O 1
ATOM 2391 N N . VAL A 1 319 ? -6.782 0.882 -7.036 1.00 81.69 319 VAL A N 1
ATOM 2392 C CA . VAL A 1 319 ? -6.654 0.148 -5.774 1.00 81.69 319 VAL A CA 1
ATOM 2393 C C . VAL A 1 319 ? -8.053 -0.209 -5.269 1.00 81.69 319 VAL A C 1
ATOM 2395 O O . VAL A 1 319 ? -8.567 0.426 -4.335 1.00 81.69 319 VAL A O 1
ATOM 2398 N N . PRO A 1 320 ? -8.715 -1.204 -5.892 1.00 76.31 320 PRO A N 1
ATOM 2399 C CA . PRO A 1 320 ? -9.974 -1.699 -5.373 1.00 76.31 320 PRO A CA 1
ATOM 2400 C C . PRO A 1 320 ? -9.727 -2.362 -4.016 1.00 76.31 320 PRO A C 1
ATOM 2402 O O . PRO A 1 320 ? -8.718 -3.046 -3.814 1.00 76.31 320 PRO A O 1
ATOM 2405 N N . ASN A 1 321 ? -10.678 -2.179 -3.100 1.00 83.44 321 ASN A N 1
ATOM 2406 C CA . ASN A 1 321 ? -10.680 -2.800 -1.779 1.00 83.44 321 ASN A CA 1
ATOM 2407 C C . ASN A 1 321 ? -9.448 -2.443 -0.932 1.00 83.44 321 ASN A C 1
ATOM 2409 O O . ASN A 1 321 ? -8.759 -3.344 -0.496 1.00 83.44 321 ASN A O 1
ATOM 2413 N N . LEU A 1 322 ? -9.125 -1.174 -0.669 1.00 92.69 322 LEU A N 1
ATOM 2414 C CA . LEU A 1 322 ? -8.098 -0.844 0.332 1.00 92.69 322 LEU A CA 1
ATOM 2415 C C . LEU A 1 322 ? -8.723 -0.886 1.732 1.00 92.69 322 LEU A C 1
ATOM 2417 O O . LEU A 1 322 ? -9.470 0.016 2.082 1.00 92.69 322 LEU A O 1
ATOM 2421 N N . PHE A 1 323 ? -8.413 -1.900 2.541 1.00 95.38 323 PHE A N 1
ATOM 2422 C CA . PHE A 1 323 ? -9.068 -2.085 3.844 1.00 95.38 323 PHE A CA 1
ATOM 2423 C C . PHE A 1 323 ? -8.306 -1.419 4.998 1.00 95.38 323 PHE A C 1
ATOM 2425 O O . PHE A 1 323 ? -8.897 -0.820 5.898 1.00 95.38 323 PHE A O 1
ATOM 2432 N N . ILE A 1 324 ? -6.976 -1.514 4.977 1.00 97.62 324 ILE A N 1
ATOM 2433 C CA . ILE A 1 324 ? -6.101 -0.800 5.912 1.00 97.62 324 ILE A CA 1
ATOM 2434 C C . ILE A 1 324 ? -4.935 -0.155 5.174 1.00 97.62 324 ILE A C 1
ATOM 2436 O O . ILE A 1 324 ? -4.424 -0.716 4.207 1.00 97.62 324 ILE A O 1
ATOM 2440 N N . LEU A 1 325 ? -4.470 0.987 5.669 1.00 97.94 325 LEU A N 1
ATOM 2441 C CA . LEU A 1 325 ? -3.290 1.680 5.162 1.00 97.94 325 LEU A CA 1
ATOM 2442 C C . LEU A 1 325 ? -2.248 1.801 6.279 1.00 97.94 325 LEU A C 1
ATOM 2444 O O . LEU A 1 325 ? -2.531 2.371 7.330 1.00 97.94 325 LEU A O 1
ATOM 2448 N N . MET A 1 326 ? -1.064 1.237 6.068 1.00 98.50 326 MET A N 1
ATOM 2449 C CA . MET A 1 326 ? 0.014 1.125 7.055 1.00 98.50 326 MET A CA 1
ATOM 2450 C C . MET A 1 326 ? 1.092 2.182 6.790 1.00 98.50 326 MET A C 1
ATOM 2452 O O . MET A 1 326 ? 1.441 2.427 5.633 1.00 98.50 326 MET A O 1
ATOM 2456 N N . ASP A 1 327 ? 1.598 2.833 7.843 1.00 97.44 327 ASP A N 1
ATOM 2457 C CA . ASP A 1 327 ? 2.500 3.988 7.705 1.00 97.44 327 ASP A CA 1
ATOM 2458 C C . ASP A 1 327 ? 3.955 3.627 7.360 1.00 97.44 327 ASP A C 1
ATOM 2460 O O . ASP A 1 327 ? 4.754 4.505 7.034 1.00 97.44 327 ASP A O 1
ATOM 2464 N N . GLY A 1 328 ? 4.333 2.351 7.437 1.00 95.88 328 GLY A N 1
ATOM 2465 C CA . GLY A 1 328 ? 5.679 1.857 7.147 1.00 95.88 328 GLY A CA 1
ATOM 2466 C C . GLY A 1 328 ? 6.767 2.450 8.049 1.00 95.88 328 GLY A C 1
ATOM 2467 O O . GLY A 1 328 ? 7.958 2.352 7.736 1.00 95.88 328 GLY A O 1
ATOM 2468 N N . GLY A 1 329 ? 6.381 3.083 9.162 1.00 92.06 329 GLY A N 1
ATOM 2469 C CA . GLY A 1 329 ? 7.272 3.844 10.039 1.00 92.06 329 GLY A CA 1
ATOM 2470 C C . GLY A 1 329 ? 7.595 5.265 9.571 1.00 92.06 329 GLY A C 1
ATOM 2471 O O . GLY A 1 329 ? 8.403 5.933 10.217 1.00 92.06 329 GLY A O 1
ATOM 2472 N N . GLN A 1 330 ? 6.962 5.757 8.500 1.00 94.75 330 GLN A N 1
ATOM 2473 C CA . GLN A 1 330 ? 7.025 7.164 8.087 1.00 94.75 330 GLN A CA 1
ATOM 2474 C C . GLN A 1 330 ? 6.110 8.014 8.972 1.00 94.75 330 GLN A C 1
ATOM 2476 O O . GLN A 1 330 ? 5.109 8.570 8.540 1.00 94.75 330 GLN A O 1
ATOM 2481 N N . SER A 1 331 ? 6.414 8.091 10.264 1.00 93.50 331 SER A N 1
ATOM 2482 C CA . SER A 1 331 ? 5.496 8.662 11.254 1.00 93.50 331 SER A CA 1
ATOM 2483 C C . SER A 1 331 ? 5.576 10.193 11.354 1.00 93.50 331 SER A C 1
ATOM 2485 O O . SER A 1 331 ? 5.684 10.763 12.441 1.00 93.50 331 SER A O 1
ATOM 2487 N N . THR A 1 332 ? 5.560 10.895 10.221 1.00 96.00 332 THR A N 1
ATOM 2488 C CA . THR A 1 332 ? 5.524 12.363 10.182 1.00 96.00 332 THR A CA 1
ATOM 2489 C C . THR A 1 332 ? 4.085 12.871 10.247 1.00 96.00 332 THR A C 1
ATOM 2491 O O . THR A 1 332 ? 3.143 12.198 9.836 1.00 96.00 332 THR A O 1
ATOM 2494 N N . VAL A 1 333 ? 3.887 14.081 10.782 1.00 97.19 333 VAL A N 1
ATOM 2495 C CA . VAL A 1 333 ? 2.541 14.679 10.900 1.00 97.19 333 VAL A CA 1
ATOM 2496 C C . VAL A 1 333 ? 1.908 14.888 9.525 1.00 97.19 333 VAL A C 1
ATOM 2498 O O . VAL A 1 333 ? 0.711 14.665 9.359 1.00 97.19 333 VAL A O 1
ATOM 2501 N N . ALA A 1 334 ? 2.711 15.306 8.541 1.00 96.62 334 ALA A N 1
ATOM 2502 C CA . ALA A 1 334 ? 2.251 15.521 7.175 1.00 96.62 334 ALA A CA 1
ATOM 2503 C C . ALA A 1 334 ? 1.718 14.219 6.564 1.00 96.62 334 ALA A C 1
ATOM 2505 O O . ALA A 1 334 ? 0.588 14.195 6.076 1.00 96.62 334 ALA A O 1
ATOM 2506 N N . PHE A 1 335 ? 2.482 13.127 6.665 1.00 96.94 335 PHE A N 1
ATOM 2507 C CA . PHE A 1 335 ? 2.062 11.847 6.109 1.00 96.94 335 PHE A CA 1
ATOM 2508 C C . PHE A 1 335 ? 0.882 11.233 6.869 1.00 96.94 335 PHE A C 1
ATOM 2510 O O . PHE A 1 335 ? -0.085 10.809 6.241 1.00 96.94 335 PHE A O 1
ATOM 2517 N N . HIS A 1 336 ? 0.881 11.265 8.207 1.00 98.12 336 HIS A N 1
ATOM 2518 C CA . HIS A 1 336 ? -0.251 10.778 9.009 1.00 98.12 336 HIS A CA 1
ATOM 2519 C C . HIS A 1 336 ? -1.563 11.493 8.672 1.00 98.12 336 HIS A C 1
ATOM 2521 O O . HIS A 1 336 ? -2.584 10.833 8.481 1.00 98.12 336 HIS A O 1
ATOM 2527 N N . ASN A 1 337 ? -1.552 12.824 8.550 1.00 97.81 337 ASN A N 1
ATOM 2528 C CA . ASN A 1 337 ? -2.746 13.583 8.167 1.00 97.81 337 ASN A CA 1
ATOM 2529 C C . ASN A 1 337 ? -3.195 13.277 6.732 1.00 97.81 337 ASN A C 1
ATOM 2531 O O . ASN A 1 337 ? -4.399 13.210 6.475 1.00 97.81 337 ASN A O 1
ATOM 2535 N N . ALA A 1 338 ? -2.256 13.050 5.810 1.00 97.19 338 ALA A N 1
ATOM 2536 C CA . ALA A 1 338 ? -2.589 12.636 4.452 1.00 97.19 338 ALA A CA 1
ATOM 2537 C C . ALA A 1 338 ? -3.248 11.244 4.442 1.00 97.19 338 ALA A C 1
ATOM 2539 O O . ALA A 1 338 ? -4.319 11.088 3.865 1.00 97.19 338 ALA A O 1
ATOM 2540 N N . MET A 1 339 ? -2.691 10.268 5.171 1.00 97.88 339 MET A N 1
ATOM 2541 C CA . MET A 1 339 ? -3.277 8.927 5.326 1.00 97.88 339 MET A CA 1
ATOM 2542 C C . MET A 1 339 ? -4.686 8.967 5.921 1.00 97.88 339 MET A C 1
ATOM 2544 O O . MET A 1 339 ? -5.581 8.270 5.441 1.00 97.88 339 MET A O 1
ATOM 2548 N N . ILE A 1 340 ? -4.885 9.788 6.958 1.00 97.75 340 ILE A N 1
ATOM 2549 C CA . ILE A 1 340 ? -6.198 10.022 7.569 1.00 97.75 340 ILE A CA 1
ATOM 2550 C C . ILE A 1 340 ? -7.177 10.556 6.524 1.00 97.75 340 ILE A C 1
ATOM 2552 O O . ILE A 1 340 ? -8.248 9.981 6.357 1.00 97.75 340 ILE A O 1
ATOM 2556 N N . THR A 1 341 ? -6.784 11.601 5.794 1.00 96.38 341 THR A N 1
ATOM 2557 C CA . THR A 1 341 ? -7.626 12.232 4.770 1.00 96.38 341 THR A CA 1
ATOM 2558 C C . THR A 1 341 ? -8.016 11.235 3.679 1.00 96.38 341 THR A C 1
ATOM 2560 O O . THR A 1 341 ? -9.188 11.139 3.328 1.00 96.38 341 THR A O 1
ATOM 2563 N N . THR A 1 342 ? -7.071 10.423 3.194 1.00 95.19 342 THR A N 1
ATOM 2564 C CA . THR A 1 342 ? -7.356 9.359 2.220 1.00 95.19 342 THR A CA 1
ATOM 2565 C C . THR A 1 342 ? -8.379 8.359 2.762 1.00 95.19 342 THR A C 1
ATOM 2567 O O . THR A 1 342 ? -9.335 8.014 2.073 1.00 95.19 342 THR A O 1
ATOM 2570 N N . CYS A 1 343 ? -8.238 7.911 4.012 1.00 95.50 343 CYS A N 1
ATOM 2571 C CA . CYS A 1 343 ? -9.190 6.966 4.605 1.00 95.50 343 CYS A CA 1
ATOM 2572 C C . CYS A 1 343 ? -10.579 7.592 4.838 1.00 95.50 343 CYS A C 1
ATOM 2574 O O . CYS A 1 343 ? -11.597 6.913 4.689 1.00 95.50 343 CYS A O 1
ATOM 2576 N N . GLU A 1 344 ? -10.636 8.884 5.170 1.00 93.94 344 GLU A N 1
ATOM 2577 C CA . GLU A 1 344 ? -11.881 9.644 5.318 1.00 93.94 344 GLU A CA 1
ATOM 2578 C C . GLU A 1 344 ? -12.609 9.851 3.989 1.00 93.94 344 GLU A C 1
ATOM 2580 O O . GLU A 1 344 ? -13.833 9.739 3.961 1.00 93.94 344 GLU A O 1
ATOM 2585 N N . ASN A 1 345 ? -11.880 10.092 2.897 1.00 91.25 345 ASN A N 1
ATOM 2586 C CA . ASN A 1 345 ? -12.457 10.210 1.558 1.00 91.25 345 ASN A CA 1
ATOM 2587 C C . ASN A 1 345 ? -13.028 8.877 1.076 1.00 91.25 345 ASN A C 1
ATOM 2589 O O . ASN A 1 345 ? -14.154 8.820 0.583 1.00 91.25 345 ASN A O 1
ATOM 2593 N N . ARG A 1 346 ? -12.263 7.796 1.252 1.00 89.38 346 ARG A N 1
ATOM 2594 C CA . ARG A 1 346 ? -12.656 6.478 0.759 1.00 89.38 346 ARG A CA 1
ATOM 2595 C C . ARG A 1 346 ? -13.788 5.836 1.558 1.00 89.38 346 ARG A C 1
ATOM 2597 O O . ARG A 1 346 ? -14.568 5.064 1.012 1.00 89.38 346 ARG A O 1
ATOM 2604 N N . LEU A 1 347 ? -13.872 6.115 2.862 1.00 88.62 347 LEU A N 1
ATOM 2605 C CA . LEU A 1 347 ? -14.848 5.555 3.813 1.00 88.62 347 LEU A CA 1
ATOM 2606 C C . LEU A 1 347 ? -14.801 4.022 4.009 1.00 88.62 347 LEU A C 1
ATOM 2608 O O . LEU A 1 347 ? -15.460 3.522 4.931 1.00 88.62 347 LEU A O 1
ATOM 2612 N N . ASP A 1 348 ? -14.028 3.301 3.195 1.00 90.50 348 ASP A N 1
ATOM 2613 C CA . ASP A 1 348 ? -13.826 1.847 3.190 1.00 90.50 348 ASP A CA 1
ATOM 2614 C C . ASP A 1 348 ? -12.448 1.412 3.736 1.00 90.50 348 ASP A C 1
ATOM 2616 O O . ASP A 1 348 ? -12.177 0.218 3.813 1.00 90.50 348 ASP A O 1
ATOM 2620 N N . SER A 1 349 ? -11.624 2.363 4.196 1.00 94.75 349 SER A N 1
ATOM 2621 C CA . SER A 1 349 ? -10.255 2.128 4.681 1.00 94.75 349 SER A CA 1
ATOM 2622 C C . SER A 1 349 ? -9.993 2.740 6.061 1.00 94.75 349 SER A C 1
ATOM 2624 O O . SER A 1 349 ? -10.702 3.655 6.491 1.00 94.75 349 SER A O 1
ATOM 2626 N N . SER A 1 350 ? -9.009 2.203 6.791 1.00 97.50 350 SER A N 1
ATOM 2627 C CA . SER A 1 350 ? -8.512 2.726 8.074 1.00 97.50 350 SER A CA 1
ATOM 2628 C C . SER A 1 350 ? -6.994 2.871 8.060 1.00 97.50 350 SER A C 1
ATOM 2630 O O . SER A 1 350 ? -6.279 1.917 7.751 1.00 97.50 350 SER A O 1
ATOM 2632 N N . ALA A 1 351 ? -6.490 4.014 8.520 1.00 98.38 351 ALA A N 1
ATOM 2633 C CA . ALA A 1 351 ? -5.063 4.224 8.712 1.00 98.38 351 ALA A CA 1
ATOM 2634 C C . ALA A 1 351 ? -4.575 3.555 10.010 1.00 98.38 351 ALA A C 1
ATOM 2636 O O . ALA A 1 351 ? -5.110 3.786 11.098 1.00 98.38 351 ALA A O 1
ATOM 2637 N N . ILE A 1 352 ? -3.535 2.734 9.899 1.00 98.62 352 ILE A N 1
ATOM 2638 C CA . ILE A 1 352 ? -2.838 2.088 11.009 1.00 98.62 352 ILE A CA 1
ATOM 2639 C C . ILE A 1 352 ? -1.507 2.810 11.185 1.00 98.62 352 ILE A C 1
ATOM 2641 O O . ILE A 1 352 ? -0.581 2.651 10.392 1.00 98.62 352 ILE A O 1
ATOM 2645 N N . LEU A 1 353 ? -1.451 3.646 12.216 1.00 98.62 353 LEU A N 1
ATOM 2646 C CA . LEU A 1 353 ? -0.359 4.575 12.461 1.00 98.62 353 LEU A CA 1
ATOM 2647 C C . LEU A 1 353 ? 0.569 4.053 13.554 1.00 98.62 353 LEU A C 1
ATOM 2649 O O . LEU A 1 353 ? 0.132 3.467 14.550 1.00 98.62 353 LEU A O 1
ATOM 2653 N N . SER A 1 354 ? 1.849 4.356 13.415 1.00 98.31 354 SER A N 1
ATOM 2654 C CA . SER A 1 354 ? 2.862 4.115 14.434 1.00 98.31 354 SER A CA 1
ATOM 2655 C C . SER A 1 354 ? 3.171 5.420 15.160 1.00 98.31 354 SER A C 1
ATOM 2657 O O . SER A 1 354 ? 3.274 6.475 14.538 1.00 98.31 354 SER A O 1
ATOM 2659 N N . VAL A 1 355 ? 3.346 5.393 16.482 1.00 98.19 355 VAL A N 1
ATOM 2660 C CA . VAL A 1 355 ? 3.958 6.544 17.170 1.00 98.19 355 VAL A CA 1
ATOM 2661 C C . VAL A 1 355 ? 5.386 6.730 16.639 1.00 98.19 355 VAL A C 1
ATOM 2663 O O . VAL A 1 355 ? 6.076 5.728 16.490 1.00 98.19 355 VAL A O 1
ATOM 2666 N N . PRO A 1 356 ? 5.877 7.961 16.394 1.00 98.06 356 PRO A N 1
ATOM 2667 C CA . PRO A 1 356 ? 7.238 8.160 15.916 1.00 98.06 356 PRO A CA 1
ATOM 2668 C C . PRO A 1 356 ? 8.273 7.545 16.852 1.00 98.06 356 PRO A C 1
ATOM 2670 O O . PRO A 1 356 ? 8.200 7.716 18.073 1.00 98.06 356 PRO A O 1
ATOM 2673 N N . PHE A 1 357 ? 9.297 6.923 16.270 1.00 97.38 357 PHE A N 1
ATOM 2674 C CA . PHE A 1 357 ? 10.335 6.194 17.002 1.00 97.38 357 PHE A CA 1
ATOM 2675 C C . PHE A 1 357 ? 10.983 7.009 18.129 1.00 97.38 357 PHE A C 1
ATOM 2677 O O . PHE A 1 357 ? 11.181 6.510 19.239 1.00 97.38 357 PHE A O 1
ATOM 2684 N N . ALA A 1 358 ? 11.276 8.286 17.862 1.00 97.38 358 ALA A N 1
ATOM 2685 C CA . ALA A 1 358 ? 11.861 9.200 18.840 1.00 97.38 358 ALA A CA 1
ATOM 2686 C C . ALA A 1 358 ? 10.882 9.553 19.972 1.00 97.38 358 ALA A C 1
ATOM 2688 O O . ALA A 1 358 ? 11.273 9.569 21.136 1.00 97.38 358 ALA A O 1
ATOM 2689 N N . SER A 1 359 ? 9.607 9.792 19.654 1.00 98.12 359 SER A N 1
ATOM 2690 C CA . SER A 1 359 ? 8.566 10.078 20.649 1.00 98.12 359 SER A CA 1
ATOM 2691 C C . SER A 1 359 ? 8.288 8.871 21.538 1.00 98.12 359 SER A C 1
ATOM 2693 O O . SER A 1 359 ? 8.134 9.021 22.747 1.00 98.12 359 SER A O 1
ATOM 2695 N N . ASN A 1 360 ? 8.280 7.671 20.957 1.00 97.56 360 ASN A N 1
ATOM 2696 C CA . ASN A 1 360 ? 8.100 6.427 21.692 1.00 97.56 360 ASN A CA 1
ATOM 2697 C C . ASN A 1 360 ? 9.263 6.165 22.668 1.00 97.56 360 ASN A C 1
ATOM 2699 O O . ASN A 1 360 ? 9.027 5.786 23.812 1.00 97.56 360 ASN A O 1
ATOM 2703 N N . ALA A 1 361 ? 10.507 6.456 22.265 1.00 97.25 361 ALA A N 1
ATOM 2704 C CA . ALA A 1 361 ? 11.697 6.321 23.116 1.00 97.25 361 ALA A CA 1
ATOM 2705 C C . ALA A 1 361 ? 11.673 7.203 24.382 1.00 97.25 361 ALA A C 1
ATOM 2707 O O . ALA A 1 361 ? 12.349 6.896 25.361 1.00 97.25 361 ALA A O 1
ATOM 2708 N N . LEU A 1 362 ? 10.892 8.289 24.378 1.00 97.88 362 LEU A N 1
ATOM 2709 C CA . LEU A 1 362 ? 10.715 9.193 25.522 1.00 97.88 362 LEU A CA 1
ATOM 2710 C C . LEU A 1 362 ? 9.647 8.699 26.523 1.00 97.88 362 LEU A C 1
ATOM 2712 O O . LEU A 1 362 ? 9.309 9.416 27.470 1.00 97.88 362 LEU A O 1
ATOM 2716 N N . GLY A 1 363 ? 9.105 7.492 26.326 1.00 97.69 363 GLY A N 1
ATOM 2717 C CA . GLY A 1 363 ? 8.072 6.903 27.175 1.00 97.69 363 GLY A CA 1
ATOM 2718 C C . GLY A 1 363 ? 6.737 7.646 27.086 1.00 97.69 363 GLY A C 1
ATOM 2719 O O . GLY A 1 363 ? 6.474 8.379 26.132 1.00 97.69 363 GLY A O 1
ATOM 2720 N N . THR A 1 364 ? 5.890 7.481 28.104 1.00 97.94 364 THR A N 1
ATOM 2721 C CA . THR A 1 364 ? 4.496 7.960 28.116 1.00 97.94 364 THR A CA 1
ATOM 2722 C C . THR A 1 364 ? 4.388 9.449 27.767 1.00 97.94 364 THR A C 1
ATOM 2724 O O . THR A 1 364 ? 3.562 9.836 26.947 1.00 97.94 364 THR A O 1
ATOM 2727 N N . SER A 1 365 ? 5.283 10.290 28.295 1.00 97.81 365 SER A N 1
ATOM 2728 C CA . SER A 1 365 ? 5.293 11.737 28.020 1.00 97.81 365 SER A CA 1
ATOM 2729 C C . SER A 1 365 ? 5.506 12.074 26.536 1.00 97.81 365 SER A C 1
ATOM 2731 O O . SER A 1 365 ? 4.805 12.927 25.983 1.00 97.81 365 SER A O 1
ATOM 2733 N N . GLY A 1 366 ? 6.444 11.395 25.867 1.00 98.19 366 GLY A N 1
ATOM 2734 C CA . GLY A 1 366 ? 6.717 11.628 24.447 1.00 98.19 366 GLY A CA 1
ATOM 2735 C C . GLY A 1 366 ? 5.578 11.165 23.549 1.00 98.19 366 GLY A C 1
ATOM 2736 O O . GLY A 1 366 ? 5.196 11.880 22.621 1.00 98.19 366 GLY A O 1
ATOM 2737 N N . VAL A 1 367 ? 4.983 10.014 23.874 1.00 98.38 367 VAL A N 1
ATOM 2738 C CA . VAL A 1 367 ? 3.809 9.488 23.168 1.00 98.38 367 VAL A CA 1
ATOM 2739 C C . VAL A 1 367 ? 2.620 10.446 23.289 1.00 98.38 367 VAL A C 1
ATOM 2741 O O . VAL A 1 367 ? 2.027 10.817 22.276 1.00 98.38 367 VAL A O 1
ATOM 2744 N N . LEU A 1 368 ? 2.312 10.909 24.504 1.00 98.25 368 LEU A N 1
ATOM 2745 C CA . LEU A 1 368 ? 1.222 11.857 24.748 1.00 98.25 368 LEU A CA 1
ATOM 2746 C C . LEU A 1 368 ? 1.460 13.209 24.070 1.00 98.25 368 LEU A C 1
ATOM 2748 O O . LEU A 1 368 ? 0.528 13.784 23.513 1.00 98.25 368 LEU A O 1
ATOM 2752 N N . THR A 1 369 ? 2.699 13.709 24.088 1.00 98.38 369 THR A N 1
ATOM 2753 C CA . THR A 1 369 ? 3.067 14.954 23.396 1.00 98.38 369 THR A CA 1
ATOM 2754 C C . THR A 1 369 ? 2.781 14.832 21.905 1.00 98.38 369 THR A C 1
ATOM 2756 O O . THR A 1 369 ? 2.106 15.690 21.336 1.00 98.38 369 THR A O 1
ATOM 2759 N N . TYR A 1 370 ? 3.226 13.736 21.283 1.00 98.25 370 TYR A N 1
ATOM 2760 C CA . TYR A 1 370 ? 2.958 13.513 19.871 1.00 98.25 370 TYR A CA 1
ATOM 2761 C C . TYR A 1 370 ? 1.456 13.427 19.591 1.00 98.25 370 TYR A C 1
ATOM 2763 O O . TYR A 1 370 ? 0.937 14.162 18.755 1.00 98.25 370 TYR A O 1
ATOM 2771 N N . ARG A 1 371 ? 0.740 12.579 20.332 1.00 97.81 371 ARG A N 1
ATOM 2772 C CA . ARG A 1 371 ? -0.687 12.320 20.131 1.00 97.81 371 ARG A CA 1
ATOM 2773 C C . ARG A 1 371 ? -1.562 13.566 20.308 1.00 97.81 371 ARG A C 1
ATOM 2775 O O . ARG A 1 371 ? -2.418 13.814 19.456 1.00 97.81 371 ARG A O 1
ATOM 2782 N N . ASN A 1 372 ? -1.347 14.326 21.383 1.00 97.00 372 ASN A N 1
ATOM 2783 C CA . ASN A 1 372 ? -2.241 15.408 21.813 1.00 97.00 372 ASN A CA 1
ATOM 2784 C C . ASN A 1 372 ? -1.833 16.790 21.292 1.00 97.00 372 ASN A C 1
ATOM 2786 O O . ASN A 1 372 ? -2.689 17.657 21.152 1.00 97.00 372 ASN A O 1
ATOM 2790 N N . LEU A 1 373 ? -0.538 17.026 21.048 1.00 97.06 373 LEU A N 1
ATOM 2791 C CA . LEU A 1 373 ? -0.028 18.356 20.693 1.00 97.06 373 LEU A CA 1
ATOM 2792 C C . LEU A 1 373 ? 0.528 18.417 19.270 1.00 97.06 373 LEU A C 1
ATOM 2794 O O . LEU A 1 373 ? 0.362 19.435 18.605 1.00 97.06 373 LEU A O 1
ATOM 2798 N N . THR A 1 374 ? 1.205 17.362 18.810 1.00 97.62 374 THR A N 1
ATOM 2799 C CA . THR A 1 374 ? 1.906 17.367 17.516 1.00 97.62 374 THR A CA 1
ATOM 2800 C C . THR A 1 374 ? 1.025 16.880 16.365 1.00 97.62 374 THR A C 1
ATOM 2802 O O . THR A 1 374 ? 0.890 17.588 15.374 1.00 97.62 374 THR A O 1
ATOM 2805 N N . LEU A 1 375 ? 0.416 15.697 16.494 1.00 97.69 375 LEU A N 1
ATOM 2806 C CA . LEU A 1 375 ? -0.530 15.148 15.522 1.00 97.69 375 LEU A CA 1
ATOM 2807 C C . LEU A 1 375 ? -1.925 15.748 15.730 1.00 97.69 375 LEU A C 1
ATOM 2809 O O . LEU A 1 375 ? -2.510 16.264 14.786 1.00 97.69 375 LEU A O 1
ATOM 2813 N N . ASN A 1 376 ? -2.445 15.683 16.965 1.00 97.00 376 ASN A N 1
ATOM 2814 C CA . ASN A 1 376 ? -3.743 16.240 17.377 1.00 97.00 376 ASN A CA 1
ATOM 2815 C C . ASN A 1 376 ? -4.912 15.918 16.415 1.00 97.00 376 ASN A C 1
ATOM 2817 O O . ASN A 1 376 ? -5.831 16.713 16.220 1.00 97.00 376 ASN A O 1
ATOM 2821 N N . ALA A 1 377 ? -4.872 14.740 15.793 1.00 97.06 377 ALA A N 1
ATOM 2822 C CA . ALA A 1 377 ? -5.931 14.282 14.907 1.00 97.06 377 ALA A CA 1
ATOM 2823 C C . ALA A 1 377 ? -7.141 13.783 15.711 1.00 97.06 377 ALA A C 1
ATOM 2825 O O . ALA A 1 377 ? -6.995 13.238 16.810 1.00 97.06 377 ALA A O 1
ATOM 2826 N N . ASN A 1 378 ? -8.339 13.948 15.151 1.00 97.44 378 ASN A N 1
ATOM 2827 C CA . ASN A 1 378 ? -9.589 13.502 15.759 1.00 97.44 378 ASN A CA 1
ATOM 2828 C C . ASN A 1 378 ? -10.472 12.833 14.705 1.00 97.44 378 ASN A C 1
ATOM 2830 O O . ASN A 1 378 ? -11.248 13.495 14.020 1.00 97.44 378 ASN A O 1
ATOM 2834 N N . THR A 1 379 ? -10.329 11.518 14.564 1.00 97.88 379 THR A N 1
ATOM 2835 C CA . THR A 1 379 ? -11.031 10.747 13.536 1.00 97.88 379 THR A CA 1
ATOM 2836 C C . THR A 1 379 ? -11.237 9.306 13.970 1.00 97.88 379 THR A C 1
ATOM 2838 O O . THR A 1 379 ? -10.458 8.742 14.730 1.00 97.88 379 THR A O 1
ATOM 2841 N N . SER A 1 380 ? -12.270 8.676 13.425 1.00 97.44 380 SER A N 1
ATOM 2842 C CA . SER A 1 380 ? -12.511 7.241 13.610 1.00 97.44 380 SER A CA 1
ATOM 2843 C C . SER A 1 380 ? -12.002 6.384 12.449 1.00 97.44 380 SER A C 1
ATOM 2845 O O . SER A 1 380 ? -12.244 5.179 12.451 1.00 97.44 380 SER A O 1
ATOM 2847 N N . TYR A 1 381 ? -11.319 6.989 11.471 1.00 97.75 381 TYR A N 1
ATOM 2848 C CA . TYR A 1 381 ? -10.695 6.317 10.322 1.00 97.75 381 TYR A CA 1
ATOM 2849 C C . TYR A 1 381 ? -9.192 6.082 10.510 1.00 97.75 381 TYR A C 1
ATOM 2851 O O . TYR A 1 381 ? -8.497 5.715 9.569 1.00 97.75 381 TYR A O 1
ATOM 2859 N N . ALA A 1 382 ? -8.676 6.275 11.725 1.00 98.44 382 ALA A N 1
ATOM 2860 C CA . ALA A 1 382 ? -7.293 5.973 12.054 1.00 98.44 382 ALA A CA 1
ATOM 2861 C C . ALA A 1 382 ? -7.157 5.438 13.477 1.00 98.44 382 ALA A C 1
ATOM 2863 O O . ALA A 1 382 ? -7.929 5.804 14.365 1.00 98.44 382 ALA A O 1
ATOM 2864 N N . ALA A 1 383 ? -6.152 4.596 13.691 1.00 98.56 383 ALA A N 1
ATOM 2865 C CA . ALA A 1 383 ? -5.743 4.086 14.991 1.00 98.56 383 ALA A CA 1
ATOM 2866 C C . ALA A 1 383 ? -4.217 4.157 15.097 1.00 98.56 383 ALA A C 1
ATOM 2868 O O . ALA A 1 383 ? -3.519 3.786 14.156 1.00 98.56 383 ALA A O 1
ATOM 2869 N N . ILE A 1 384 ? -3.701 4.622 16.237 1.00 98.62 384 ILE A N 1
ATOM 2870 C CA . ILE A 1 384 ? -2.259 4.758 16.476 1.00 98.62 384 ILE A CA 1
ATOM 2871 C C . ILE A 1 384 ? -1.775 3.761 17.526 1.00 98.62 384 ILE A C 1
ATOM 2873 O O . ILE A 1 384 ? -2.488 3.479 18.493 1.00 98.62 384 ILE A O 1
ATOM 2877 N N . TYR A 1 385 ? -0.573 3.223 17.332 1.00 98.62 385 TYR A N 1
ATOM 2878 C CA . TYR A 1 385 ? -0.021 2.137 18.138 1.00 98.62 385 TYR A CA 1
ATOM 2879 C C . TYR A 1 385 ? 1.356 2.476 18.712 1.00 98.62 385 TYR A C 1
ATOM 2881 O O . TYR A 1 385 ? 2.205 3.074 18.051 1.00 98.62 385 TYR A O 1
ATOM 2889 N N . ALA A 1 386 ? 1.580 2.036 19.949 1.00 97.88 386 ALA A N 1
ATOM 2890 C CA . ALA A 1 386 ? 2.850 2.099 20.670 1.00 97.88 386 ALA A CA 1
ATOM 2891 C C . ALA A 1 386 ? 3.033 0.772 21.414 1.00 97.88 386 ALA A C 1
ATOM 2893 O O . ALA A 1 386 ? 2.096 0.292 22.019 1.00 97.88 386 ALA A O 1
ATOM 2894 N N . SER A 1 387 ? 4.171 0.100 21.495 1.00 97.69 387 SER A N 1
ATOM 2895 C CA . SER A 1 387 ? 5.540 0.502 21.199 1.00 97.69 387 SER A CA 1
ATOM 2896 C C . SER A 1 387 ? 6.021 -0.019 19.840 1.00 97.69 387 SER A C 1
ATOM 2898 O O . SER A 1 387 ? 5.371 -0.869 19.237 1.00 97.69 387 SER A O 1
ATOM 2900 N N . HIS A 1 388 ? 7.203 0.412 19.401 1.00 98.31 388 HIS A N 1
ATOM 2901 C CA . HIS A 1 388 ? 7.934 -0.296 18.346 1.00 98.31 388 HIS A CA 1
ATOM 2902 C C . HIS A 1 388 ? 8.339 -1.700 18.807 1.00 98.31 388 HIS A C 1
ATOM 2904 O O . HIS A 1 388 ? 8.596 -1.930 19.994 1.00 98.31 388 HIS A O 1
ATOM 2910 N N . VAL A 1 389 ? 8.423 -2.632 17.860 1.00 98.38 389 VAL A N 1
ATOM 2911 C CA . VAL A 1 389 ? 8.701 -4.049 18.122 1.00 98.38 389 VAL A CA 1
ATOM 2912 C C . VAL A 1 389 ? 10.123 -4.410 17.710 1.00 98.38 389 VAL A C 1
ATOM 2914 O O . VAL A 1 389 ? 10.617 -3.928 16.694 1.00 98.38 389 VAL A O 1
ATOM 2917 N N . GLN A 1 390 ? 10.794 -5.244 18.499 1.00 98.25 390 GLN A N 1
ATOM 2918 C CA . GLN A 1 390 ? 12.142 -5.731 18.213 1.00 98.25 390 GLN A CA 1
ATOM 2919 C C . GLN A 1 390 ? 12.086 -7.040 17.430 1.00 98.25 390 GLN A C 1
ATOM 2921 O O . GLN A 1 390 ? 11.378 -7.970 17.824 1.00 98.25 390 GLN A O 1
ATOM 2926 N N . ILE A 1 391 ? 12.860 -7.134 16.354 1.00 97.69 391 ILE A N 1
ATOM 2927 C CA . ILE A 1 391 ? 12.887 -8.290 15.454 1.00 97.69 391 ILE A CA 1
ATOM 2928 C C . ILE A 1 391 ? 14.322 -8.696 15.120 1.00 97.69 391 ILE A C 1
ATOM 2930 O O . ILE A 1 391 ? 15.252 -7.899 15.269 1.00 97.69 391 ILE A O 1
ATOM 2934 N N . ASP A 1 392 ? 14.476 -9.922 14.623 1.00 97.31 392 ASP A N 1
ATOM 2935 C CA . ASP A 1 392 ? 15.685 -10.348 13.921 1.00 97.31 392 ASP A CA 1
ATOM 2936 C C . ASP A 1 392 ? 15.596 -9.964 12.446 1.00 97.31 392 ASP A C 1
ATOM 2938 O O . ASP A 1 392 ? 14.776 -10.493 11.696 1.00 97.31 392 ASP A O 1
ATOM 2942 N N . ASP A 1 393 ? 16.476 -9.066 12.018 1.00 96.38 393 ASP A N 1
ATOM 2943 C CA . ASP A 1 393 ? 16.714 -8.785 10.609 1.00 96.38 393 ASP A CA 1
ATOM 2944 C C . ASP A 1 393 ? 17.480 -9.967 10.000 1.00 96.38 393 ASP A C 1
ATOM 2946 O O . ASP A 1 393 ? 18.711 -10.051 10.070 1.00 96.38 393 ASP A O 1
ATOM 2950 N N . LYS A 1 394 ? 16.728 -10.907 9.419 1.00 94.12 394 LYS A N 1
ATOM 2951 C CA . LYS A 1 394 ? 17.263 -12.132 8.806 1.00 94.12 394 LYS A CA 1
ATOM 2952 C C . LYS A 1 394 ? 18.170 -11.882 7.596 1.00 94.12 394 LYS A C 1
ATOM 2954 O O . LYS A 1 394 ? 18.899 -12.790 7.211 1.00 94.12 394 LYS A O 1
ATOM 2959 N N . PHE A 1 395 ? 18.139 -10.685 7.007 1.00 96.44 395 PHE A N 1
ATOM 2960 C CA . PHE A 1 395 ? 18.948 -10.340 5.835 1.00 96.44 395 PHE A CA 1
ATOM 2961 C C . PHE A 1 395 ? 20.320 -9.795 6.229 1.00 96.44 395 PHE A C 1
ATOM 2963 O O . PHE A 1 395 ? 21.310 -10.071 5.554 1.00 96.44 395 PHE A O 1
ATOM 2970 N N . ASN A 1 396 ? 20.387 -9.057 7.342 1.00 96.38 396 ASN A N 1
ATOM 2971 C CA . ASN A 1 396 ? 21.610 -8.385 7.792 1.00 96.38 396 ASN A CA 1
ATOM 2972 C C . ASN A 1 396 ? 22.158 -8.928 9.125 1.00 96.38 396 ASN A C 1
ATOM 2974 O O . ASN A 1 396 ? 23.132 -8.388 9.649 1.00 96.38 396 ASN A O 1
ATOM 2978 N N . ASN A 1 397 ? 21.547 -9.987 9.670 1.00 94.38 397 ASN A N 1
ATOM 2979 C CA . ASN A 1 397 ? 21.955 -10.682 10.895 1.00 94.38 397 ASN A CA 1
ATOM 2980 C C . ASN A 1 397 ? 22.154 -9.731 12.090 1.00 94.38 397 ASN A C 1
ATOM 2982 O O . ASN A 1 397 ? 23.205 -9.710 12.736 1.00 94.38 397 ASN A O 1
ATOM 2986 N N . ARG A 1 398 ? 21.136 -8.910 12.363 1.00 95.69 398 ARG A N 1
ATOM 2987 C CA . ARG A 1 398 ? 21.128 -7.927 13.455 1.00 95.69 398 ARG A CA 1
ATOM 2988 C C . ARG A 1 398 ? 19.750 -7.831 14.097 1.00 95.69 398 ARG A C 1
ATOM 2990 O O . ARG A 1 398 ? 18.742 -8.128 13.468 1.00 95.69 398 ARG A O 1
ATOM 2997 N N . GLU A 1 399 ? 19.705 -7.348 15.329 1.00 96.88 399 GLU A N 1
ATOM 2998 C CA . GLU A 1 399 ? 18.444 -7.001 15.979 1.00 96.88 399 GLU A CA 1
ATOM 2999 C C . GLU A 1 399 ? 18.114 -5.532 15.717 1.00 96.88 399 GLU A C 1
ATOM 3001 O O . GLU A 1 399 ? 18.961 -4.655 15.903 1.00 96.88 399 GLU A O 1
ATOM 3006 N N . ILE A 1 400 ? 16.880 -5.260 15.298 1.00 97.12 400 ILE A N 1
ATOM 3007 C CA . ILE A 1 400 ? 16.394 -3.900 15.042 1.00 97.12 400 ILE A CA 1
ATOM 3008 C C . ILE A 1 400 ? 15.002 -3.704 15.627 1.00 97.12 400 ILE A C 1
ATOM 3010 O O . ILE A 1 400 ? 14.244 -4.657 15.802 1.00 97.12 400 ILE A O 1
ATOM 3014 N N . PHE A 1 401 ? 14.661 -2.448 15.902 1.00 97.94 401 PHE A N 1
ATOM 3015 C CA . PHE A 1 401 ? 13.295 -2.055 16.214 1.00 97.94 401 PHE A CA 1
ATOM 3016 C C . PHE A 1 401 ? 12.604 -1.545 14.951 1.00 97.94 401 PHE A C 1
ATOM 3018 O O . PHE A 1 401 ? 13.169 -0.731 14.221 1.00 97.94 401 PHE A O 1
ATOM 3025 N N . VAL A 1 402 ? 11.380 -2.007 14.716 1.00 97.62 402 VAL A N 1
ATOM 3026 C CA . VAL A 1 402 ? 10.556 -1.653 13.554 1.00 97.62 402 VAL A CA 1
ATOM 3027 C C . VAL A 1 402 ? 9.189 -1.133 14.011 1.00 97.62 402 VAL A C 1
ATOM 3029 O O . VAL A 1 402 ? 8.770 -1.403 15.144 1.00 97.62 402 VAL A O 1
ATOM 3032 N N . PRO A 1 403 ? 8.509 -0.309 13.197 1.00 97.62 403 PRO A N 1
ATOM 3033 C CA . PRO A 1 403 ? 7.140 0.126 13.470 1.00 97.62 403 PRO A CA 1
ATOM 3034 C C . PRO A 1 403 ? 6.173 -1.061 13.657 1.00 97.62 403 PRO A C 1
ATOM 3036 O O . PRO A 1 403 ? 6.369 -2.130 13.073 1.00 97.62 403 PRO A O 1
ATOM 3039 N N . PRO A 1 404 ? 5.157 -0.913 14.527 1.00 97.62 404 PRO A N 1
ATOM 3040 C CA . PRO A 1 404 ? 4.199 -1.977 14.809 1.00 97.62 404 PRO A CA 1
ATOM 3041 C C . PRO A 1 404 ? 3.092 -2.129 13.758 1.00 97.62 404 PRO A C 1
ATOM 3043 O O . PRO A 1 404 ? 2.385 -3.135 13.785 1.00 97.62 404 PRO A O 1
ATOM 3046 N N . ASP A 1 405 ? 2.908 -1.152 12.871 1.00 98.19 405 ASP A N 1
ATOM 3047 C CA . ASP A 1 405 ? 1.834 -1.079 11.874 1.00 98.19 405 ASP A CA 1
ATOM 3048 C C . ASP A 1 405 ? 1.651 -2.371 11.062 1.00 98.19 405 ASP A C 1
ATOM 3050 O O . ASP A 1 405 ? 0.541 -2.900 11.001 1.00 98.19 405 ASP A O 1
ATOM 3054 N N . GLY A 1 406 ? 2.737 -2.945 10.534 1.00 97.94 406 GLY A N 1
ATOM 3055 C CA . GLY A 1 406 ? 2.701 -4.202 9.780 1.00 97.94 406 GLY A CA 1
ATOM 3056 C C . GLY A 1 406 ? 2.220 -5.393 10.606 1.00 97.94 406 GLY A C 1
ATOM 3057 O O . GLY A 1 406 ? 1.409 -6.201 10.154 1.00 97.94 406 GLY A O 1
ATOM 3058 N N . TYR A 1 407 ? 2.655 -5.471 11.866 1.00 98.31 407 TYR A N 1
ATOM 3059 C CA . TYR A 1 407 ? 2.248 -6.521 12.803 1.00 98.31 407 TYR A CA 1
ATOM 3060 C C . TYR A 1 407 ? 0.792 -6.367 13.242 1.00 98.31 407 TYR A C 1
ATOM 3062 O O . TYR A 1 407 ? 0.078 -7.360 13.397 1.00 98.31 407 TYR A O 1
ATOM 3070 N N . VAL A 1 408 ? 0.335 -5.130 13.429 1.00 98.44 408 VAL A N 1
ATOM 3071 C CA . VAL A 1 408 ? -1.071 -4.821 13.702 1.00 98.44 408 VAL A CA 1
ATOM 3072 C C . VAL A 1 408 ? -1.930 -5.177 12.490 1.00 98.44 408 VAL A C 1
ATOM 3074 O O . VAL A 1 408 ? -2.950 -5.847 12.648 1.00 98.44 408 VAL A O 1
ATOM 3077 N N . GLY A 1 409 ? -1.502 -4.818 11.279 1.00 97.94 409 GLY A N 1
ATOM 3078 C CA . GLY A 1 409 ? -2.173 -5.211 10.043 1.00 97.94 409 GLY A CA 1
ATOM 3079 C C . GLY A 1 409 ? -2.265 -6.732 9.894 1.00 97.94 409 GLY A C 1
ATOM 3080 O O . GLY A 1 409 ? -3.336 -7.262 9.592 1.00 97.94 409 GLY A O 1
ATOM 3081 N N . ALA A 1 410 ? -1.189 -7.455 10.216 1.00 97.56 410 ALA A N 1
ATOM 3082 C CA . ALA A 1 410 ? -1.173 -8.916 10.242 1.00 97.56 410 ALA A CA 1
ATOM 3083 C C . ALA A 1 410 ? -2.167 -9.493 11.264 1.00 97.56 410 ALA A C 1
ATOM 3085 O O . ALA A 1 410 ? -2.870 -10.463 10.979 1.00 97.56 410 ALA A O 1
ATOM 3086 N N . VAL A 1 411 ? -2.267 -8.891 12.454 1.00 97.62 411 VAL A N 1
ATOM 3087 C CA . VAL A 1 411 ? -3.260 -9.256 13.478 1.00 97.62 411 VAL A CA 1
ATOM 3088 C C . VAL A 1 411 ? -4.686 -9.029 12.974 1.00 97.62 411 VAL A C 1
ATOM 3090 O O . VAL A 1 411 ? -5.541 -9.889 13.203 1.00 97.62 411 VAL A O 1
ATOM 3093 N N . ILE A 1 412 ? -4.956 -7.909 12.295 1.00 97.94 412 ILE A N 1
ATOM 3094 C CA . ILE A 1 412 ? -6.268 -7.604 11.705 1.00 97.94 412 ILE A CA 1
ATOM 3095 C C . ILE A 1 412 ? -6.613 -8.655 10.644 1.00 97.94 412 ILE A C 1
ATOM 3097 O O . ILE A 1 412 ? -7.666 -9.286 10.741 1.00 97.94 412 ILE A O 1
ATOM 3101 N N . SER A 1 413 ? -5.696 -8.930 9.708 1.00 96.44 413 SER A N 1
ATOM 3102 C CA . SER A 1 413 ? -5.884 -9.962 8.678 1.00 96.44 413 SER A CA 1
ATOM 3103 C C . SER A 1 413 ? -6.131 -11.340 9.290 1.00 96.44 413 SER A C 1
ATOM 3105 O O . SER A 1 413 ? -7.129 -12.001 9.007 1.00 96.44 413 SER A O 1
ATOM 3107 N N . ARG A 1 414 ? -5.280 -11.761 10.230 1.00 95.50 414 ARG A N 1
ATOM 3108 C CA . ARG A 1 414 ? -5.412 -13.057 10.900 1.00 95.50 414 ARG A CA 1
ATOM 3109 C C . ARG A 1 414 ? -6.704 -13.169 11.710 1.00 95.50 414 ARG A C 1
ATOM 3111 O O . ARG A 1 414 ? -7.255 -14.264 11.816 1.00 95.50 414 ARG A O 1
ATOM 3118 N N . SER A 1 415 ? -7.182 -12.070 12.292 1.00 94.50 415 SER A N 1
ATOM 3119 C CA . SER A 1 415 ? -8.469 -12.031 12.996 1.00 94.50 415 SER A CA 1
ATOM 3120 C C . SER A 1 415 ? -9.635 -12.219 12.034 1.00 94.50 415 SER A C 1
ATOM 3122 O O . SER A 1 415 ? -10.543 -12.984 12.352 1.00 94.50 415 SER A O 1
ATOM 3124 N N . ALA A 1 416 ? -9.574 -11.585 10.862 1.00 94.44 416 ALA A N 1
ATOM 3125 C CA . ALA A 1 416 ? -10.563 -11.753 9.808 1.00 94.44 416 ALA A CA 1
ATOM 3126 C C . ALA A 1 416 ? -10.583 -13.188 9.256 1.00 94.44 416 ALA A C 1
ATOM 3128 O O . ALA A 1 416 ? -11.654 -13.753 9.086 1.00 94.44 416 ALA A O 1
ATOM 3129 N N . LEU A 1 417 ? -9.412 -13.805 9.058 1.00 92.12 417 LEU A N 1
ATOM 3130 C CA . LEU A 1 417 ? -9.296 -15.173 8.536 1.00 92.12 417 LEU A CA 1
ATOM 3131 C C . LEU A 1 417 ? -9.757 -16.257 9.523 1.00 92.12 417 LEU A C 1
ATOM 3133 O O . LEU A 1 417 ? -10.327 -17.262 9.113 1.00 92.12 417 LEU A O 1
ATOM 3137 N N . ASN A 1 418 ? -9.479 -16.092 10.821 1.00 92.00 418 ASN A N 1
ATOM 3138 C CA . ASN A 1 418 ? -9.763 -17.125 11.831 1.00 92.00 418 ASN A CA 1
ATOM 3139 C C . ASN A 1 418 ? -11.051 -16.881 12.628 1.00 92.00 418 ASN A C 1
ATOM 3141 O O . ASN A 1 418 ? -11.422 -17.701 13.471 1.00 92.00 418 ASN A O 1
ATOM 3145 N N . ALA A 1 419 ? -11.684 -15.726 12.448 1.00 91.44 419 ALA A N 1
ATOM 3146 C CA . ALA A 1 419 ? -12.925 -15.375 13.113 1.00 91.44 419 ALA A CA 1
ATOM 3147 C C . ALA A 1 419 ? -13.759 -14.458 12.214 1.00 91.44 419 ALA A C 1
ATOM 3149 O O . ALA A 1 419 ? -14.340 -14.930 11.251 1.00 91.44 419 ALA A O 1
ATOM 3150 N N . GLU A 1 420 ? -13.833 -13.173 12.547 1.00 93.62 420 GLU A N 1
ATOM 3151 C CA . GLU A 1 420 ? -14.552 -12.163 11.782 1.00 93.62 420 GLU A CA 1
ATOM 3152 C C . GLU A 1 420 ? -13.766 -10.860 11.843 1.00 93.62 420 GLU A C 1
ATOM 3154 O O . GLU A 1 420 ? -13.134 -10.552 12.860 1.00 93.62 420 GLU A O 1
ATOM 3159 N N . VAL A 1 421 ? -13.827 -10.068 10.776 1.00 93.56 421 VAL A N 1
ATOM 3160 C CA . VAL A 1 421 ? -13.060 -8.817 10.681 1.00 93.56 421 VAL A CA 1
ATOM 3161 C C . VAL A 1 421 ? -13.524 -7.753 11.684 1.00 93.56 421 VAL A C 1
ATOM 3163 O O . VAL A 1 421 ? -12.741 -6.921 12.132 1.00 93.56 421 VAL A O 1
ATOM 3166 N N . TRP A 1 422 ? -14.783 -7.829 12.121 1.00 94.12 422 TRP A N 1
ATOM 3167 C CA . TRP A 1 422 ? -15.359 -6.980 13.169 1.00 94.12 422 TRP A CA 1
ATOM 3168 C C . TRP A 1 422 ? -15.111 -7.492 14.588 1.00 94.12 422 TRP A C 1
ATOM 3170 O O . TRP A 1 422 ? -15.718 -7.002 15.542 1.00 94.12 422 TRP A O 1
ATOM 3180 N N . PHE A 1 423 ? -14.254 -8.496 14.776 1.00 95.06 423 PHE A N 1
ATOM 3181 C CA . PHE A 1 423 ? -13.830 -8.881 16.115 1.00 95.06 423 PHE A CA 1
ATOM 3182 C C . PHE A 1 423 ? -12.607 -8.074 16.552 1.00 95.06 423 PHE A C 1
ATOM 3184 O O . PHE A 1 423 ? -11.714 -7.841 15.744 1.00 95.06 423 PHE A O 1
ATOM 3191 N N . PRO A 1 424 ? -12.519 -7.705 17.845 1.00 94.94 424 PRO A N 1
ATOM 3192 C CA . PRO A 1 424 ? -11.374 -6.990 18.395 1.00 94.94 424 PRO A CA 1
ATOM 3193 C C . PRO A 1 424 ? -10.023 -7.613 18.007 1.00 94.94 424 PRO A C 1
ATOM 3195 O O . PRO A 1 424 ? -9.749 -8.742 18.445 1.00 94.94 424 PRO A O 1
ATOM 3198 N N . PRO A 1 425 ? -9.163 -6.899 17.251 1.00 95.50 425 PRO A N 1
ATOM 3199 C CA . PRO A 1 425 ? -7.820 -7.348 16.877 1.00 95.50 425 PRO A CA 1
ATOM 3200 C C . PRO A 1 425 ? -6.823 -7.125 18.032 1.00 95.50 425 PRO A C 1
ATOM 3202 O O . PRO A 1 425 ? -5.734 -6.591 17.853 1.00 95.50 425 PRO A O 1
ATOM 3205 N N . ALA A 1 426 ? -7.209 -7.501 19.252 1.00 96.25 426 ALA A N 1
ATOM 3206 C CA . ALA A 1 426 ? -6.464 -7.221 20.475 1.00 96.25 426 ALA A CA 1
ATOM 3207 C C . ALA A 1 426 ? -6.571 -8.367 21.494 1.00 96.25 426 ALA A C 1
ATOM 3209 O O . ALA A 1 426 ? -7.396 -9.283 21.379 1.00 96.25 426 ALA A O 1
ATOM 3210 N N . GLY A 1 427 ? -5.707 -8.311 22.506 1.00 95.06 427 GLY A N 1
ATOM 3211 C CA . GLY A 1 427 ? -5.621 -9.272 23.597 1.00 95.06 427 GLY A CA 1
ATOM 3212 C C . GLY A 1 427 ? -5.111 -10.652 23.173 1.00 95.06 427 GLY A C 1
ATOM 3213 O O . GLY A 1 427 ? -4.972 -10.980 21.998 1.00 95.06 427 GLY A O 1
ATOM 3214 N N . PHE A 1 428 ? -4.897 -11.528 24.153 1.00 94.31 428 PHE A N 1
ATOM 3215 C CA . PHE A 1 428 ? -4.218 -12.816 23.946 1.00 94.31 428 PHE A CA 1
ATOM 3216 C C . PHE A 1 428 ? -4.919 -13.811 23.013 1.00 94.31 428 PHE A C 1
ATOM 3218 O O . PHE A 1 428 ? -4.323 -14.818 22.647 1.00 94.31 428 PHE A O 1
ATOM 3225 N N . ARG A 1 429 ? -6.186 -13.582 22.653 1.00 91.75 429 ARG A N 1
ATOM 3226 C CA . ARG A 1 429 ? -6.900 -14.466 21.721 1.00 91.75 429 ARG A CA 1
ATOM 3227 C C . ARG A 1 429 ? -6.584 -14.170 20.256 1.00 91.75 429 ARG A C 1
ATOM 3229 O O . ARG A 1 429 ? -6.667 -15.087 19.450 1.00 91.75 429 ARG A O 1
ATOM 3236 N N . ARG A 1 430 ? -6.280 -12.915 19.908 1.00 94.19 430 ARG A N 1
ATOM 3237 C CA . ARG A 1 430 ? -6.126 -12.471 18.508 1.00 94.19 430 ARG A CA 1
ATOM 3238 C C . ARG A 1 430 ? -4.921 -11.559 18.295 1.00 94.19 430 ARG A C 1
ATOM 3240 O O . ARG A 1 430 ? -4.207 -11.717 17.308 1.00 94.19 430 ARG A O 1
ATOM 3247 N N . GLY A 1 431 ? -4.655 -10.685 19.264 1.00 95.62 431 GLY A N 1
ATOM 3248 C CA . GLY A 1 431 ? -3.618 -9.656 19.237 1.00 95.62 431 GLY A CA 1
ATOM 3249 C C . GLY A 1 431 ? -2.180 -10.128 19.429 1.00 95.62 431 GLY A C 1
ATOM 3250 O O . GLY A 1 431 ? -1.291 -9.286 19.434 1.00 95.62 431 GLY A O 1
ATOM 3251 N N . VAL A 1 432 ? -1.917 -11.427 19.605 1.00 95.62 432 VAL A N 1
ATOM 3252 C CA . VAL A 1 432 ? -0.552 -11.934 19.835 1.00 95.62 432 VAL A CA 1
ATOM 3253 C C . VAL A 1 432 ? 0.325 -11.680 18.609 1.00 95.62 432 VAL A C 1
ATOM 3255 O O . VAL A 1 432 ? -0.052 -12.033 17.493 1.00 95.62 432 VAL A O 1
ATOM 3258 N N . ILE A 1 433 ? 1.511 -11.118 18.814 1.00 96.19 433 ILE A N 1
ATOM 3259 C CA . ILE A 1 433 ? 2.503 -10.879 17.761 1.00 96.19 433 ILE A CA 1
ATOM 3260 C C . ILE A 1 433 ? 3.793 -11.636 18.084 1.00 96.19 433 ILE A C 1
ATOM 3262 O O . ILE A 1 433 ? 4.160 -11.800 19.249 1.00 96.19 433 ILE A O 1
ATOM 3266 N N . ARG A 1 434 ? 4.459 -12.154 17.049 1.00 93.50 434 ARG A N 1
ATOM 3267 C CA . ARG A 1 434 ? 5.669 -12.976 17.180 1.00 93.50 434 ARG A CA 1
ATOM 3268 C C . ARG A 1 434 ? 6.900 -12.107 16.955 1.00 93.50 434 ARG A C 1
ATOM 3270 O O . ARG A 1 434 ? 7.418 -12.038 15.852 1.00 93.50 434 ARG A O 1
ATOM 3277 N N . VAL A 1 435 ? 7.329 -11.427 18.010 1.00 96.75 435 VAL A N 1
ATOM 3278 C CA . VAL A 1 435 ? 8.483 -10.516 18.005 1.00 96.75 435 VAL A CA 1
ATOM 3279 C C . VAL A 1 435 ? 9.347 -10.780 19.239 1.00 96.75 435 VAL A C 1
ATOM 3281 O O . VAL A 1 435 ? 8.898 -11.456 20.169 1.00 96.75 435 VAL A O 1
ATOM 3284 N N . LYS A 1 436 ? 10.590 -10.288 19.250 1.00 96.62 436 LYS A N 1
ATOM 3285 C CA . LYS A 1 436 ? 11.545 -10.545 20.339 1.00 96.62 436 LYS A CA 1
ATOM 3286 C C . LYS A 1 436 ? 11.236 -9.734 21.591 1.00 96.62 436 LYS A C 1
ATOM 3288 O O . LYS A 1 436 ? 11.202 -10.285 22.689 1.00 96.62 436 LYS A O 1
ATOM 3293 N N . ASP A 1 437 ? 11.016 -8.437 21.417 1.00 97.69 437 ASP A N 1
ATOM 3294 C CA . ASP A 1 437 ? 10.805 -7.494 22.514 1.00 97.69 437 ASP A CA 1
ATOM 3295 C C . ASP A 1 437 ? 10.087 -6.222 22.036 1.00 97.69 437 ASP A C 1
ATOM 3297 O O . ASP A 1 437 ? 9.658 -6.127 20.884 1.00 97.69 437 ASP A O 1
ATOM 3301 N N . LEU A 1 438 ? 9.956 -5.241 22.925 1.00 98.06 438 LEU A N 1
ATOM 3302 C CA . LEU A 1 438 ? 9.420 -3.909 22.676 1.00 98.06 438 LEU A CA 1
ATOM 3303 C C . LEU A 1 438 ? 10.470 -2.845 22.993 1.00 98.06 438 LEU A C 1
ATOM 3305 O O . LEU A 1 438 ? 11.217 -2.983 23.958 1.00 98.06 438 LEU A O 1
ATOM 3309 N N . GLN A 1 439 ? 10.477 -1.746 22.233 1.00 98.00 439 GLN A N 1
ATOM 3310 C CA . GLN A 1 439 ? 11.362 -0.603 22.506 1.00 98.00 439 GLN A CA 1
ATOM 3311 C C . GLN A 1 439 ? 11.113 -0.022 23.906 1.00 98.00 439 GLN A C 1
ATOM 3313 O O . GLN A 1 439 ? 12.045 0.346 24.616 1.00 98.00 439 GLN A O 1
ATOM 3318 N N . VAL A 1 440 ? 9.841 0.037 24.298 1.00 98.06 440 VAL A N 1
ATOM 3319 C CA . VAL A 1 440 ? 9.388 0.415 25.637 1.00 98.06 440 VAL A CA 1
ATOM 3320 C C . VAL A 1 440 ? 8.366 -0.611 26.101 1.00 98.06 440 VAL A C 1
ATOM 3322 O O . VAL A 1 440 ? 7.361 -0.837 25.425 1.00 98.06 440 VAL A O 1
ATOM 3325 N N . ARG A 1 441 ? 8.621 -1.225 27.259 1.00 97.19 441 ARG A N 1
ATOM 3326 C CA . ARG A 1 441 ? 7.665 -2.094 27.951 1.00 97.19 441 ARG A CA 1
ATOM 3327 C C . ARG A 1 441 ? 6.825 -1.242 28.899 1.00 97.19 441 ARG A C 1
ATOM 3329 O O . ARG A 1 441 ? 7.343 -0.736 29.891 1.00 97.19 441 ARG A O 1
ATOM 3336 N N . TRP A 1 442 ? 5.548 -1.079 28.579 1.00 97.06 442 TRP A N 1
ATOM 3337 C CA . TRP A 1 442 ? 4.615 -0.269 29.363 1.00 97.06 442 TRP A CA 1
ATOM 3338 C C . TRP A 1 442 ? 4.229 -0.956 30.675 1.00 97.06 442 TRP A C 1
ATOM 3340 O O . TRP A 1 442 ? 3.962 -2.160 30.690 1.00 97.06 442 TRP A O 1
ATOM 3350 N N . SER A 1 443 ? 4.177 -0.191 31.766 1.00 96.62 443 SER A N 1
ATOM 3351 C CA . SER A 1 443 ? 3.534 -0.644 33.002 1.00 96.62 443 SER A CA 1
ATOM 3352 C C . SER A 1 443 ? 2.007 -0.639 32.844 1.00 96.62 443 SER A C 1
ATOM 3354 O O . SER A 1 443 ? 1.485 0.025 31.949 1.00 96.62 443 SER A O 1
ATOM 3356 N N . ASP A 1 444 ? 1.272 -1.359 33.700 1.00 94.31 444 ASP A N 1
ATOM 3357 C CA . ASP A 1 444 ? -0.199 -1.334 33.646 1.00 94.31 444 ASP A CA 1
ATOM 3358 C C . ASP A 1 444 ? -0.762 0.111 33.777 1.00 94.31 444 ASP A C 1
ATOM 3360 O O . ASP A 1 444 ? -1.562 0.489 32.925 1.00 94.31 444 ASP A O 1
ATOM 3364 N N . PRO A 1 445 ? -0.273 0.980 34.697 1.00 96.50 445 PRO A N 1
ATOM 3365 C CA . PRO A 1 445 ? -0.683 2.390 34.737 1.00 96.50 445 PRO A CA 1
ATOM 3366 C C . PRO A 1 445 ? -0.346 3.194 33.475 1.00 96.50 445 PRO A C 1
ATOM 3368 O O . PRO A 1 445 ? -1.123 4.056 33.075 1.00 96.50 445 PRO A O 1
ATOM 3371 N N . ASP A 1 446 ? 0.804 2.938 32.842 1.00 97.69 446 ASP A N 1
ATOM 3372 C CA . ASP A 1 446 ? 1.156 3.622 31.591 1.00 97.69 446 ASP A CA 1
ATOM 3373 C C . ASP A 1 446 ? 0.209 3.222 30.462 1.00 97.69 446 ASP A C 1
ATOM 3375 O O . ASP A 1 446 ? -0.194 4.071 29.674 1.00 97.69 446 ASP A O 1
ATOM 3379 N N . MET A 1 447 ? -0.167 1.943 30.381 1.00 96.94 447 MET A N 1
ATOM 3380 C CA . MET A 1 447 ? -1.122 1.480 29.375 1.00 96.94 447 MET A CA 1
ATOM 3381 C C . MET A 1 447 ? -2.488 2.142 29.543 1.00 96.94 447 MET A C 1
ATOM 3383 O O . MET A 1 447 ? -3.070 2.526 28.533 1.00 96.94 447 MET A O 1
ATOM 3387 N N . ASP A 1 448 ? -2.964 2.318 30.778 1.00 96.25 448 ASP A N 1
ATOM 3388 C CA . ASP A 1 448 ? -4.218 3.028 31.051 1.00 96.25 448 ASP A CA 1
ATOM 3389 C C . ASP A 1 448 ? -4.131 4.488 30.577 1.00 96.25 448 ASP A C 1
ATOM 3391 O O . ASP A 1 448 ? -5.004 4.957 29.851 1.00 96.25 448 ASP A O 1
ATOM 3395 N N . ILE A 1 449 ? -3.025 5.182 30.880 1.00 97.81 449 ILE A N 1
ATOM 3396 C CA . ILE A 1 449 ? -2.781 6.563 30.429 1.00 97.81 449 ILE A CA 1
ATOM 3397 C C . ILE A 1 449 ? -2.738 6.662 28.896 1.00 97.81 449 ILE A C 1
ATOM 3399 O O . ILE A 1 449 ? -3.310 7.584 28.312 1.00 97.81 449 ILE A O 1
ATOM 3403 N N . LEU A 1 450 ? -2.046 5.732 28.234 1.00 98.00 450 LEU A N 1
ATOM 3404 C CA . LEU A 1 450 ? -1.977 5.684 26.773 1.00 98.00 450 LEU A CA 1
ATOM 3405 C C . LEU A 1 450 ? -3.360 5.442 26.168 1.00 98.00 450 LEU A C 1
ATOM 3407 O O . LEU A 1 450 ? -3.745 6.124 25.218 1.00 98.00 450 LEU A O 1
ATOM 3411 N N . TYR A 1 451 ? -4.116 4.507 26.741 1.00 96.56 451 TYR A N 1
ATOM 3412 C CA . TYR A 1 451 ? -5.446 4.166 26.266 1.00 96.56 451 TYR A CA 1
ATOM 3413 C C . TYR A 1 451 ? -6.426 5.323 26.466 1.00 96.56 451 TYR A C 1
ATOM 3415 O O . TYR A 1 451 ? -7.206 5.625 25.563 1.00 96.56 451 TYR A O 1
ATOM 3423 N N . ASP A 1 452 ? -6.363 6.038 27.587 1.00 95.50 452 ASP A N 1
ATOM 3424 C CA . ASP A 1 452 ? -7.152 7.251 27.824 1.00 95.50 452 ASP A CA 1
ATOM 3425 C C . ASP A 1 452 ? -6.857 8.355 26.800 1.00 95.50 452 ASP A C 1
ATOM 3427 O O . ASP A 1 452 ? -7.768 9.098 26.455 1.00 95.50 452 ASP A O 1
ATOM 3431 N N . ALA A 1 453 ? -5.645 8.396 26.240 1.00 97.00 453 ALA A N 1
ATOM 3432 C CA . ALA A 1 453 ? -5.240 9.310 25.167 1.00 97.00 453 ALA A CA 1
ATOM 3433 C C . ALA A 1 453 ? -5.424 8.743 23.741 1.00 97.00 453 ALA A C 1
ATOM 3435 O O . ALA A 1 453 ? -4.781 9.192 22.792 1.00 97.00 453 ALA A O 1
ATOM 3436 N N . GLU A 1 454 ? -6.262 7.717 23.574 1.00 97.81 454 GLU A N 1
ATOM 3437 C CA . GLU A 1 454 ? -6.531 7.061 22.284 1.00 97.81 454 GLU A CA 1
ATOM 3438 C C . GLU A 1 454 ? -5.311 6.418 21.599 1.00 97.81 454 GLU A C 1
ATOM 3440 O O . GLU A 1 454 ? -5.312 6.192 20.387 1.00 97.81 454 GLU A O 1
ATOM 3445 N N . VAL A 1 455 ? -4.273 6.078 22.364 1.00 98.31 455 VAL A N 1
ATOM 3446 C CA . VAL A 1 455 ? -3.118 5.324 21.869 1.00 98.31 455 VAL A CA 1
ATOM 3447 C C . VAL A 1 455 ? -3.265 3.860 22.250 1.00 98.31 455 VAL A C 1
ATOM 3449 O O . VAL A 1 455 ? -3.547 3.524 23.396 1.00 98.31 455 VAL A O 1
ATOM 3452 N N . ASN A 1 456 ? -3.047 2.965 21.290 1.00 98.44 456 ASN A N 1
ATOM 3453 C CA . ASN A 1 456 ? -3.144 1.529 21.514 1.00 98.44 456 ASN A CA 1
ATOM 3454 C C . ASN A 1 456 ? -1.807 0.954 21.992 1.00 98.44 456 ASN A C 1
ATOM 3456 O O . ASN A 1 456 ? -0.866 0.887 21.193 1.00 98.44 456 ASN A O 1
ATOM 3460 N N . PRO A 1 457 ? -1.705 0.496 23.254 1.00 98.12 457 PRO A N 1
ATOM 3461 C CA . PRO A 1 457 ? -0.487 -0.121 23.742 1.00 98.12 457 PRO A CA 1
ATOM 3462 C C . PRO A 1 457 ? -0.286 -1.525 23.149 1.00 98.12 457 PRO A C 1
ATOM 3464 O O . PRO A 1 457 ? -1.229 -2.283 22.914 1.00 98.12 457 PRO A O 1
ATOM 3467 N N . ILE A 1 458 ? 0.972 -1.906 22.978 1.00 98.31 458 ILE A N 1
ATOM 3468 C CA . ILE A 1 458 ? 1.450 -3.261 22.746 1.00 98.31 458 ILE A CA 1
ATOM 3469 C C . ILE A 1 458 ? 2.087 -3.700 24.052 1.00 98.31 458 ILE A C 1
ATOM 3471 O O . ILE A 1 458 ? 3.016 -3.073 24.561 1.00 98.31 458 ILE A O 1
ATOM 3475 N N . ARG A 1 459 ? 1.538 -4.767 24.618 1.00 97.06 459 ARG A N 1
ATOM 3476 C CA . ARG A 1 459 ? 1.860 -5.242 25.953 1.00 97.06 459 ARG A CA 1
ATOM 3477 C C . ARG A 1 459 ? 2.843 -6.394 25.876 1.00 97.06 459 ARG A C 1
ATOM 3479 O O . ARG A 1 459 ? 2.573 -7.397 25.215 1.00 97.06 459 ARG A O 1
ATOM 3486 N N . PHE A 1 460 ? 3.931 -6.284 26.627 1.00 97.12 460 PHE A N 1
ATOM 3487 C CA . PHE A 1 460 ? 4.753 -7.429 26.997 1.00 97.12 460 PHE A CA 1
ATOM 3488 C C . PHE A 1 460 ? 4.152 -8.071 28.248 1.00 97.12 460 PHE A C 1
ATOM 3490 O O . PHE A 1 460 ? 4.056 -7.431 29.293 1.00 97.12 460 PHE A O 1
ATOM 3497 N N . ALA A 1 461 ? 3.739 -9.332 28.153 1.00 94.19 461 ALA A N 1
ATOM 3498 C CA . ALA A 1 461 ? 3.254 -10.089 29.295 1.00 94.19 461 ALA A CA 1
ATOM 3499 C C . ALA A 1 461 ? 4.168 -11.286 29.551 1.00 94.19 461 ALA A C 1
ATOM 3501 O O . ALA A 1 461 ? 4.244 -12.218 28.745 1.00 94.19 461 ALA A O 1
ATOM 3502 N N . GLU A 1 462 ? 4.842 -11.268 30.698 1.00 91.12 462 GLU A N 1
ATOM 3503 C CA . GLU A 1 462 ? 5.759 -12.330 31.098 1.00 91.12 462 GLU A CA 1
ATOM 3504 C C . GLU A 1 462 ? 5.061 -13.702 31.072 1.00 91.12 462 GLU A C 1
ATOM 3506 O O . GLU A 1 462 ? 3.934 -13.863 31.545 1.00 91.12 462 GLU A O 1
ATOM 3511 N N . GLY A 1 463 ? 5.693 -14.683 30.423 1.00 91.62 463 GLY A N 1
ATOM 3512 C CA . GLY A 1 463 ? 5.144 -16.032 30.237 1.00 91.62 463 GLY A CA 1
ATOM 3513 C C . GLY A 1 463 ? 3.945 -16.148 29.279 1.00 91.62 463 GLY A C 1
ATOM 3514 O O . GLY A 1 463 ? 3.500 -17.264 29.017 1.00 91.62 463 GLY A O 1
ATOM 3515 N N . ARG A 1 464 ? 3.416 -15.040 28.736 1.00 92.38 464 ARG A N 1
ATOM 3516 C CA . ARG A 1 464 ? 2.273 -15.029 27.796 1.00 92.38 464 ARG A CA 1
ATOM 3517 C C . ARG A 1 464 ? 2.587 -14.419 26.427 1.00 92.38 464 ARG A C 1
ATOM 3519 O O . ARG A 1 464 ? 1.761 -14.535 25.524 1.00 92.38 464 ARG A O 1
ATOM 3526 N N . GLY A 1 465 ? 3.759 -13.806 26.275 1.00 94.06 465 GLY A N 1
ATOM 3527 C CA . GLY A 1 465 ? 4.231 -13.208 25.028 1.00 94.06 465 GLY A CA 1
ATOM 3528 C C . GLY A 1 465 ? 3.810 -11.749 24.853 1.00 94.06 465 GLY A C 1
ATOM 3529 O O . GLY A 1 465 ? 3.348 -11.094 25.791 1.00 94.06 465 GLY A O 1
ATOM 3530 N N . ILE A 1 466 ? 3.995 -11.244 23.636 1.00 97.88 466 ILE A N 1
ATOM 3531 C CA . ILE A 1 466 ? 3.725 -9.854 23.261 1.00 97.88 466 ILE A CA 1
ATOM 3532 C C . ILE A 1 466 ? 2.403 -9.789 22.495 1.00 97.88 466 ILE A C 1
ATOM 3534 O O . ILE A 1 466 ? 2.129 -10.625 21.633 1.00 97.88 466 ILE A O 1
ATOM 3538 N N . THR A 1 467 ? 1.555 -8.815 22.822 1.00 97.56 467 THR A N 1
ATOM 3539 C CA . THR A 1 467 ? 0.219 -8.691 22.227 1.00 97.56 467 THR A CA 1
ATOM 3540 C C . THR A 1 467 ? -0.184 -7.238 22.027 1.00 97.56 467 THR A C 1
ATOM 3542 O O . THR A 1 467 ? 0.074 -6.393 22.878 1.00 97.56 467 THR A O 1
ATOM 3545 N N . VAL A 1 468 ? -0.914 -6.961 20.949 1.00 97.88 468 VAL A N 1
ATOM 3546 C CA . VAL A 1 468 ? -1.722 -5.744 20.813 1.00 97.88 468 VAL A CA 1
ATOM 3547 C C . VAL A 1 468 ? -2.730 -5.714 21.964 1.00 97.88 468 VAL A C 1
ATOM 3549 O O . VAL A 1 468 ? -3.421 -6.710 22.206 1.00 97.88 468 VAL A O 1
ATOM 3552 N N . TRP A 1 469 ? -2.777 -4.610 22.705 1.00 96.75 469 TRP A N 1
ATOM 3553 C CA . TRP A 1 469 ? -3.549 -4.456 23.943 1.00 96.75 469 TRP A CA 1
ATOM 3554 C C . TRP A 1 469 ? -4.548 -3.290 23.892 1.00 96.75 469 TRP A C 1
ATOM 3556 O O . TRP A 1 469 ? -5.139 -2.932 24.902 1.00 96.75 469 TRP A O 1
ATOM 3566 N N . GLY A 1 470 ? -4.789 -2.732 22.705 1.00 93.94 470 GLY A N 1
ATOM 3567 C CA . GLY A 1 470 ? -5.791 -1.696 22.483 1.00 93.94 470 GLY A CA 1
ATOM 3568 C C . GLY A 1 470 ? -6.426 -1.793 21.099 1.00 93.94 470 GLY A C 1
ATOM 3569 O O . GLY A 1 470 ? -5.887 -2.434 20.196 1.00 93.94 470 GLY A O 1
ATOM 3570 N N . GLN A 1 471 ? -7.590 -1.165 20.951 1.00 94.94 471 GLN A N 1
ATOM 3571 C CA . GLN A 1 471 ? -8.303 -1.033 19.678 1.00 94.94 471 GLN A CA 1
ATOM 3572 C C . GLN A 1 471 ? -9.029 0.314 19.544 1.00 94.94 471 GLN A C 1
ATOM 3574 O O . GLN A 1 471 ? -10.057 0.397 18.879 1.00 94.94 471 GLN A O 1
ATOM 3579 N N . LYS A 1 472 ? -8.561 1.364 20.213 1.00 97.12 472 LYS A N 1
ATOM 3580 C CA . LYS A 1 472 ? -9.090 2.709 20.029 1.00 97.12 472 LYS A CA 1
ATOM 3581 C C . LYS A 1 472 ? -8.738 3.262 18.652 1.00 97.12 472 LYS A C 1
ATOM 3583 O O . LYS A 1 472 ? -7.652 3.034 18.123 1.00 97.12 472 LYS A O 1
ATOM 3588 N N . THR A 1 473 ? -9.676 4.003 18.086 1.00 98.31 473 THR A N 1
ATOM 3589 C CA . THR A 1 473 ? -9.400 4.957 17.004 1.00 98.31 473 THR A CA 1
ATOM 3590 C C . THR A 1 473 ? -8.959 6.296 17.598 1.00 98.31 473 THR A C 1
ATOM 3592 O O . THR A 1 473 ? -9.074 6.481 18.804 1.00 98.31 473 THR A O 1
ATOM 3595 N N . LEU A 1 474 ? -8.553 7.258 16.770 1.00 98.12 474 LEU A N 1
ATOM 3596 C CA . LEU A 1 474 ? -8.209 8.622 17.203 1.00 98.12 474 LEU A CA 1
ATOM 3597 C C . LEU A 1 474 ? -9.420 9.492 17.601 1.00 98.12 474 LEU A C 1
ATOM 3599 O O . LEU A 1 474 ? -9.250 10.683 17.871 1.00 98.12 474 LEU A O 1
ATOM 3603 N N . LEU A 1 475 ? -10.640 8.945 17.597 1.00 97.38 475 LEU A N 1
ATOM 3604 C CA . LEU A 1 475 ? -11.855 9.684 17.920 1.00 97.38 475 LEU A CA 1
ATOM 3605 C C . LEU A 1 475 ? -11.911 9.971 19.422 1.00 97.38 475 LEU A C 1
ATOM 3607 O O . LEU A 1 475 ? -12.031 9.056 20.232 1.00 97.38 475 LEU A O 1
ATOM 3611 N N . THR A 1 476 ? -11.907 11.252 19.778 1.00 93.81 476 THR A N 1
ATOM 3612 C CA . THR A 1 476 ? -11.917 11.701 21.180 1.00 93.81 476 THR A CA 1
ATOM 3613 C C . THR A 1 476 ? -13.304 11.656 21.816 1.00 93.81 476 THR A C 1
ATOM 3615 O O . THR A 1 476 ? -13.434 11.613 23.037 1.00 93.81 476 THR A O 1
ATOM 3618 N N . ILE A 1 477 ? -14.367 11.673 21.002 1.00 92.31 477 ILE A N 1
ATOM 3619 C CA . ILE A 1 477 ? -15.750 11.614 21.485 1.00 92.31 477 ILE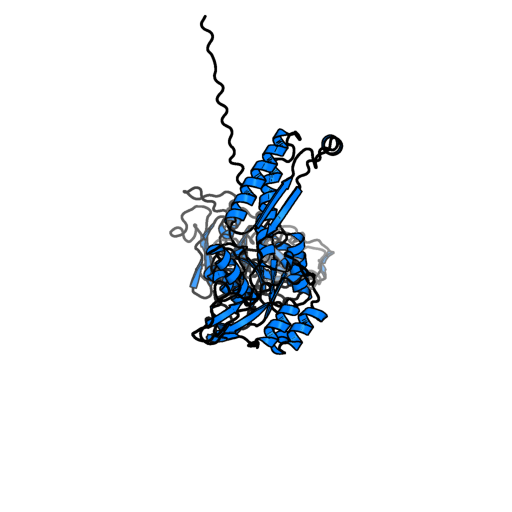 A CA 1
ATOM 3620 C C . ILE A 1 477 ? -16.124 10.149 21.754 1.00 92.31 477 ILE A C 1
ATOM 3622 O O . ILE A 1 477 ? -16.211 9.369 20.796 1.00 92.31 477 ILE A O 1
ATOM 3626 N N . PRO A 1 478 ? -16.435 9.776 23.014 1.00 90.25 478 PRO A N 1
ATOM 3627 C CA . PRO A 1 478 ? -16.832 8.415 23.342 1.00 90.25 478 PRO A CA 1
ATOM 3628 C C . PRO A 1 478 ? -18.072 8.000 22.551 1.00 90.25 478 PRO A C 1
ATOM 3630 O O . PRO A 1 478 ? -19.140 8.610 22.646 1.00 90.25 478 PRO A O 1
ATOM 3633 N N . SER A 1 479 ? -17.938 6.954 21.746 1.00 92.94 479 SER A N 1
ATOM 3634 C CA . SER A 1 479 ? -19.015 6.423 20.908 1.00 92.94 479 SER A CA 1
ATOM 3635 C C . SER A 1 479 ? -18.678 4.999 20.482 1.00 92.94 479 SER A C 1
ATOM 3637 O O . SER A 1 479 ? -17.612 4.501 20.789 1.00 92.94 479 SER A O 1
ATOM 3639 N N . LYS A 1 480 ? -19.538 4.307 19.728 1.00 92.62 480 LYS A N 1
ATOM 3640 C CA . LYS A 1 480 ? -19.128 3.008 19.158 1.00 92.62 480 LYS A CA 1
ATOM 3641 C C . LYS A 1 480 ? -18.026 3.135 18.104 1.00 92.62 480 LYS A C 1
ATOM 3643 O O . LYS A 1 480 ? -17.341 2.154 17.852 1.00 92.62 480 LYS A O 1
ATOM 3648 N N . LEU A 1 481 ? -17.860 4.317 17.513 1.00 94.25 481 LEU A N 1
ATOM 3649 C CA . LEU A 1 481 ? -16.872 4.578 16.470 1.00 94.25 481 LEU A CA 1
ATOM 3650 C C . LEU A 1 481 ? -15.477 4.852 17.032 1.00 94.25 481 LEU A C 1
ATOM 3652 O O . LEU A 1 481 ? -14.531 4.883 16.255 1.00 94.25 481 LEU A O 1
ATOM 3656 N N . ASP A 1 482 ? -15.342 5.017 18.351 1.00 95.19 482 ASP A N 1
ATOM 3657 C CA . ASP A 1 482 ? -14.038 5.147 18.999 1.00 95.19 482 ASP A CA 1
ATOM 3658 C C . ASP A 1 482 ? -13.288 3.799 19.084 1.00 95.19 482 ASP A C 1
ATOM 3660 O O . ASP A 1 482 ? -12.135 3.769 19.509 1.00 95.19 482 ASP A O 1
ATOM 3664 N N . ARG A 1 483 ? -13.919 2.689 18.662 1.00 96.75 483 ARG A N 1
ATOM 3665 C CA . ARG A 1 483 ? -13.334 1.347 18.587 1.00 96.75 483 ARG A CA 1
ATOM 3666 C C . ARG A 1 483 ? -13.113 0.909 17.142 1.00 96.75 483 ARG A C 1
ATOM 3668 O O . ARG A 1 483 ? -14.039 0.876 16.330 1.00 96.75 483 ARG A O 1
ATOM 3675 N N . LEU A 1 484 ? -11.890 0.481 16.851 1.00 97.25 484 LEU A N 1
ATOM 3676 C CA . LEU A 1 484 ? -11.432 0.081 15.529 1.00 97.25 484 LEU A CA 1
ATOM 3677 C C . LEU A 1 484 ? -12.259 -1.074 14.964 1.00 97.25 484 LEU A C 1
ATOM 3679 O O . LEU A 1 484 ? -12.656 -1.006 13.811 1.00 97.25 484 LEU A O 1
ATOM 3683 N N . HIS A 1 485 ? -12.602 -2.098 15.753 1.00 95.94 485 HIS A N 1
ATOM 3684 C CA . HIS A 1 485 ? -13.371 -3.246 15.247 1.00 95.94 485 HIS A CA 1
ATOM 3685 C C . HIS A 1 485 ? -14.767 -2.860 14.731 1.00 95.94 485 HIS A C 1
ATOM 3687 O O . HIS A 1 485 ? -15.281 -3.495 13.812 1.00 95.94 485 HIS A O 1
ATOM 3693 N N . VAL A 1 486 ? -15.370 -1.794 15.271 1.00 96.25 486 VAL A N 1
ATOM 3694 C CA . VAL A 1 486 ? -16.629 -1.238 14.750 1.00 96.25 486 VAL A CA 1
ATOM 3695 C C . VAL A 1 486 ? -16.392 -0.498 13.435 1.00 96.25 486 VAL A C 1
ATOM 3697 O O . VAL A 1 486 ? -17.220 -0.579 12.533 1.00 96.25 486 VAL A O 1
ATOM 3700 N N . ARG A 1 487 ? -15.261 0.198 13.286 1.00 95.81 487 ARG A N 1
ATOM 3701 C CA . ARG A 1 487 ? -14.879 0.806 12.006 1.00 95.81 487 ARG A CA 1
ATOM 3702 C C . ARG A 1 487 ? -14.657 -0.259 10.931 1.00 95.81 487 ARG A C 1
ATOM 3704 O O . ARG A 1 487 ? -15.230 -0.126 9.855 1.00 95.81 487 ARG A O 1
ATOM 3711 N N . LEU A 1 488 ? -13.937 -1.333 11.261 1.00 95.69 488 LEU A N 1
ATOM 3712 C CA . LEU A 1 488 ? -13.716 -2.479 10.372 1.00 95.69 488 LEU A CA 1
ATOM 3713 C C . LEU A 1 488 ? -15.037 -3.141 9.944 1.00 95.69 488 LEU A C 1
ATOM 3715 O O . LEU A 1 488 ? -15.200 -3.503 8.784 1.00 95.69 488 LEU A O 1
ATOM 3719 N N . LEU A 1 489 ? -16.024 -3.241 10.846 1.00 94.81 489 LEU A N 1
ATOM 3720 C CA . LEU A 1 489 ? -17.379 -3.679 10.482 1.00 94.81 489 LEU A CA 1
ATOM 3721 C C . LEU A 1 489 ? -17.991 -2.778 9.403 1.00 94.81 489 LEU A C 1
ATOM 3723 O O . LEU A 1 489 ? -18.508 -3.265 8.402 1.00 94.81 489 LEU A O 1
ATOM 3727 N N . LEU A 1 490 ? -17.948 -1.460 9.606 1.00 93.62 490 LEU A N 1
ATOM 3728 C CA . LEU A 1 490 ? -18.553 -0.501 8.681 1.00 93.62 490 LEU A CA 1
ATOM 3729 C C . LEU A 1 490 ? -17.848 -0.461 7.320 1.00 93.62 490 LEU A C 1
ATOM 3731 O O . LEU A 1 490 ? -18.506 -0.155 6.330 1.00 93.62 490 LEU A O 1
ATOM 3735 N N . GLN A 1 491 ? -16.561 -0.802 7.265 1.00 92.31 491 GLN A N 1
ATOM 3736 C CA . GLN A 1 491 ? -15.801 -0.944 6.018 1.00 92.31 491 GLN A CA 1
ATOM 3737 C C . GLN A 1 491 ? -16.243 -2.147 5.187 1.00 92.31 491 GLN A C 1
ATOM 3739 O O . GLN A 1 491 ? -16.100 -2.126 3.975 1.00 92.31 491 GLN A O 1
ATOM 3744 N N . VAL A 1 492 ? -16.835 -3.170 5.811 1.00 91.00 492 VAL A N 1
ATOM 3745 C CA . VAL A 1 492 ? -17.501 -4.261 5.081 1.00 91.00 492 VAL A CA 1
ATOM 3746 C C . VAL A 1 492 ? -18.932 -3.881 4.720 1.00 91.00 492 VAL A C 1
ATOM 3748 O O . VAL A 1 492 ? -19.375 -4.104 3.601 1.00 91.00 492 VAL A O 1
ATOM 3751 N N . VAL A 1 493 ? -19.671 -3.303 5.669 1.00 90.69 493 VAL A N 1
ATOM 3752 C CA . VAL A 1 493 ? -21.110 -3.058 5.512 1.00 90.69 493 VAL A CA 1
ATOM 3753 C C . VAL A 1 493 ? -21.404 -1.982 4.467 1.00 90.69 493 VAL A C 1
ATOM 3755 O O . VAL A 1 493 ? -22.307 -2.165 3.659 1.00 90.69 493 VAL A O 1
ATOM 3758 N N . LYS A 1 494 ? -20.683 -0.854 4.475 1.00 89.00 494 LYS A N 1
ATOM 3759 C CA . LYS A 1 494 ? -21.019 0.284 3.605 1.00 89.00 494 LYS A CA 1
ATOM 3760 C C . LYS A 1 494 ? -20.817 -0.010 2.113 1.00 89.00 494 LYS A C 1
ATOM 3762 O O . LYS A 1 494 ? -21.777 0.223 1.381 1.00 89.00 494 LYS A O 1
ATOM 3767 N N . PRO A 1 495 ? -19.653 -0.515 1.652 1.00 86.31 495 PRO A N 1
ATOM 3768 C CA . PRO A 1 495 ? -19.459 -0.782 0.226 1.00 86.31 495 PRO A CA 1
ATOM 3769 C C . PRO A 1 495 ? -20.434 -1.848 -0.266 1.00 86.31 495 PRO A C 1
ATOM 3771 O O . PRO A 1 495 ? -21.111 -1.652 -1.263 1.00 86.31 495 PRO A O 1
ATOM 3774 N N . ALA A 1 496 ? -20.632 -2.908 0.521 1.00 87.00 496 ALA A N 1
ATOM 3775 C CA . ALA A 1 496 ? -21.526 -3.999 0.161 1.00 87.00 496 ALA A CA 1
ATOM 3776 C C . ALA A 1 496 ? -22.998 -3.554 0.007 1.00 87.00 496 ALA A C 1
ATOM 3778 O O . ALA A 1 496 ? -23.711 -4.053 -0.861 1.00 87.00 496 ALA A O 1
ATOM 3779 N N . ILE A 1 497 ? -23.454 -2.593 0.821 1.00 88.38 497 ILE A N 1
ATOM 3780 C CA . ILE A 1 497 ? -24.777 -1.971 0.663 1.00 88.38 497 ILE A CA 1
ATOM 3781 C C . ILE A 1 497 ? -24.814 -1.057 -0.563 1.00 88.38 497 ILE A C 1
ATOM 3783 O O . ILE A 1 497 ? -25.805 -1.078 -1.285 1.00 88.38 497 ILE A O 1
ATOM 3787 N N . SER A 1 498 ? -23.763 -0.269 -0.806 1.00 87.50 498 SER A N 1
ATOM 3788 C CA . SER A 1 498 ? -23.676 0.604 -1.984 1.00 87.50 498 SER A CA 1
ATOM 3789 C C . SER A 1 498 ? -23.774 -0.203 -3.280 1.00 87.50 498 SER A C 1
ATOM 3791 O O . SER A 1 498 ? -24.636 0.086 -4.105 1.00 87.50 498 SER A O 1
ATOM 3793 N N . ASP A 1 499 ? -22.976 -1.265 -3.403 1.00 85.00 499 ASP A N 1
ATOM 3794 C CA . ASP A 1 499 ? -22.956 -2.159 -4.566 1.00 85.00 499 ASP A CA 1
ATOM 3795 C C . ASP A 1 499 ? -24.315 -2.848 -4.774 1.00 85.00 499 ASP A C 1
ATOM 3797 O O . ASP A 1 499 ? -24.794 -3.006 -5.897 1.00 85.00 499 ASP A O 1
ATOM 3801 N N . ALA A 1 500 ? -24.980 -3.249 -3.683 1.00 85.56 500 ALA A N 1
ATOM 3802 C CA . ALA A 1 500 ? -26.311 -3.842 -3.760 1.00 85.56 500 ALA A CA 1
ATOM 3803 C C . ALA A 1 500 ? -27.368 -2.832 -4.240 1.00 85.56 500 ALA A C 1
ATOM 3805 O O . ALA A 1 500 ? -28.254 -3.199 -5.014 1.00 85.56 500 ALA A O 1
ATOM 3806 N N . LEU A 1 501 ? -27.277 -1.576 -3.786 1.00 88.69 501 LEU A N 1
ATOM 3807 C CA . LEU A 1 501 ? -28.226 -0.515 -4.122 1.00 88.69 501 LEU A CA 1
ATOM 3808 C C . LEU A 1 501 ? -28.028 0.059 -5.531 1.00 88.69 501 LEU A C 1
ATOM 3810 O O . LEU A 1 501 ? -28.995 0.540 -6.118 1.00 88.69 501 LEU A O 1
ATOM 3814 N N . GLU A 1 502 ? -26.821 -0.018 -6.094 1.00 88.25 502 GLU A N 1
ATOM 3815 C CA . GLU A 1 502 ? -26.508 0.507 -7.431 1.00 88.25 502 GLU A CA 1
ATOM 3816 C C . GLU A 1 502 ? -27.391 -0.110 -8.529 1.00 88.25 502 GLU A C 1
ATOM 3818 O O . GLU A 1 502 ? -27.842 0.598 -9.427 1.00 88.25 502 GLU A O 1
ATOM 3823 N N . ASN A 1 503 ? -27.741 -1.395 -8.404 1.00 82.62 503 ASN A N 1
ATOM 3824 C CA . ASN A 1 503 ? -28.622 -2.088 -9.355 1.00 82.62 503 ASN A CA 1
ATOM 3825 C C . ASN A 1 503 ? -30.064 -1.551 -9.382 1.00 82.62 503 ASN A C 1
ATOM 3827 O O . ASN A 1 503 ? -30.812 -1.885 -10.294 1.00 82.62 503 ASN A O 1
ATOM 3831 N N . PHE A 1 504 ? -30.464 -0.743 -8.395 1.00 88.44 504 PHE A N 1
ATOM 3832 C CA . PHE A 1 504 ? -31.782 -0.101 -8.349 1.00 88.44 504 PHE A CA 1
ATOM 3833 C C . PHE A 1 504 ? -31.772 1.325 -8.895 1.00 88.44 504 PHE A C 1
ATOM 3835 O O . PHE A 1 504 ? -32.815 1.979 -8.953 1.00 88.44 504 PHE A O 1
ATOM 3842 N N . LEU A 1 505 ? -30.609 1.836 -9.303 1.00 87.56 505 LEU A N 1
ATOM 3843 C CA . LEU A 1 505 ? -30.548 3.113 -9.989 1.00 87.56 505 LEU A CA 1
ATOM 3844 C C . LEU A 1 505 ? -31.291 2.990 -11.328 1.00 87.56 505 LEU A C 1
ATOM 3846 O O . LEU A 1 505 ? -30.996 2.109 -12.129 1.00 87.56 505 LEU A O 1
ATOM 3850 N N . PHE A 1 506 ? -32.244 3.894 -11.566 1.00 89.50 506 PHE A N 1
ATOM 3851 C CA . PHE A 1 506 ? -33.161 3.892 -12.719 1.00 89.50 506 PHE A CA 1
ATOM 3852 C C . PHE A 1 506 ? -34.269 2.825 -12.715 1.00 89.50 506 PHE A C 1
ATOM 3854 O O . PHE A 1 506 ? -35.023 2.754 -13.688 1.00 89.50 506 PHE A O 1
ATOM 3861 N N . GLU A 1 507 ? -34.428 2.056 -11.637 1.00 90.81 507 GLU A N 1
ATOM 3862 C CA . GLU A 1 507 ? -35.611 1.208 -11.457 1.00 90.81 507 GLU A CA 1
ATOM 3863 C C . GLU A 1 507 ? -36.876 2.027 -11.159 1.00 90.81 507 GLU A C 1
ATOM 3865 O O . GLU A 1 507 ? -36.825 3.198 -10.766 1.00 90.81 507 GLU A O 1
ATOM 3870 N N . VAL A 1 508 ? -38.043 1.402 -11.344 1.00 90.62 508 VAL A N 1
ATOM 3871 C CA . VAL A 1 508 ? -39.332 2.027 -11.016 1.00 90.62 508 VAL A CA 1
ATOM 3872 C C . VAL A 1 508 ? -39.431 2.228 -9.499 1.00 90.62 508 VAL A C 1
ATOM 3874 O O . VAL A 1 508 ? -39.341 1.275 -8.727 1.00 90.62 508 VAL A O 1
ATOM 3877 N N . ASN A 1 509 ? -39.643 3.473 -9.061 1.00 89.88 509 ASN A N 1
ATOM 3878 C CA . ASN A 1 509 ? -39.795 3.824 -7.646 1.00 89.88 509 ASN A CA 1
ATOM 3879 C C . ASN A 1 509 ? -41.220 3.528 -7.146 1.00 89.88 509 ASN A C 1
ATOM 3881 O O . ASN A 1 509 ? -42.022 4.441 -6.956 1.00 89.88 509 ASN A O 1
ATOM 3885 N N . ASP A 1 510 ? -41.537 2.250 -6.953 1.00 90.88 510 ASP A N 1
ATOM 3886 C CA . ASP A 1 510 ? -42.815 1.782 -6.413 1.00 90.88 510 ASP A CA 1
ATOM 3887 C C . ASP A 1 510 ? -42.648 1.006 -5.092 1.00 90.88 510 ASP A C 1
ATOM 3889 O O . ASP A 1 510 ? -41.546 0.829 -4.559 1.00 90.88 510 ASP A O 1
ATOM 3893 N N . SER A 1 511 ? -43.769 0.565 -4.514 1.00 91.94 511 SER A N 1
ATOM 3894 C CA . SER A 1 511 ? -43.766 -0.203 -3.266 1.00 91.94 511 SER A CA 1
ATOM 3895 C C . SER A 1 511 ? -43.055 -1.550 -3.380 1.00 91.94 511 SER A C 1
ATOM 3897 O O . SER A 1 511 ? -42.544 -2.039 -2.371 1.00 91.94 511 SER A O 1
ATOM 3899 N N . ASP A 1 512 ? -43.026 -2.148 -4.571 1.00 92.19 512 ASP A N 1
ATOM 3900 C CA . ASP A 1 512 ? -42.463 -3.477 -4.788 1.00 92.19 512 ASP A CA 1
ATOM 3901 C C . ASP A 1 512 ? -40.933 -3.400 -4.833 1.00 92.19 512 ASP A C 1
ATOM 3903 O O . ASP A 1 512 ? -40.268 -4.160 -4.124 1.00 92.19 512 ASP A O 1
ATOM 3907 N N . THR A 1 513 ? -40.369 -2.424 -5.555 1.00 92.38 513 THR A N 1
ATOM 3908 C CA . THR A 1 513 ? -38.925 -2.126 -5.561 1.00 92.38 513 THR A CA 1
ATOM 3909 C C . THR A 1 513 ? -38.421 -1.828 -4.152 1.00 92.38 513 THR A C 1
ATOM 3911 O O . THR A 1 513 ? -37.423 -2.389 -3.698 1.00 92.38 513 THR A O 1
ATOM 3914 N N . ARG A 1 514 ? -39.152 -0.997 -3.407 1.00 93.75 514 ARG A N 1
ATOM 3915 C CA . ARG A 1 514 ? -38.833 -0.638 -2.019 1.00 93.75 514 ARG A CA 1
ATOM 3916 C C . ARG A 1 514 ? -38.841 -1.838 -1.070 1.00 93.75 514 ARG A C 1
ATOM 3918 O O . ARG A 1 514 ? -37.868 -2.066 -0.352 1.00 93.75 514 ARG A O 1
ATOM 3925 N N . ALA A 1 515 ? -39.896 -2.653 -1.115 1.00 93.56 515 ALA A N 1
ATOM 3926 C CA . ALA A 1 515 ? -39.983 -3.874 -0.315 1.00 93.56 515 ALA A CA 1
ATOM 3927 C C . ALA A 1 515 ? -38.892 -4.891 -0.692 1.00 93.56 515 ALA A C 1
ATOM 3929 O O . ALA A 1 515 ? -38.405 -5.641 0.160 1.00 93.56 515 ALA A O 1
ATOM 3930 N N . PHE A 1 516 ? -38.489 -4.921 -1.964 1.00 91.94 516 PHE A N 1
ATOM 3931 C CA . PHE A 1 516 ? -37.403 -5.770 -2.430 1.00 91.94 516 PHE A CA 1
ATOM 3932 C C . PHE A 1 516 ? -36.041 -5.322 -1.884 1.00 91.94 516 PHE A C 1
ATOM 3934 O O . PHE A 1 516 ? -35.308 -6.164 -1.359 1.00 91.94 516 PHE A O 1
ATOM 3941 N N . ILE A 1 517 ? -35.747 -4.016 -1.922 1.00 91.44 517 ILE A N 1
ATOM 3942 C CA . ILE A 1 517 ? -34.556 -3.419 -1.297 1.00 91.44 517 ILE A CA 1
ATOM 3943 C C . ILE A 1 517 ? -34.522 -3.743 0.201 1.00 91.44 517 ILE A C 1
ATOM 3945 O O . ILE A 1 517 ? -33.515 -4.255 0.694 1.00 91.44 517 ILE A O 1
ATOM 3949 N N . GLU A 1 518 ? -35.626 -3.501 0.917 1.00 93.06 518 GLU A N 1
ATOM 3950 C CA . GLU A 1 518 ? -35.729 -3.762 2.358 1.00 93.06 518 GLU A CA 1
ATOM 3951 C C . GLU A 1 518 ? -35.391 -5.229 2.672 1.00 93.06 518 GLU A C 1
ATOM 3953 O O . GLU A 1 518 ? -34.496 -5.495 3.474 1.00 93.06 518 GLU A O 1
ATOM 3958 N N . ARG A 1 519 ? -35.983 -6.186 1.944 1.00 92.00 519 ARG A N 1
ATOM 3959 C CA . ARG A 1 519 ? -35.732 -7.625 2.133 1.00 92.00 519 ARG A CA 1
ATOM 3960 C C . ARG A 1 519 ? -34.275 -8.033 1.889 1.00 92.00 519 ARG A C 1
ATOM 3962 O O . ARG A 1 519 ? -33.745 -8.856 2.639 1.00 92.00 519 ARG A O 1
ATOM 3969 N N . ILE A 1 520 ? -33.633 -7.514 0.838 1.00 90.44 520 ILE A N 1
ATOM 3970 C CA . ILE A 1 520 ? -32.229 -7.840 0.528 1.00 90.44 520 ILE A CA 1
ATOM 3971 C C . ILE A 1 520 ? -31.315 -7.339 1.649 1.00 90.44 520 ILE A C 1
ATOM 3973 O O . ILE A 1 520 ? -30.483 -8.095 2.161 1.00 90.44 520 ILE A O 1
ATOM 3977 N N . LEU A 1 521 ? -31.498 -6.084 2.066 1.00 91.75 521 LEU A N 1
ATOM 3978 C CA . LEU A 1 521 ? -30.684 -5.473 3.113 1.00 91.75 521 LEU A CA 1
ATOM 3979 C C . LEU A 1 521 ? -30.912 -6.137 4.476 1.00 91.75 521 LEU A C 1
ATOM 3981 O O . LEU A 1 521 ? -29.948 -6.384 5.200 1.00 91.75 521 LEU A O 1
ATOM 3985 N N . GLU A 1 522 ? -32.155 -6.488 4.816 1.00 93.69 522 GLU A N 1
ATOM 3986 C CA . GLU A 1 522 ? -32.464 -7.223 6.044 1.00 93.69 522 GLU A CA 1
ATOM 3987 C C . GLU A 1 522 ? -31.807 -8.605 6.076 1.00 93.69 522 GLU A C 1
ATOM 3989 O O . GLU A 1 522 ? -31.239 -8.991 7.099 1.00 93.69 522 GLU A O 1
ATOM 3994 N N . SER A 1 523 ? -31.830 -9.340 4.959 1.00 92.25 523 SER A N 1
ATOM 3995 C CA . SER A 1 523 ? -31.164 -10.643 4.863 1.00 92.25 523 SER A CA 1
ATOM 3996 C C . SER A 1 523 ? -29.653 -10.517 5.072 1.00 92.25 523 SER A C 1
ATOM 3998 O O . SER A 1 523 ? -29.060 -11.302 5.815 1.00 92.25 523 SER A O 1
ATOM 4000 N N . PHE A 1 524 ? -29.021 -9.522 4.447 1.00 91.44 524 PHE A N 1
ATOM 4001 C CA . PHE A 1 524 ? -27.584 -9.276 4.576 1.00 91.44 524 PHE A CA 1
ATOM 4002 C C . PHE A 1 524 ? -27.175 -8.879 6.001 1.00 91.44 524 PHE A C 1
ATOM 4004 O O . PHE A 1 524 ? -26.265 -9.471 6.587 1.00 91.44 524 PHE A O 1
ATOM 4011 N N . LEU A 1 525 ? -27.867 -7.904 6.595 1.00 93.38 525 LEU A N 1
ATOM 4012 C CA . LEU A 1 525 ? -27.589 -7.463 7.964 1.00 93.38 525 LEU A CA 1
ATOM 4013 C C . LEU A 1 525 ? -27.920 -8.558 8.991 1.00 93.38 525 LEU A C 1
ATOM 4015 O O . LEU A 1 525 ? -27.238 -8.671 10.014 1.00 93.38 525 LEU A O 1
ATOM 4019 N N . GLY A 1 526 ? -28.911 -9.405 8.693 1.00 94.62 526 GLY A N 1
ATOM 4020 C CA . GLY A 1 526 ? -29.251 -10.606 9.453 1.00 94.62 526 GLY A CA 1
ATOM 4021 C C . GLY A 1 526 ? -28.103 -11.609 9.526 1.00 94.62 526 GLY A C 1
ATOM 4022 O O . GLY A 1 526 ? -27.779 -12.087 10.618 1.00 94.62 526 GLY A O 1
ATOM 4023 N N . ASP A 1 527 ? -27.434 -11.875 8.400 1.00 92.62 527 ASP A N 1
ATOM 4024 C CA . ASP A 1 527 ? -26.246 -12.735 8.358 1.00 92.62 527 ASP A CA 1
ATOM 4025 C C . ASP A 1 527 ? -25.117 -12.182 9.244 1.00 92.62 527 ASP A C 1
ATOM 4027 O O . ASP A 1 527 ? -24.604 -12.888 10.119 1.00 92.62 527 ASP A O 1
ATOM 4031 N N . ILE A 1 528 ? -24.805 -10.888 9.121 1.00 93.31 528 ILE A N 1
ATOM 4032 C CA . ILE A 1 528 ? -23.807 -10.214 9.969 1.00 93.31 528 ILE A CA 1
ATOM 4033 C C . ILE A 1 528 ? -24.191 -10.295 11.455 1.00 93.31 528 ILE A C 1
ATOM 4035 O O . ILE A 1 528 ? -23.335 -10.507 12.323 1.00 93.31 528 ILE A O 1
ATOM 4039 N N . GLY A 1 529 ? -25.477 -10.133 11.774 1.00 93.56 529 GLY A N 1
ATOM 4040 C CA . GLY A 1 529 ? -26.002 -10.286 13.129 1.00 93.56 529 GLY A CA 1
ATOM 4041 C C . GLY A 1 529 ? -25.777 -11.693 13.687 1.00 93.56 529 GLY A C 1
ATOM 4042 O O . GLY A 1 529 ? -25.275 -11.844 14.806 1.00 93.56 529 GLY A O 1
ATOM 4043 N N . SER A 1 530 ? -26.049 -12.728 12.886 1.00 93.62 530 SER A N 1
ATOM 4044 C CA . SER A 1 530 ? -25.828 -14.133 13.260 1.00 93.62 530 SER A CA 1
ATOM 4045 C C . SER A 1 530 ? -24.351 -14.441 13.557 1.00 93.62 530 SER A C 1
ATOM 4047 O O . SER A 1 530 ? -24.037 -15.202 14.477 1.00 93.62 530 SER A O 1
ATOM 4049 N N . ARG A 1 531 ? -23.439 -13.747 12.864 1.00 93.69 531 ARG A N 1
ATOM 4050 C CA . ARG A 1 531 ? -21.976 -13.810 13.033 1.00 93.69 531 ARG A CA 1
ATOM 4051 C C . ARG A 1 531 ? -21.436 -12.794 14.048 1.00 93.69 531 ARG A C 1
ATOM 4053 O O . ARG A 1 531 ? -20.233 -12.548 14.150 1.00 93.69 531 ARG A O 1
ATOM 4060 N N . ARG A 1 532 ? -22.326 -12.242 14.881 1.00 94.25 532 ARG A N 1
ATOM 4061 C CA . ARG A 1 532 ? -22.016 -11.354 16.015 1.00 94.25 532 ARG A CA 1
ATOM 4062 C C . ARG A 1 532 ? -21.343 -10.032 15.622 1.00 94.25 532 ARG A C 1
ATOM 4064 O O . ARG A 1 532 ? -20.592 -9.478 16.425 1.00 94.25 532 ARG A O 1
ATOM 4071 N N . GLY A 1 533 ? -21.622 -9.507 14.431 1.00 93.50 533 GLY A N 1
ATOM 4072 C CA . GLY A 1 533 ? -21.249 -8.137 14.055 1.00 93.50 533 GLY A CA 1
ATOM 4073 C C . GLY A 1 533 ? -22.242 -7.107 14.590 1.00 93.50 533 GLY A C 1
ATOM 4074 O O . GLY A 1 533 ? -21.860 -6.118 15.222 1.00 93.50 533 GLY A O 1
ATOM 4075 N N . LEU A 1 534 ? -23.537 -7.392 14.435 1.00 94.94 534 LEU A N 1
ATOM 4076 C CA . LEU A 1 534 ? -24.634 -6.519 14.852 1.00 94.94 534 LEU A CA 1
ATOM 4077 C C . LEU A 1 534 ? -25.446 -7.164 15.974 1.00 94.94 534 LEU A C 1
ATOM 4079 O O . LEU A 1 534 ? -25.882 -8.306 15.872 1.00 94.94 534 LEU A O 1
ATOM 4083 N N . LYS A 1 535 ? -25.661 -6.418 17.058 1.00 95.31 535 LYS A N 1
ATOM 4084 C CA . LYS A 1 535 ? -26.593 -6.792 18.126 1.00 95.31 535 LYS A CA 1
ATOM 4085 C C . LYS A 1 535 ? -28.043 -6.627 17.671 1.00 95.31 535 LYS A C 1
ATOM 4087 O O . LYS A 1 535 ? -28.906 -7.349 18.154 1.00 95.31 535 LYS A O 1
ATOM 4092 N N . ASP A 1 536 ? -28.292 -5.623 16.837 1.00 95.88 536 ASP A N 1
ATOM 4093 C CA . ASP A 1 536 ? -29.616 -5.217 16.375 1.00 95.88 536 ASP A CA 1
ATOM 4094 C C . ASP A 1 536 ? -29.471 -4.331 15.126 1.00 95.88 536 ASP A C 1
ATOM 4096 O O . ASP A 1 536 ? -28.448 -3.647 14.976 1.00 95.88 536 ASP A O 1
ATOM 4100 N N . PHE A 1 537 ? -30.472 -4.327 14.252 1.00 96.19 537 PHE A N 1
ATOM 4101 C CA . PHE A 1 537 ? -30.525 -3.469 13.069 1.00 96.19 537 PHE A CA 1
ATOM 4102 C C . PHE A 1 537 ? -31.974 -3.240 12.626 1.00 96.19 537 PHE A C 1
ATOM 4104 O O . PHE A 1 537 ? -32.875 -3.977 13.013 1.00 96.19 537 PHE A O 1
ATOM 4111 N N . SER A 1 538 ? -32.197 -2.209 11.816 1.00 95.25 538 SER A N 1
ATOM 4112 C CA . SER A 1 538 ? -33.481 -1.963 11.157 1.00 95.25 538 SER A CA 1
ATOM 4113 C C . SER A 1 538 ? -33.239 -1.273 9.823 1.00 95.25 538 SER A C 1
ATOM 4115 O O . SER A 1 538 ? -32.406 -0.367 9.736 1.00 95.25 538 SER A O 1
ATOM 4117 N N . VAL A 1 539 ? -33.961 -1.713 8.797 1.00 94.75 539 VAL A N 1
ATOM 4118 C CA . VAL A 1 539 ? -34.004 -1.078 7.481 1.00 94.75 539 VAL A CA 1
ATOM 4119 C C . VAL A 1 539 ? -35.389 -0.465 7.322 1.00 94.75 539 VAL A C 1
ATOM 4121 O O . VAL A 1 539 ? -36.380 -1.077 7.700 1.00 94.75 539 VAL A O 1
ATOM 4124 N N . VAL A 1 540 ? -35.460 0.765 6.820 1.00 94.31 540 VAL A N 1
ATOM 4125 C CA . VAL A 1 540 ? -36.721 1.430 6.487 1.00 94.31 540 VAL A CA 1
ATOM 4126 C C . VAL A 1 540 ? -36.608 1.914 5.052 1.00 94.31 540 VAL A C 1
ATOM 4128 O O . VAL A 1 540 ? -35.865 2.854 4.763 1.00 94.31 540 VAL A O 1
ATOM 4131 N N . CYS A 1 541 ? -37.330 1.262 4.148 1.00 92.94 541 CYS A N 1
ATOM 4132 C CA . CYS A 1 541 ? -37.453 1.676 2.759 1.00 92.94 541 CYS A CA 1
ATOM 4133 C C . CY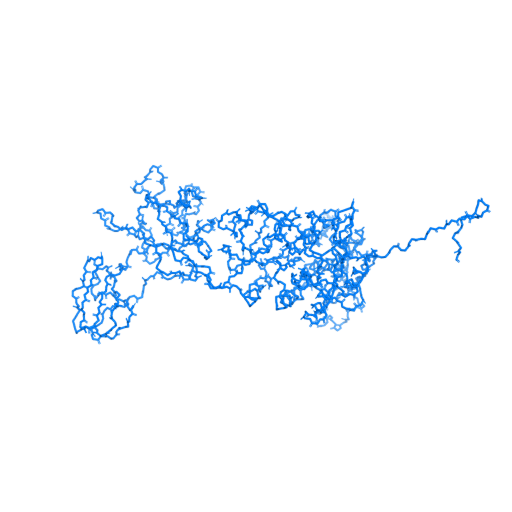S A 1 541 ? -38.913 1.494 2.354 1.00 92.94 541 CYS A C 1
ATOM 4135 O O . CYS A 1 541 ? -39.285 0.540 1.690 1.00 92.94 541 CYS A O 1
ATOM 4137 N N . ASN A 1 542 ? -39.782 2.369 2.851 1.00 91.00 542 ASN A N 1
ATOM 4138 C CA . ASN A 1 542 ? -41.221 2.265 2.628 1.00 91.00 542 ASN A CA 1
ATOM 4139 C C . ASN A 1 542 ? -41.876 3.651 2.700 1.00 91.00 542 ASN A C 1
ATOM 4141 O O . ASN A 1 542 ? -41.189 4.671 2.764 1.00 91.00 542 ASN A O 1
ATOM 4145 N N . GLY A 1 543 ? -43.211 3.709 2.699 1.00 89.19 543 GLY A N 1
ATOM 4146 C CA . GLY A 1 543 ? -43.956 4.976 2.745 1.00 89.19 543 GLY A CA 1
ATOM 4147 C C . GLY A 1 543 ? -43.682 5.849 3.981 1.00 89.19 543 GLY A C 1
ATOM 4148 O O . GLY A 1 543 ? -44.070 7.010 4.002 1.00 89.19 543 GLY A O 1
ATOM 4149 N N . THR A 1 544 ? -42.998 5.330 5.009 1.00 92.19 544 THR A N 1
ATOM 4150 C CA . THR A 1 544 ? -42.589 6.118 6.185 1.00 92.19 544 THR A CA 1
ATOM 4151 C C . THR A 1 544 ? -41.529 7.163 5.838 1.00 92.19 544 THR A C 1
ATOM 4153 O O . THR A 1 544 ? -41.541 8.253 6.406 1.00 92.19 544 THR A O 1
ATOM 4156 N N . ASN A 1 545 ? -40.601 6.833 4.935 1.00 92.50 545 ASN A N 1
ATOM 4157 C CA . ASN A 1 545 ? -39.498 7.708 4.528 1.00 92.50 545 ASN A CA 1
ATOM 4158 C C . ASN A 1 545 ? -39.487 8.038 3.030 1.00 92.50 545 ASN A C 1
ATOM 4160 O O . ASN A 1 545 ? -38.595 8.749 2.580 1.00 92.50 545 ASN A O 1
ATOM 4164 N N . ASN A 1 546 ? -40.463 7.544 2.273 1.00 92.62 546 ASN A N 1
ATOM 4165 C CA . ASN A 1 546 ? -40.672 7.873 0.870 1.00 92.62 546 ASN A CA 1
ATOM 4166 C C . ASN A 1 546 ? -42.062 8.490 0.720 1.00 92.62 546 ASN A C 1
ATOM 4168 O O . ASN A 1 546 ? -43.062 7.775 0.660 1.00 92.62 546 ASN A O 1
ATOM 4172 N N . SER A 1 547 ? -42.118 9.818 0.745 1.00 92.38 547 SER A N 1
ATOM 4173 C CA . SER A 1 547 ? -43.348 10.582 0.545 1.00 92.38 547 SER A CA 1
ATOM 4174 C C . SER A 1 547 ? -43.676 10.740 -0.944 1.00 92.38 547 SER A C 1
ATOM 4176 O O . SER A 1 547 ? -42.803 10.572 -1.793 1.00 92.38 547 SER A O 1
ATOM 4178 N N . GLU A 1 548 ? -44.907 11.149 -1.270 1.00 91.06 548 GLU A N 1
ATOM 4179 C CA . GLU A 1 548 ? -45.286 11.508 -2.652 1.00 91.06 548 GLU A CA 1
ATOM 4180 C C . GLU A 1 548 ? -44.361 12.597 -3.231 1.00 91.06 548 GLU A C 1
ATOM 4182 O O . GLU A 1 548 ? -44.034 12.583 -4.411 1.00 91.06 548 GLU A O 1
ATOM 4187 N N . PHE A 1 549 ? -43.857 13.506 -2.387 1.00 92.06 549 PHE A N 1
ATOM 4188 C CA . PHE A 1 549 ? -42.876 14.506 -2.806 1.00 92.06 549 PHE A CA 1
ATOM 4189 C C . PHE A 1 549 ? -41.537 13.877 -3.216 1.00 92.06 549 PHE A C 1
ATOM 4191 O O . PHE A 1 549 ? -40.920 14.339 -4.172 1.00 92.06 549 PHE A O 1
ATOM 4198 N N . ASP A 1 550 ? -41.068 12.846 -2.512 1.00 90.12 550 ASP A N 1
ATOM 4199 C CA . ASP A 1 550 ? -39.833 12.147 -2.883 1.00 90.12 550 ASP A CA 1
ATOM 4200 C C . ASP A 1 550 ? -40.019 11.405 -4.214 1.00 90.12 550 ASP A C 1
ATOM 4202 O O . ASP A 1 550 ? -39.161 11.483 -5.092 1.00 90.12 550 ASP A O 1
ATOM 4206 N N . GLU A 1 551 ? -41.180 10.770 -4.399 1.00 87.62 551 GLU A N 1
ATOM 4207 C CA . GLU A 1 551 ? -41.572 10.098 -5.644 1.00 87.62 551 GLU A CA 1
ATOM 4208 C C . GLU A 1 551 ? -41.583 11.054 -6.837 1.00 87.62 551 GLU A C 1
ATOM 4210 O O . GLU A 1 551 ? -40.910 10.792 -7.836 1.00 87.62 551 GLU A O 1
ATOM 4215 N N . ASP A 1 552 ? -42.256 12.200 -6.703 1.00 91.44 552 ASP A N 1
ATOM 4216 C CA . ASP A 1 552 ? -42.334 13.233 -7.741 1.00 91.44 552 ASP A CA 1
ATOM 4217 C C . ASP A 1 552 ? -40.953 13.809 -8.111 1.00 91.44 552 ASP A C 1
ATOM 4219 O O . ASP A 1 552 ? -40.749 14.289 -9.229 1.00 91.44 552 ASP A O 1
ATOM 4223 N N . ASN A 1 553 ? -39.984 13.749 -7.189 1.00 92.44 553 ASN A N 1
ATOM 4224 C CA . ASN A 1 553 ? -38.605 14.192 -7.408 1.00 92.44 553 ASN A CA 1
ATOM 4225 C C . ASN A 1 553 ? -37.643 13.057 -7.802 1.00 92.44 553 ASN A C 1
ATOM 4227 O O . ASN A 1 553 ? -36.442 13.301 -7.918 1.00 92.44 553 ASN A O 1
ATOM 4231 N N . ASN A 1 554 ? -38.144 11.845 -8.064 1.00 90.94 554 ASN A N 1
ATOM 4232 C CA . ASN A 1 554 ? -37.342 10.660 -8.393 1.00 90.94 554 ASN A CA 1
ATOM 4233 C C . ASN A 1 554 ? -36.318 10.292 -7.300 1.00 90.94 554 ASN A C 1
ATOM 4235 O O . ASN A 1 554 ? -35.206 9.855 -7.595 1.00 90.94 554 ASN A O 1
ATOM 4239 N N . ILE A 1 555 ? -36.689 10.479 -6.032 1.00 89.88 555 ILE A N 1
ATOM 4240 C CA . ILE A 1 555 ? -35.881 10.138 -4.858 1.00 89.88 555 ILE A CA 1
ATOM 4241 C C . ILE A 1 555 ? -36.447 8.868 -4.214 1.00 89.88 555 ILE A C 1
ATOM 4243 O O . ILE A 1 555 ? -37.642 8.773 -3.934 1.00 89.88 555 ILE A O 1
ATOM 4247 N N . LEU A 1 556 ? -35.569 7.898 -3.947 1.00 91.69 556 LEU A N 1
ATOM 4248 C CA . LEU A 1 556 ? -35.869 6.717 -3.140 1.00 91.69 556 LEU A CA 1
ATOM 4249 C C . LEU A 1 556 ? -34.974 6.730 -1.898 1.00 91.69 556 LEU A C 1
ATOM 4251 O O . LEU A 1 556 ? -33.750 6.638 -1.979 1.00 91.69 556 LEU A O 1
ATOM 4255 N N . ASN A 1 557 ? -35.598 6.856 -0.734 1.00 91.06 557 ASN A N 1
ATOM 4256 C CA . ASN A 1 557 ? -34.943 6.885 0.562 1.00 91.06 557 ASN A CA 1
ATOM 4257 C C . ASN A 1 557 ? -34.877 5.477 1.169 1.00 91.06 557 ASN A C 1
ATOM 4259 O O . ASN A 1 557 ? -35.889 4.784 1.312 1.00 91.06 557 ASN A O 1
ATOM 4263 N N . CYS A 1 558 ? -33.684 5.084 1.613 1.00 91.06 558 CYS A N 1
ATOM 4264 C CA . CYS A 1 558 ? -33.460 3.881 2.407 1.00 91.06 558 CYS A CA 1
ATOM 4265 C C . CYS A 1 558 ? -32.672 4.250 3.669 1.00 91.06 558 CYS A C 1
ATOM 4267 O O . CYS A 1 558 ? -31.515 4.663 3.597 1.00 91.06 558 CYS A O 1
ATOM 4269 N N . TRP A 1 559 ? -33.304 4.143 4.838 1.00 93.62 559 TRP A N 1
ATOM 4270 C CA . TRP A 1 559 ? -32.668 4.427 6.124 1.00 93.62 559 TRP A CA 1
ATOM 4271 C C . TRP A 1 559 ? -32.221 3.125 6.778 1.00 93.62 559 TRP A C 1
ATOM 4273 O O . TRP A 1 559 ? -32.989 2.169 6.853 1.00 93.62 559 TRP A O 1
ATOM 4283 N N . ILE A 1 560 ? -30.980 3.092 7.266 1.00 93.38 560 ILE A N 1
ATOM 4284 C CA . ILE A 1 560 ? -30.364 1.887 7.829 1.00 93.38 560 ILE A CA 1
ATOM 4285 C C . ILE A 1 560 ? -29.827 2.212 9.220 1.00 93.38 560 ILE A C 1
ATOM 4287 O O . ILE A 1 560 ? -28.923 3.033 9.386 1.00 93.38 560 ILE A O 1
ATOM 4291 N N . TYR A 1 561 ? -30.382 1.552 10.229 1.00 94.56 561 TYR A N 1
ATOM 4292 C CA . TYR A 1 561 ? -30.005 1.704 11.628 1.00 94.56 561 TYR A CA 1
ATOM 4293 C C . TYR A 1 561 ? -29.190 0.493 12.070 1.00 94.56 561 TYR A C 1
ATOM 4295 O O . TYR A 1 561 ? -29.640 -0.642 11.936 1.00 94.56 561 TYR A O 1
ATOM 4303 N N . LEU A 1 562 ? -28.007 0.727 12.642 1.00 94.31 562 LEU A N 1
ATOM 4304 C CA . LEU A 1 562 ? -27.078 -0.330 13.047 1.00 94.31 562 LEU A CA 1
ATOM 4305 C C . LEU A 1 562 ? -26.724 -0.214 14.532 1.00 94.31 562 LEU A C 1
ATOM 4307 O O . LEU A 1 562 ? -26.369 0.861 15.019 1.00 94.31 562 LEU A O 1
ATOM 4311 N N . LYS A 1 563 ? -26.749 -1.340 15.251 1.00 96.12 563 LYS A N 1
ATOM 4312 C CA . LYS A 1 563 ? -26.288 -1.441 16.642 1.00 96.12 563 LYS A CA 1
ATOM 4313 C C . LYS A 1 563 ? -25.183 -2.500 16.742 1.00 96.12 563 LYS A C 1
ATOM 4315 O O . LYS A 1 563 ? -25.488 -3.675 16.939 1.00 96.12 563 LYS A O 1
ATOM 4320 N N . PRO A 1 564 ? -23.900 -2.125 16.624 1.00 95.31 564 PRO A N 1
ATOM 4321 C CA . PRO A 1 564 ? -22.795 -3.081 16.644 1.00 95.31 564 PRO A CA 1
ATOM 4322 C C . PRO A 1 564 ? -22.546 -3.673 18.038 1.00 95.31 564 PRO A C 1
ATOM 4324 O O . PRO A 1 564 ? -22.862 -3.062 19.068 1.00 95.31 564 PRO A O 1
ATOM 4327 N N . PHE A 1 565 ? -21.931 -4.858 18.082 1.00 91.56 565 PHE A N 1
ATOM 4328 C CA . PHE A 1 565 ? -21.416 -5.418 19.333 1.00 91.56 565 PHE A CA 1
ATOM 4329 C C . PHE A 1 565 ? -20.233 -4.597 19.877 1.00 91.56 565 PHE A C 1
ATOM 4331 O O . PHE A 1 565 ? -19.357 -4.135 19.147 1.00 91.56 565 PHE A O 1
ATOM 4338 N N . GLY A 1 566 ? -20.202 -4.422 21.200 1.00 87.31 566 GLY A N 1
ATOM 4339 C CA . GLY A 1 566 ? -19.055 -3.843 21.901 1.00 87.31 566 GLY A CA 1
ATOM 4340 C C . GLY A 1 566 ? -18.000 -4.891 22.250 1.00 87.31 566 GLY A C 1
ATOM 4341 O O . GLY A 1 566 ? -18.301 -6.080 22.366 1.00 87.31 566 GLY A O 1
ATOM 4342 N N . SER A 1 567 ? -16.777 -4.425 22.464 1.00 83.19 567 SER A N 1
ATOM 4343 C CA . SER A 1 567 ? -15.687 -5.179 23.073 1.00 83.19 567 SER A CA 1
ATOM 4344 C C . SER A 1 567 ? -15.823 -5.248 24.596 1.00 83.19 567 SER A C 1
ATOM 4346 O O . SER A 1 567 ? -16.429 -4.379 25.222 1.00 83.19 567 SER A O 1
ATOM 4348 N N . VAL A 1 568 ? -15.239 -6.289 25.192 1.00 83.06 568 VAL A N 1
ATOM 4349 C CA . VAL A 1 568 ? -14.981 -6.346 26.637 1.00 83.06 568 VAL A CA 1
ATOM 4350 C C . VAL A 1 568 ? -13.557 -5.853 26.857 1.00 83.06 568 VAL A C 1
ATOM 4352 O O . VAL A 1 568 ? -12.629 -6.450 26.313 1.00 83.06 568 VAL A O 1
ATOM 4355 N N . GLU A 1 569 ? -13.402 -4.776 27.620 1.00 78.94 569 GLU A N 1
ATOM 4356 C CA . GLU A 1 569 ? -12.106 -4.133 27.902 1.00 78.94 56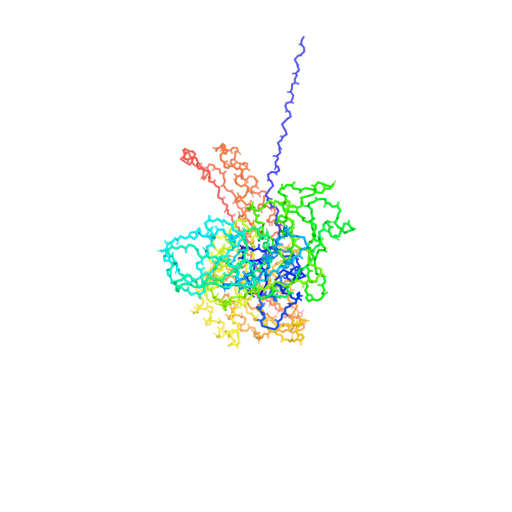9 GLU A CA 1
ATOM 4357 C C . GLU A 1 569 ? -11.792 -4.169 29.399 1.00 78.94 569 GLU A C 1
ATOM 4359 O O . GLU A 1 569 ? -10.672 -4.505 29.771 1.00 78.94 569 GLU A O 1
ATOM 4364 N N . ASP A 1 570 ? -12.819 -4.023 30.241 1.00 73.62 570 ASP A N 1
ATOM 4365 C CA . ASP A 1 570 ? -12.737 -4.234 31.684 1.00 73.62 570 ASP A CA 1
ATOM 4366 C C . ASP A 1 570 ? -13.446 -5.527 32.101 1.00 73.62 570 ASP A C 1
ATOM 4368 O O . ASP A 1 570 ? -14.593 -5.787 31.722 1.00 73.62 570 ASP A O 1
ATOM 4372 N N . LEU A 1 571 ? -12.780 -6.333 32.934 1.00 77.62 571 LEU A N 1
ATOM 4373 C CA . LEU A 1 571 ? -13.351 -7.545 33.531 1.00 77.62 571 LEU A CA 1
ATOM 4374 C C . LEU A 1 571 ? -13.226 -7.506 35.064 1.00 77.62 571 LEU A C 1
ATOM 4376 O O . LEU A 1 571 ? -12.425 -8.253 35.642 1.00 77.62 571 LEU A O 1
ATOM 4380 N N . PRO A 1 572 ? -13.998 -6.641 35.752 1.00 76.81 572 PRO A N 1
ATOM 4381 C CA . PRO A 1 572 ? -13.956 -6.565 37.205 1.00 76.81 572 PRO A CA 1
ATOM 4382 C C . PRO A 1 572 ? -14.387 -7.909 37.802 1.00 76.81 572 PRO A C 1
ATOM 4384 O O . PRO A 1 572 ? -15.530 -8.340 37.660 1.00 76.81 572 PRO A O 1
ATOM 4387 N N . THR A 1 573 ? -13.455 -8.582 38.475 1.00 75.75 573 THR A N 1
ATOM 4388 C CA . THR A 1 573 ? -13.680 -9.899 39.081 1.00 75.75 573 THR A CA 1
ATOM 4389 C C . THR A 1 573 ? -13.715 -9.758 40.597 1.00 75.75 573 THR A C 1
ATOM 4391 O O . THR A 1 573 ? -12.804 -9.186 41.192 1.00 75.75 573 THR A O 1
ATOM 4394 N N . LYS A 1 574 ? -14.761 -10.286 41.238 1.00 79.81 574 LYS A N 1
ATOM 4395 C CA . LYS A 1 574 ? -14.884 -10.322 42.702 1.00 79.81 574 LYS A CA 1
ATOM 4396 C C . LYS A 1 574 ? -14.695 -11.754 43.191 1.00 79.81 574 LYS A C 1
ATOM 4398 O O . LYS A 1 574 ? -15.412 -12.647 42.748 1.00 79.81 574 LYS A O 1
ATOM 4403 N N . LEU A 1 575 ? -13.760 -11.961 44.118 1.00 80.19 575 LEU A N 1
ATOM 4404 C CA . LEU A 1 575 ? -13.599 -13.225 44.835 1.00 80.19 575 LEU A CA 1
ATOM 4405 C C . LEU A 1 575 ? -14.179 -13.059 46.244 1.00 80.19 575 LEU A C 1
ATOM 4407 O O . LEU A 1 575 ? -13.715 -12.212 47.004 1.00 80.19 575 LEU A O 1
ATOM 4411 N N . ILE A 1 576 ? -15.209 -13.835 46.580 1.00 80.19 576 ILE A N 1
ATOM 4412 C CA . ILE A 1 576 ? -15.881 -13.765 47.882 1.00 80.19 576 ILE A CA 1
ATOM 4413 C C . ILE A 1 576 ? -15.496 -15.009 48.680 1.00 80.19 576 ILE A C 1
ATOM 4415 O O . ILE A 1 576 ? -15.791 -16.128 48.268 1.00 80.19 576 ILE A O 1
ATOM 4419 N N . ILE A 1 577 ? -14.833 -14.807 49.820 1.00 78.31 577 ILE A N 1
ATOM 4420 C CA . ILE A 1 577 ? -14.515 -15.872 50.777 1.00 78.31 577 ILE A CA 1
ATOM 4421 C C . ILE A 1 577 ? -15.524 -15.771 51.915 1.00 78.31 577 ILE A C 1
ATOM 4423 O O . ILE A 1 577 ? -15.612 -14.737 52.576 1.00 78.31 577 ILE A O 1
ATOM 4427 N N . THR A 1 578 ? -16.284 -16.838 52.133 1.00 79.31 578 THR A N 1
ATOM 4428 C CA . THR A 1 578 ? -17.298 -16.909 53.188 1.00 79.31 578 THR A CA 1
ATOM 4429 C C . THR A 1 578 ? -16.960 -18.010 54.193 1.00 79.31 578 THR A C 1
ATOM 4431 O O . THR A 1 578 ? -16.164 -18.905 53.899 1.00 79.31 578 THR A O 1
ATOM 4434 N N . SER A 1 579 ? -17.509 -17.928 55.406 1.00 79.31 579 SER A N 1
ATOM 4435 C CA . SER A 1 579 ? -17.292 -18.946 56.439 1.00 79.31 579 SER A CA 1
ATOM 4436 C C . SER A 1 579 ? -18.056 -20.232 56.109 1.00 79.31 579 SER A C 1
ATOM 4438 O O . SER A 1 579 ? -19.047 -20.208 55.386 1.00 79.31 579 SER A O 1
ATOM 4440 N N . SER A 1 580 ? -17.633 -21.370 56.666 1.00 78.62 580 SER A N 1
ATOM 4441 C CA . SER A 1 580 ? -18.177 -22.700 56.336 1.00 78.62 580 SER A CA 1
ATOM 4442 C C . SER A 1 580 ? -19.693 -22.847 56.536 1.00 78.62 580 SER A C 1
ATOM 4444 O O . SER A 1 580 ? -20.287 -23.767 55.986 1.00 78.62 580 SER A O 1
ATOM 4446 N N . GLY A 1 581 ? -20.304 -21.985 57.356 1.00 77.38 581 GLY A N 1
ATOM 4447 C CA . GLY A 1 581 ? -21.742 -21.977 57.638 1.00 77.38 581 GLY A CA 1
ATOM 4448 C C . GLY A 1 581 ? -22.522 -20.856 56.949 1.00 77.38 581 GLY A C 1
ATOM 4449 O O . GLY A 1 581 ? -23.715 -20.726 57.202 1.00 77.38 581 GLY A O 1
ATOM 4450 N N . ALA A 1 582 ? -21.872 -20.026 56.133 1.00 76.06 582 ALA A N 1
ATOM 4451 C CA . ALA A 1 582 ? -22.520 -18.937 55.417 1.00 76.06 582 ALA A CA 1
ATOM 4452 C C . ALA A 1 582 ? -22.870 -19.366 53.986 1.00 76.06 582 ALA A C 1
ATOM 4454 O O . ALA A 1 582 ? -22.082 -20.018 53.301 1.00 76.06 582 ALA A O 1
ATOM 4455 N N . GLU A 1 583 ? -24.066 -18.997 53.531 1.00 71.38 583 GLU A N 1
ATOM 4456 C CA . GLU A 1 583 ? -24.521 -19.335 52.185 1.00 71.38 583 GLU A CA 1
ATOM 4457 C C . GLU A 1 583 ? -23.726 -18.567 51.123 1.00 71.38 583 GLU A C 1
ATOM 4459 O O . GLU A 1 583 ? -23.521 -17.355 51.220 1.00 71.38 583 GLU A O 1
ATOM 4464 N N . LEU A 1 584 ? -23.306 -19.278 50.075 1.00 76.50 584 LEU A N 1
ATOM 4465 C CA . LEU A 1 584 ? -22.771 -18.676 48.857 1.00 76.50 584 LEU A CA 1
ATOM 4466 C C . LEU A 1 584 ? -23.937 -18.102 48.046 1.00 76.50 584 LEU A C 1
ATOM 4468 O O . LEU A 1 584 ? -24.431 -18.737 47.118 1.00 76.50 584 LEU A O 1
ATOM 4472 N N . SER A 1 585 ? -24.394 -16.908 48.412 1.00 69.12 585 SER A N 1
ATOM 4473 C CA . SER A 1 585 ? -25.350 -16.143 47.613 1.00 69.12 585 SER A CA 1
ATOM 4474 C C . SER A 1 585 ? -24.731 -14.827 47.148 1.00 69.12 585 SER A C 1
ATOM 4476 O O . SER A 1 585 ? -23.902 -14.219 47.829 1.00 69.12 585 SER A O 1
ATOM 4478 N N . LEU A 1 586 ? -25.123 -14.395 45.948 1.00 61.22 586 LEU A N 1
ATOM 4479 C CA . LEU A 1 586 ? -24.948 -13.011 45.533 1.00 61.22 586 LEU A CA 1
ATOM 4480 C C . LEU A 1 586 ? -25.848 -12.188 46.456 1.00 61.22 586 LEU A C 1
ATOM 4482 O O . LEU A 1 586 ? -27.068 -12.262 46.326 1.00 61.22 586 LEU A O 1
ATOM 4486 N N . GLY A 1 587 ? -25.263 -11.459 47.409 1.00 57.59 587 GLY A N 1
ATOM 4487 C CA . GLY A 1 587 ? -25.993 -10.396 48.095 1.00 57.59 587 GLY A CA 1
ATOM 4488 C C . GLY A 1 587 ? -26.553 -9.471 47.017 1.00 57.59 587 GLY A C 1
ATOM 4489 O O . GLY A 1 587 ? -25.767 -8.884 46.274 1.00 57.59 587 GLY A O 1
ATOM 4490 N N . THR A 1 588 ? -27.878 -9.485 46.865 1.00 46.34 588 THR A N 1
ATOM 4491 C CA . THR A 1 588 ? -28.637 -8.802 45.804 1.00 46.34 588 THR A CA 1
ATOM 4492 C C . THR A 1 588 ? -28.329 -7.323 45.712 1.00 46.34 588 THR A C 1
ATOM 4494 O O . THR A 1 588 ? -28.228 -6.699 46.795 1.00 46.34 588 THR A O 1
#

Sequence (588 aa):
MAGRANVPISEIDQSVRVPEFPGVYGGILIASPKGPVDKPKLITNETDLLRFFTPDERVEVGFSSGFYSAIAFLESSDKLWVRRVENAALHGGVMLTGDISNPPTQTAFALQTGELSPSTFAFGSGATTWAPSNSYTLNDEVIPITPDGFVYRATVAGTSGSTEPTFPATIPGTIDDNGITWLAVGTTDEDLVLISGADPGVWNNDISIKVLTFETSPDVVKVTNAFTIEVFKGAESVEGPWLVSRELGKKDGFNQNLYIEDVLLQSIYIRAQNNDAIADTIFPAEIVIAFGLASGTDGGAVSDSDFTTALADFDTPLVPNLFILMDGGQSTVAFHNAMITTCENRLDSSAILSVPFASNALGTSGVLTYRNLTLNANTSYAAIYASHVQIDDKFNNREIFVPPDGYVGAVISRSALNAEVWFPPAGFRRGVIRVKDLQVRWSDPDMDILYDAEVNPIRFAEGRGITVWGQKTLLTIPSKLDRLHVRLLLQVVKPAISDALENFLFEVNDSDTRAFIERILESFLGDIGSRRGLKDFSVVCNGTNNSEFDEDNNILNCWIYLKPFGSVEDLPTKLIITSSGAELSLGT

Foldseek 3Di:
DDDDDDDDDDDDPLPLDLDDDPFAAEEEEFAAQFADAPFWDWAQALQSCLLGGPLVSADDPPTFLLNVLQRLLNVQGRHYTYHHFFAQWFKFWKFFWFDPDVPGDDDIDADPAGHSDQVPDDDPPQADEDDAQAWDDAQRWHAHPPGPFWIKGWNFTDTFHRDDDPDDPDPQDWDDGPRTIIGGDGGPAIRFKMKIWPHFHPSQQQKWKFKADCVRCVVVDVDPQWIFIFIDGPNDTPDDRQIAFCDPCDADPVSDHRHQQVSCVPPSTIGMDGDPVYDRSTDGDGGPDIGGTDNGHSHDDGDLVSLLVSCVSCLDPSPPQNAEYEHSLVQALSNVVSRLVSLVNVLLYAYEAEQHQVLLLVALVSSLCCLCPVNNDADLRYAYEDDFFWAQSPRPRDIDTHTCRSNLSSLLRNCCVVANSLDASWDLVRFAGDTDGTSDADDPVSCVSCVLSRYWYWHQDPPRHIGGQAAAGNHNDDDQSRGNSLSSLSSSLVVSLVVSCVVCVVPQLDQVSQVSNQVNSCVVVVVCVVSQQFVDKHKDFHCVPCPVVCNVVVHTDIDIGTHGDDDDNDDDDDDDDDDPPDDPDDPD